Protein AF-A0A4R5CU31-F1 (afdb_monomer_lite)

Structure (mmCIF, N/CA/C/O backbone):
data_AF-A0A4R5CU31-F1
#
_entry.id   AF-A0A4R5CU31-F1
#
loop_
_atom_site.group_PDB
_atom_site.id
_atom_site.type_symbol
_atom_site.label_atom_id
_atom_site.label_alt_id
_atom_site.label_comp_id
_atom_site.label_asym_id
_atom_site.label_entity_id
_atom_site.label_seq_id
_atom_site.pdbx_PDB_ins_code
_atom_site.Cartn_x
_atom_site.Cartn_y
_atom_site.Cartn_z
_atom_site.occupancy
_atom_site.B_iso_or_equiv
_atom_site.auth_seq_id
_atom_site.auth_comp_id
_atom_site.auth_asym_id
_atom_site.auth_atom_id
_atom_site.pdbx_PDB_model_num
ATOM 1 N N . MET A 1 1 ? -46.833 -15.290 -37.171 1.00 35.56 1 MET A N 1
ATOM 2 C CA . MET A 1 1 ? -46.074 -15.074 -38.423 1.00 35.56 1 MET A CA 1
ATOM 3 C C . MET A 1 1 ? -45.286 -13.790 -38.246 1.00 35.56 1 MET A C 1
ATOM 5 O O . MET A 1 1 ? -45.916 -12.766 -38.027 1.00 35.56 1 MET A O 1
ATOM 9 N N . GLY A 1 2 ? -43.955 -13.864 -38.278 1.00 29.42 2 GLY A N 1
ATOM 10 C CA . GLY A 1 2 ? -43.073 -12.695 -38.190 1.00 29.42 2 GLY A CA 1
ATOM 11 C C . GLY A 1 2 ? -42.062 -12.776 -37.049 1.00 29.42 2 GLY A C 1
ATOM 12 O O . GLY A 1 2 ? -42.197 -12.069 -36.061 1.00 29.42 2 GLY A O 1
ATOM 13 N N . VAL A 1 3 ? -41.068 -13.652 -37.202 1.00 27.28 3 VAL A N 1
ATOM 14 C CA . VAL A 1 3 ? -39.819 -13.653 -36.426 1.00 27.28 3 VAL A CA 1
ATOM 15 C C . VAL A 1 3 ? -39.048 -12.372 -36.771 1.00 27.28 3 VAL A C 1
ATOM 17 O O . VAL A 1 3 ? -38.871 -12.082 -37.955 1.00 27.28 3 VAL A O 1
ATOM 20 N N . ARG A 1 4 ? -38.587 -11.611 -35.773 1.00 25.38 4 ARG A N 1
ATOM 21 C CA . ARG A 1 4 ? -37.533 -10.601 -35.946 1.00 25.38 4 ARG A CA 1
ATOM 22 C C . ARG A 1 4 ? -36.319 -11.050 -35.146 1.00 25.38 4 ARG A C 1
ATOM 24 O O . ARG A 1 4 ? -36.396 -11.185 -33.932 1.00 25.38 4 ARG A O 1
ATOM 31 N N . ALA A 1 5 ? -35.256 -11.347 -35.882 1.00 26.00 5 ALA A N 1
ATOM 32 C CA . ALA A 1 5 ? -33.957 -11.727 -35.368 1.00 26.00 5 ALA A CA 1
ATOM 33 C C . ALA A 1 5 ? -33.309 -10.549 -34.630 1.00 26.00 5 ALA A C 1
ATOM 35 O O . ALA A 1 5 ? -33.300 -9.422 -35.129 1.00 26.00 5 ALA A O 1
ATOM 36 N N . THR A 1 6 ? -32.782 -10.846 -33.451 1.00 28.97 6 THR A N 1
ATOM 37 C CA . THR A 1 6 ? -31.807 -10.063 -32.701 1.00 28.97 6 THR A CA 1
ATOM 38 C C . THR A 1 6 ? -30.468 -10.109 -33.437 1.00 28.97 6 THR A C 1
ATOM 40 O O . THR A 1 6 ? -29.938 -11.185 -33.704 1.00 28.97 6 THR A O 1
ATOM 43 N N . GLY A 1 7 ? -29.944 -8.942 -33.805 1.00 24.28 7 GLY A N 1
ATOM 44 C CA . GLY A 1 7 ? -28.556 -8.779 -34.222 1.00 24.28 7 GLY A CA 1
ATOM 45 C C . GLY A 1 7 ? -27.805 -8.086 -33.096 1.00 24.28 7 GLY A C 1
ATOM 46 O O . GLY A 1 7 ? -28.089 -6.925 -32.816 1.00 24.28 7 GLY A O 1
ATOM 47 N N . SER A 1 8 ? -26.892 -8.807 -32.448 1.00 26.81 8 SER A N 1
ATOM 48 C CA . SER A 1 8 ? -25.880 -8.230 -31.565 1.00 26.81 8 SER A CA 1
ATOM 49 C C . SER A 1 8 ? -24.964 -7.334 -32.400 1.00 26.81 8 SER A C 1
ATOM 51 O O . SER A 1 8 ? -24.352 -7.808 -33.358 1.00 26.81 8 SER A O 1
ATOM 53 N N . LEU A 1 9 ? -24.885 -6.044 -32.067 1.00 24.28 9 LEU A N 1
ATOM 54 C CA . LEU A 1 9 ? -23.777 -5.206 -32.510 1.00 24.28 9 LEU A CA 1
ATOM 55 C C . LEU A 1 9 ? -22.613 -5.452 -31.552 1.00 24.28 9 LEU A C 1
ATOM 57 O O . LEU A 1 9 ? -22.669 -5.064 -30.392 1.00 24.28 9 LEU A O 1
ATOM 61 N N . ILE A 1 10 ? -21.578 -6.111 -32.060 1.00 26.19 10 ILE A N 1
ATOM 62 C CA . ILE A 1 10 ? -20.233 -6.059 -31.497 1.00 26.19 10 ILE A CA 1
ATOM 63 C C . ILE A 1 10 ? -19.728 -4.644 -31.792 1.00 26.19 10 ILE A C 1
ATOM 65 O O . ILE A 1 10 ? -19.549 -4.285 -32.959 1.00 26.19 10 ILE A O 1
ATOM 69 N N . ALA A 1 11 ? -19.575 -3.823 -30.756 1.00 24.03 11 ALA A N 1
ATOM 70 C CA . ALA A 1 11 ? -18.875 -2.553 -30.856 1.00 24.03 11 ALA A CA 1
ATOM 71 C C . ALA A 1 11 ? -17.377 -2.865 -30.954 1.00 24.03 11 ALA A C 1
ATOM 73 O O . ALA A 1 11 ? -16.715 -3.135 -29.962 1.00 24.03 11 ALA A O 1
ATOM 74 N N . VAL A 1 12 ? -16.861 -2.910 -32.180 1.00 27.44 12 VAL A N 1
ATOM 75 C CA . VAL A 1 12 ? -15.418 -2.890 -32.423 1.00 27.44 12 VAL A CA 1
ATOM 76 C C . VAL A 1 12 ? -14.965 -1.462 -32.137 1.00 27.44 12 VAL A C 1
ATOM 78 O O . VAL A 1 12 ? -15.341 -0.550 -32.879 1.00 27.44 12 VAL A O 1
ATOM 81 N N . GLY A 1 13 ? -14.221 -1.274 -31.045 1.00 26.78 13 GLY A N 1
ATOM 82 C CA . GLY A 1 13 ? -13.568 -0.013 -30.711 1.00 26.78 13 GLY A CA 1
ATOM 83 C C . GLY A 1 13 ? -12.758 0.480 -31.906 1.00 26.78 13 GLY A C 1
ATOM 84 O O . GLY A 1 13 ? -11.890 -0.220 -32.429 1.00 26.78 13 GLY A O 1
ATOM 85 N N . ALA A 1 14 ? -13.107 1.660 -32.407 1.00 26.16 14 ALA A N 1
ATOM 86 C CA . ALA A 1 14 ? -12.355 2.304 -33.463 1.00 26.16 14 ALA A CA 1
ATOM 87 C C . ALA A 1 14 ? -11.090 2.900 -32.839 1.00 26.16 14 ALA A C 1
ATOM 89 O O . ALA A 1 14 ? -11.177 3.899 -32.134 1.00 26.16 14 ALA A O 1
ATOM 90 N N . LEU A 1 15 ? -9.933 2.292 -33.120 1.00 29.00 15 LEU A N 1
ATOM 91 C CA . LEU A 1 15 ? -8.620 2.899 -32.902 1.00 29.00 15 LEU A CA 1
ATOM 92 C C . LEU A 1 15 ? -8.608 4.275 -33.591 1.00 29.00 15 LEU A C 1
ATOM 94 O O . LEU A 1 15 ? -8.557 4.369 -34.824 1.00 29.00 15 LEU A O 1
ATOM 98 N N . ALA A 1 16 ? -8.697 5.348 -32.811 1.00 26.73 16 ALA A N 1
ATOM 99 C CA . ALA A 1 16 ? -8.462 6.691 -33.306 1.00 26.73 16 ALA A CA 1
ATOM 100 C C . ALA A 1 16 ? -6.947 6.875 -33.441 1.00 26.73 16 ALA A C 1
ATOM 102 O O . ALA A 1 16 ? -6.240 7.117 -32.473 1.00 26.73 16 ALA A O 1
ATOM 103 N N . VAL A 1 17 ? -6.433 6.732 -34.664 1.00 27.38 17 VAL A N 1
ATOM 104 C CA . VAL A 1 17 ? -5.049 7.092 -34.991 1.00 27.38 17 VAL A CA 1
ATOM 105 C C . VAL A 1 17 ? -4.939 8.616 -34.944 1.00 27.38 17 VAL A C 1
ATOM 107 O O . VAL A 1 17 ? -5.218 9.300 -35.932 1.00 27.38 17 VAL A O 1
ATOM 110 N N . VAL A 1 18 ? -4.549 9.159 -33.794 1.00 31.34 18 VAL A N 1
ATOM 111 C CA . VAL A 1 18 ? -4.067 10.537 -33.701 1.00 31.34 18 VAL A CA 1
ATOM 112 C C . VAL A 1 18 ? -2.651 10.551 -34.275 1.00 31.34 18 VAL A C 1
ATOM 114 O O . VAL A 1 18 ? -1.743 9.896 -33.776 1.00 31.34 18 VAL A O 1
ATOM 117 N N . SER A 1 19 ? -2.464 11.257 -35.391 1.00 29.11 19 SER A N 1
ATOM 118 C CA . SER A 1 19 ? -1.134 11.512 -35.947 1.00 29.11 19 SER A CA 1
ATOM 119 C C . SER A 1 19 ? -0.399 12.519 -35.064 1.00 29.11 19 SER A C 1
ATOM 121 O O . SER A 1 19 ? -0.470 13.721 -35.314 1.00 29.11 19 SER A O 1
ATOM 123 N N . ALA A 1 20 ? 0.324 12.027 -34.059 1.00 31.28 20 ALA A N 1
ATOM 124 C CA . ALA A 1 20 ? 1.450 12.751 -33.489 1.00 31.28 20 ALA A CA 1
ATOM 125 C C . ALA A 1 20 ? 2.554 12.806 -34.558 1.00 31.28 20 ALA A C 1
ATOM 127 O O . ALA A 1 20 ? 3.075 11.789 -35.021 1.00 31.28 20 ALA A O 1
ATOM 128 N N . THR A 1 21 ? 2.854 14.002 -35.052 1.00 35.69 21 THR A N 1
ATOM 129 C CA . THR A 1 21 ? 3.978 14.213 -35.963 1.00 35.69 21 THR A CA 1
ATOM 130 C C . THR A 1 21 ? 5.296 14.110 -35.200 1.00 35.69 21 THR A C 1
ATOM 132 O O . THR A 1 21 ? 5.546 14.947 -34.342 1.00 35.69 21 THR A O 1
ATOM 135 N N . LEU A 1 22 ? 6.117 13.145 -35.648 1.00 35.81 22 LEU A N 1
ATOM 136 C CA . LEU A 1 22 ? 7.473 12.723 -35.242 1.00 35.81 22 LEU A CA 1
ATOM 137 C C . LEU A 1 22 ? 7.498 11.563 -34.237 1.00 35.81 22 LEU A C 1
ATOM 139 O O . LEU A 1 22 ? 7.728 11.743 -33.051 1.00 35.81 22 LEU A O 1
ATOM 143 N N . ALA A 1 23 ? 7.340 10.343 -34.762 1.00 39.12 23 ALA A N 1
ATOM 144 C CA . ALA A 1 23 ? 7.880 9.161 -34.099 1.00 39.12 23 ALA A CA 1
ATOM 145 C C . ALA A 1 23 ? 9.413 9.322 -33.977 1.00 39.12 23 ALA A C 1
ATOM 147 O O . ALA A 1 23 ? 10.048 9.635 -34.996 1.00 39.12 23 ALA A O 1
ATOM 148 N N . PRO A 1 24 ? 10.017 9.128 -32.790 1.00 43.25 24 PRO A N 1
ATOM 149 C CA . PRO A 1 24 ? 11.468 9.096 -32.647 1.00 43.25 24 PRO A CA 1
ATOM 150 C C . PRO A 1 24 ? 12.017 7.959 -33.517 1.00 43.25 24 PRO A C 1
ATOM 152 O O . PRO A 1 24 ? 11.600 6.807 -33.419 1.00 43.25 24 PRO A O 1
ATOM 155 N N . GLY A 1 25 ? 12.897 8.300 -34.456 1.00 41.25 25 GLY A N 1
ATOM 156 C CA . GLY A 1 25 ? 13.470 7.331 -35.384 1.00 41.25 25 GLY A CA 1
ATOM 157 C C . GLY A 1 25 ? 14.719 6.701 -34.787 1.00 41.25 25 GLY A C 1
ATOM 158 O O . GLY A 1 25 ? 15.706 7.406 -34.603 1.00 41.25 25 GLY A O 1
ATOM 159 N N . ALA A 1 26 ? 14.714 5.387 -34.545 1.00 45.69 26 ALA A N 1
ATOM 160 C CA . ALA A 1 26 ? 15.964 4.668 -34.309 1.00 45.69 26 ALA A CA 1
ATOM 161 C C . ALA A 1 26 ? 16.806 4.685 -35.593 1.00 45.69 26 ALA A C 1
ATOM 163 O O . ALA A 1 26 ? 16.297 4.439 -36.695 1.00 45.69 26 ALA A O 1
ATOM 164 N N . ALA A 1 27 ? 18.093 4.982 -35.459 1.00 48.34 27 ALA A N 1
ATOM 165 C CA . ALA A 1 27 ? 19.043 4.971 -36.559 1.00 48.34 27 ALA A CA 1
ATOM 166 C C . ALA A 1 27 ? 20.175 3.983 -36.260 1.00 48.34 27 ALA A C 1
ATOM 168 O O . ALA A 1 27 ? 20.495 3.676 -35.115 1.00 48.34 27 ALA A O 1
ATOM 169 N N . ARG A 1 28 ? 20.791 3.461 -37.322 1.00 42.62 28 ARG A N 1
ATOM 170 C CA . ARG A 1 28 ? 21.992 2.632 -37.200 1.00 42.62 28 ARG A CA 1
ATOM 171 C C . ARG A 1 28 ? 23.160 3.525 -36.759 1.00 42.62 28 ARG A C 1
ATOM 173 O O . ARG A 1 28 ? 23.324 4.590 -37.356 1.00 42.62 28 ARG A O 1
ATOM 180 N N . ALA A 1 29 ? 23.964 3.083 -35.790 1.00 42.75 29 ALA A N 1
ATOM 181 C CA . ALA A 1 29 ? 25.162 3.804 -35.354 1.00 42.75 29 ALA A CA 1
ATOM 182 C C . ALA A 1 29 ? 26.079 4.138 -36.552 1.00 42.75 29 ALA A C 1
ATOM 184 O O . ALA A 1 29 ? 26.317 3.301 -37.434 1.00 42.75 29 ALA A O 1
ATOM 185 N N . GLY A 1 30 ? 26.533 5.387 -36.613 1.00 40.56 30 GLY A N 1
ATOM 186 C CA . GLY A 1 30 ? 27.463 5.933 -37.602 1.00 40.56 30 GLY A CA 1
ATOM 187 C C . GLY A 1 30 ? 28.411 6.915 -36.908 1.00 40.56 30 GLY A C 1
ATOM 188 O O . GLY A 1 30 ? 28.148 7.270 -35.772 1.00 40.56 30 GLY A O 1
ATOM 189 N N . ASP A 1 31 ? 29.475 7.357 -37.592 1.00 37.19 31 ASP A N 1
ATOM 190 C CA . ASP A 1 31 ? 30.668 8.057 -37.048 1.00 37.19 31 ASP A CA 1
ATOM 191 C C . ASP A 1 31 ? 30.455 9.292 -36.115 1.00 37.19 31 ASP A C 1
ATOM 193 O O . ASP A 1 31 ? 31.444 9.823 -35.611 1.00 37.19 31 ASP A O 1
ATOM 197 N N . ASP A 1 32 ? 29.219 9.740 -35.860 1.00 54.12 32 ASP A N 1
ATOM 198 C CA . ASP A 1 32 ? 28.842 10.707 -34.812 1.00 54.12 32 ASP A CA 1
ATOM 199 C C . ASP A 1 32 ? 28.003 9.991 -33.725 1.00 54.12 32 ASP A C 1
ATOM 201 O O . ASP A 1 32 ? 26.789 10.203 -33.621 1.00 54.12 32 ASP A O 1
ATOM 205 N N . ASP A 1 33 ? 28.628 9.106 -32.940 1.00 61.25 33 ASP A N 1
ATOM 206 C CA . ASP A 1 33 ? 27.957 8.452 -31.808 1.00 61.25 33 ASP A CA 1
ATOM 207 C C . ASP A 1 33 ? 27.510 9.497 -30.764 1.00 61.25 33 ASP A C 1
ATOM 209 O O . ASP A 1 33 ? 28.254 10.445 -30.472 1.00 61.25 33 ASP A O 1
ATOM 213 N N . PRO A 1 34 ? 26.296 9.368 -30.192 1.00 74.25 34 PRO A N 1
ATOM 214 C CA . PRO A 1 34 ? 25.876 10.221 -29.090 1.00 74.25 34 PRO A CA 1
ATOM 215 C C . PRO A 1 34 ? 26.809 10.029 -27.888 1.00 74.25 34 PRO A C 1
ATOM 217 O O . PRO A 1 34 ? 27.268 8.924 -27.617 1.00 74.25 34 PRO A O 1
ATOM 220 N N . ALA A 1 35 ? 27.062 11.109 -27.145 1.00 80.12 35 ALA A N 1
ATOM 221 C CA . ALA A 1 35 ? 27.868 11.039 -25.923 1.00 80.12 35 ALA A CA 1
ATOM 222 C C . ALA A 1 35 ? 27.220 10.111 -24.877 1.00 80.12 35 ALA A C 1
ATOM 224 O O . ALA A 1 35 ? 27.880 9.282 -24.262 1.00 80.12 35 ALA A O 1
ATOM 225 N N . THR A 1 36 ? 25.896 10.201 -24.723 1.00 87.38 36 THR A N 1
ATOM 226 C CA . THR A 1 36 ? 25.147 9.393 -23.759 1.00 87.38 36 THR A CA 1
ATOM 227 C C . THR A 1 36 ? 24.974 7.951 -24.236 1.00 87.38 36 THR A C 1
ATOM 229 O O . THR A 1 36 ? 24.603 7.708 -25.385 1.00 87.38 36 THR A O 1
ATOM 232 N N . SER A 1 37 ? 25.180 6.985 -23.338 1.00 84.50 37 SER A N 1
ATOM 233 C CA . SER A 1 37 ? 24.971 5.556 -23.609 1.00 84.50 37 SER A CA 1
ATOM 234 C C . SER A 1 37 ? 24.188 4.872 -22.489 1.00 84.50 37 SER A C 1
ATOM 236 O O . SER A 1 37 ? 24.502 5.060 -21.319 1.00 84.50 37 SER A O 1
ATOM 238 N N . VAL A 1 38 ? 23.206 4.047 -22.847 1.00 91.75 38 VAL A N 1
ATOM 239 C CA . VAL A 1 38 ? 22.496 3.106 -21.973 1.00 91.75 38 VAL A CA 1
ATOM 240 C C . VAL A 1 38 ? 23.124 1.729 -22.172 1.00 91.75 38 VAL A C 1
ATOM 242 O O . VAL A 1 38 ? 23.025 1.144 -23.251 1.00 91.75 38 VAL A O 1
ATOM 245 N N . ILE A 1 39 ? 23.799 1.221 -21.147 1.00 86.25 39 ILE A N 1
ATOM 246 C CA . ILE A 1 39 ? 24.576 -0.019 -21.205 1.00 86.25 39 ILE A CA 1
ATOM 247 C C . ILE A 1 39 ? 23.854 -1.096 -20.400 1.00 86.25 39 ILE A C 1
ATOM 249 O O . ILE A 1 39 ? 23.517 -0.882 -19.235 1.00 86.25 39 ILE A O 1
ATOM 253 N N . LEU A 1 40 ? 23.632 -2.252 -21.026 1.00 92.00 40 LEU A N 1
ATOM 254 C CA . LEU A 1 40 ? 22.917 -3.390 -20.448 1.00 92.00 40 LEU A CA 1
ATOM 255 C C . LEU A 1 40 ? 23.875 -4.574 -20.314 1.00 92.00 40 LEU A C 1
ATOM 257 O O . LEU A 1 40 ? 24.558 -4.922 -21.280 1.00 92.00 40 LEU A O 1
ATOM 261 N N . HIS A 1 41 ? 23.912 -5.218 -19.146 1.00 85.38 41 HIS A N 1
ATOM 262 C CA . HIS A 1 41 ? 24.817 -6.335 -18.868 1.00 85.38 41 HIS A CA 1
ATOM 263 C C . HIS A 1 41 ? 24.047 -7.641 -18.600 1.00 85.38 41 HIS A C 1
ATOM 265 O O . HIS A 1 41 ? 24.003 -8.098 -17.460 1.00 85.38 41 HIS A O 1
ATOM 271 N N . PRO A 1 42 ? 23.487 -8.309 -19.629 1.00 86.38 42 PRO A N 1
ATOM 272 C CA . PRO A 1 42 ? 22.649 -9.506 -19.458 1.00 86.38 42 PRO A CA 1
ATOM 273 C C . PRO A 1 42 ? 23.349 -10.695 -18.789 1.00 86.38 42 PRO A C 1
ATOM 275 O O . PRO A 1 42 ? 22.693 -11.588 -18.270 1.00 86.38 42 PRO A O 1
ATOM 278 N N . ALA A 1 43 ? 24.684 -10.728 -18.781 1.00 77.94 43 ALA A N 1
ATOM 279 C CA . ALA A 1 43 ? 25.453 -11.749 -18.067 1.00 77.94 43 ALA A CA 1
ATOM 280 C C . ALA A 1 43 ? 25.691 -11.420 -16.575 1.00 77.94 43 ALA A C 1
ATOM 282 O O . ALA A 1 43 ? 26.276 -12.234 -15.862 1.00 77.94 43 ALA A O 1
ATOM 283 N N . ALA A 1 44 ? 25.312 -10.229 -16.110 1.00 77.31 44 ALA A N 1
ATOM 284 C CA . ALA A 1 44 ? 25.451 -9.772 -14.730 1.00 77.31 44 ALA A CA 1
ATOM 285 C C . ALA A 1 44 ? 24.077 -9.765 -14.042 1.00 77.31 44 ALA A C 1
ATOM 287 O O . ALA A 1 44 ? 23.562 -8.705 -13.691 1.00 77.31 44 ALA A O 1
ATOM 288 N N . ALA A 1 45 ? 23.490 -10.956 -13.906 1.00 84.69 45 ALA A N 1
ATOM 289 C CA . ALA A 1 45 ? 22.224 -11.154 -13.210 1.00 84.69 45 ALA A CA 1
ATOM 290 C C . ALA A 1 45 ? 22.350 -10.827 -11.715 1.00 84.69 45 ALA A C 1
ATOM 292 O O . ALA A 1 45 ? 23.344 -11.188 -11.077 1.00 84.69 45 ALA A O 1
ATOM 293 N N . GLY A 1 46 ? 21.347 -10.120 -11.206 1.00 84.56 46 GLY A N 1
ATOM 294 C CA . GLY A 1 46 ? 21.097 -9.869 -9.795 1.00 84.56 46 GLY A CA 1
ATOM 295 C C . GLY A 1 46 ? 19.944 -10.736 -9.298 1.00 84.56 46 GLY A C 1
ATOM 296 O O . GLY A 1 46 ? 19.830 -11.900 -9.682 1.00 84.56 46 GLY A O 1
ATOM 297 N N . ASP A 1 47 ? 19.111 -10.152 -8.443 1.00 90.25 47 ASP A N 1
ATOM 298 C CA . ASP A 1 47 ? 18.004 -10.846 -7.792 1.00 90.25 47 ASP A CA 1
ATOM 299 C C . ASP A 1 47 ? 16.800 -11.063 -8.725 1.00 90.25 47 ASP A C 1
ATOM 301 O O . ASP A 1 47 ? 16.643 -10.408 -9.763 1.00 90.25 47 ASP A O 1
ATOM 305 N N . GLU A 1 48 ? 15.936 -11.999 -8.334 1.00 94.88 48 GLU A N 1
ATOM 306 C CA . GLU A 1 48 ? 14.613 -12.160 -8.933 1.00 94.88 48 GLU A CA 1
ATOM 307 C C . GLU A 1 48 ? 13.757 -10.920 -8.641 1.00 94.88 48 GLU A C 1
ATOM 309 O O . GLU A 1 48 ? 13.784 -10.351 -7.548 1.00 94.88 48 GLU A O 1
ATOM 314 N N . ILE A 1 49 ? 13.000 -10.490 -9.643 1.00 96.81 49 ILE A N 1
ATOM 315 C CA . ILE A 1 49 ? 12.057 -9.386 -9.540 1.00 96.81 49 ILE A CA 1
ATOM 316 C C . ILE A 1 49 ? 10.721 -9.978 -9.119 1.00 96.81 49 ILE A C 1
ATOM 318 O O . ILE A 1 49 ? 10.076 -10.675 -9.902 1.00 96.81 49 ILE A O 1
ATOM 322 N N . SER A 1 50 ? 10.290 -9.678 -7.893 1.00 96.12 50 SER A N 1
ATOM 323 C CA . SER A 1 50 ? 8.990 -10.150 -7.424 1.00 96.12 50 SER A CA 1
ATOM 324 C C . SER A 1 50 ? 7.865 -9.642 -8.341 1.00 96.12 50 SER A C 1
ATOM 326 O O . SER A 1 50 ? 7.778 -8.436 -8.609 1.00 96.12 50 SER A O 1
ATOM 328 N N . PRO A 1 51 ? 6.938 -10.515 -8.777 1.00 95.75 51 PRO A N 1
ATOM 329 C CA . PRO A 1 51 ? 5.765 -10.084 -9.528 1.00 95.75 51 PRO A CA 1
ATOM 330 C C . PRO A 1 51 ? 4.812 -9.233 -8.676 1.00 95.75 51 PRO A C 1
ATOM 332 O O . PRO A 1 51 ? 3.936 -8.575 -9.230 1.00 95.75 51 PRO A O 1
ATOM 335 N N . LEU A 1 52 ? 4.968 -9.214 -7.347 1.00 97.38 52 LEU A N 1
ATOM 336 C CA . LEU A 1 52 ? 4.112 -8.473 -6.414 1.00 97.38 52 LEU A CA 1
ATOM 337 C C . LEU A 1 52 ? 4.620 -7.050 -6.117 1.00 97.38 52 LEU A C 1
ATOM 339 O O . LEU A 1 52 ? 4.081 -6.368 -5.245 1.00 97.38 52 LEU A O 1
ATOM 343 N N . LEU A 1 53 ? 5.633 -6.563 -6.843 1.00 96.94 53 LEU A N 1
ATOM 344 C CA . LEU A 1 53 ? 6.061 -5.158 -6.759 1.00 96.94 53 LEU A CA 1
ATOM 345 C C . LEU A 1 53 ? 5.031 -4.176 -7.340 1.00 96.94 53 LEU A C 1
ATOM 347 O O . LEU A 1 53 ? 5.110 -2.975 -7.082 1.00 96.94 53 LEU A O 1
ATOM 351 N N . TYR A 1 54 ? 4.077 -4.682 -8.121 1.00 97.00 54 TYR A N 1
ATOM 352 C CA . TYR A 1 54 ? 3.077 -3.898 -8.840 1.00 97.00 54 TYR A CA 1
ATOM 353 C C . TYR A 1 54 ? 1.729 -3.900 -8.110 1.00 97.00 54 TYR A C 1
ATOM 355 O O . TYR A 1 54 ? 0.678 -4.098 -8.712 1.00 97.00 54 TYR A O 1
ATOM 363 N N . GLY A 1 55 ? 1.732 -3.693 -6.794 1.00 97.75 55 GLY A N 1
ATOM 364 C CA . GLY A 1 55 ? 0.516 -3.647 -5.989 1.00 97.75 55 GLY A CA 1
ATOM 365 C C . GLY A 1 55 ? -0.054 -2.243 -5.773 1.00 97.75 55 GLY A C 1
ATOM 366 O O . GLY A 1 55 ? 0.597 -1.224 -6.013 1.00 97.75 55 GLY A O 1
ATOM 367 N N . ALA A 1 56 ? -1.265 -2.169 -5.219 1.00 96.56 56 ALA A N 1
ATOM 368 C CA . ALA A 1 56 ? -1.898 -0.907 -4.846 1.00 96.56 56 ALA A CA 1
ATOM 369 C C . ALA A 1 56 ? -2.691 -0.984 -3.536 1.00 96.56 56 ALA A C 1
ATOM 371 O O . ALA A 1 56 ? -3.493 -1.891 -3.304 1.00 96.56 56 ALA A O 1
ATOM 372 N N . ASN A 1 57 ? -2.521 0.032 -2.688 1.00 95.56 57 ASN A N 1
ATOM 373 C CA . ASN A 1 57 ? -3.279 0.148 -1.448 1.00 95.56 57 ASN A CA 1
ATOM 374 C C . ASN A 1 57 ? -4.719 0.599 -1.719 1.00 95.56 57 ASN A C 1
ATOM 376 O O . ASN A 1 57 ? -4.946 1.566 -2.458 1.00 95.56 57 ASN A O 1
ATOM 380 N N . HIS A 1 58 ? -5.685 -0.059 -1.081 1.00 94.12 58 HIS A N 1
ATOM 381 C CA . HIS A 1 58 ? -7.103 0.228 -1.235 1.00 94.12 58 HIS A CA 1
ATOM 382 C C . HIS A 1 58 ? -7.819 0.388 0.118 1.00 94.12 58 HIS A C 1
ATOM 384 O O . HIS A 1 58 ? -7.270 0.075 1.168 1.00 94.12 58 HIS A O 1
ATOM 390 N N . ARG A 1 59 ? -9.013 0.993 0.112 1.00 91.31 59 ARG A N 1
ATOM 391 C CA . ARG A 1 59 ? -9.745 1.464 1.295 1.00 91.31 59 ARG A CA 1
ATOM 392 C C . ARG A 1 59 ? -11.230 1.111 1.179 1.00 91.31 59 ARG A C 1
ATOM 394 O O . ARG A 1 59 ? -11.785 1.221 0.093 1.00 91.31 59 ARG A O 1
ATOM 401 N N . TYR A 1 60 ? -11.868 0.749 2.295 1.00 92.06 60 TYR A N 1
ATOM 402 C CA . TYR A 1 60 ? -13.222 0.160 2.288 1.00 92.06 60 TYR A CA 1
ATOM 403 C C . TYR A 1 60 ? -14.392 1.152 2.155 1.00 92.06 60 TYR A C 1
ATOM 405 O O . TYR A 1 60 ? -15.458 0.809 1.646 1.00 92.06 60 TYR A O 1
ATOM 413 N N . ALA A 1 61 ? -14.233 2.373 2.669 1.00 89.31 61 ALA A N 1
ATOM 414 C CA . ALA A 1 61 ? -15.349 3.305 2.818 1.00 89.31 61 ALA A CA 1
ATOM 415 C C . ALA A 1 61 ? -15.840 3.869 1.472 1.00 89.31 61 ALA A C 1
ATOM 417 O O . ALA A 1 61 ? -15.099 3.874 0.492 1.00 89.31 61 ALA A O 1
ATOM 418 N N . TYR A 1 62 ? -17.059 4.421 1.460 1.00 89.69 62 TYR A N 1
ATOM 419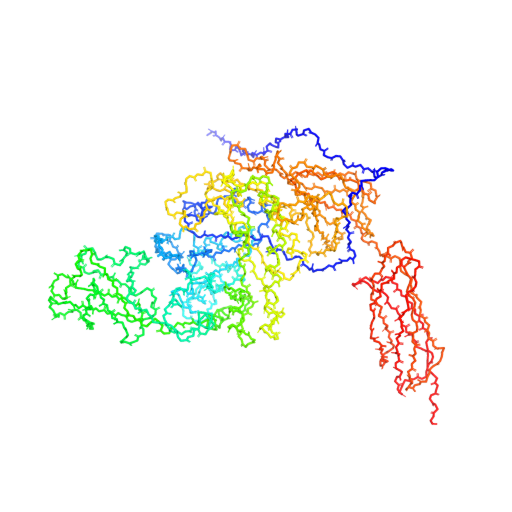 C CA . TYR A 1 62 ? -17.635 5.146 0.316 1.00 89.69 62 TYR A CA 1
ATOM 420 C C . TYR A 1 62 ? -17.659 4.307 -0.973 1.00 89.69 62 TYR A C 1
ATOM 422 O O . TYR A 1 62 ? -17.004 4.663 -1.949 1.00 89.69 62 TYR A O 1
ATOM 430 N N . ASP A 1 63 ? -18.361 3.169 -0.959 1.00 91.75 63 ASP A N 1
ATOM 431 C CA . ASP A 1 63 ? -18.428 2.245 -2.103 1.00 91.75 63 ASP A CA 1
ATOM 432 C C . ASP A 1 63 ? -17.027 1.854 -2.632 1.00 91.75 63 ASP A C 1
ATOM 434 O O . ASP A 1 63 ? -16.746 1.946 -3.831 1.00 91.75 63 ASP A O 1
ATOM 438 N N . GLY A 1 64 ? -16.095 1.504 -1.734 1.00 91.88 64 GLY A N 1
ATOM 439 C CA . GLY A 1 64 ? -14.702 1.244 -2.114 1.00 91.88 64 GLY A CA 1
ATOM 440 C C . GLY A 1 64 ? -14.070 2.456 -2.807 1.00 91.88 64 GLY A C 1
ATOM 441 O O . GLY A 1 64 ? -13.505 2.347 -3.892 1.00 91.88 64 GLY A O 1
ATOM 442 N N . PHE A 1 65 ? -14.236 3.648 -2.233 1.00 90.38 65 PHE A N 1
ATOM 443 C CA . PHE A 1 65 ? -13.806 4.920 -2.823 1.00 90.38 65 PHE A CA 1
ATOM 444 C C . PHE A 1 65 ? -14.301 5.138 -4.266 1.00 90.38 65 PHE A C 1
ATOM 446 O O . PHE A 1 65 ? -13.594 5.681 -5.116 1.00 90.38 65 PHE A O 1
ATOM 453 N N . GLY A 1 66 ? -15.539 4.719 -4.532 1.00 90.56 66 GLY A N 1
ATOM 454 C CA . GLY A 1 66 ? -16.212 4.889 -5.814 1.00 90.56 66 GLY A CA 1
ATOM 455 C C . GLY A 1 66 ? -15.895 3.824 -6.864 1.00 90.56 66 GLY A C 1
ATOM 456 O O . GLY A 1 66 ? -16.273 4.010 -8.021 1.00 90.56 66 GLY A O 1
ATOM 457 N N . MET A 1 67 ? -15.217 2.730 -6.503 1.00 93.38 67 MET A N 1
ATOM 458 C CA . MET A 1 67 ? -14.974 1.607 -7.421 1.00 93.38 67 MET A CA 1
ATOM 459 C C . MET A 1 67 ? -16.090 0.555 -7.422 1.00 93.38 67 MET A C 1
ATOM 461 O O . MET A 1 67 ? -16.215 -0.211 -8.383 1.00 93.38 67 MET A O 1
ATOM 465 N N . TRP A 1 68 ? -16.917 0.534 -6.376 1.00 94.94 68 TRP A N 1
ATOM 466 C CA . TRP A 1 68 ? -17.976 -0.447 -6.182 1.00 94.94 68 TRP A CA 1
ATOM 467 C C . TRP A 1 68 ? -19.333 0.065 -6.683 1.00 94.94 68 TRP A C 1
ATOM 469 O O . TRP A 1 68 ? -19.758 1.176 -6.372 1.00 94.94 68 TRP A O 1
ATOM 479 N N . ASP A 1 69 ? -20.041 -0.759 -7.456 1.00 94.44 69 ASP A N 1
ATOM 480 C CA . ASP A 1 69 ? -21.441 -0.543 -7.823 1.00 94.44 69 ASP A CA 1
ATOM 481 C C . ASP A 1 69 ? -22.324 -1.235 -6.779 1.00 94.44 69 ASP A C 1
ATOM 483 O O . ASP A 1 69 ? -22.634 -2.424 -6.896 1.00 94.44 69 ASP A O 1
ATOM 487 N N . SER A 1 70 ? -22.736 -0.500 -5.743 1.00 90.81 70 SER A N 1
ATOM 488 C CA . SER A 1 70 ? -23.552 -1.050 -4.654 1.00 90.81 70 SER A CA 1
ATOM 489 C C . SER A 1 70 ? -24.960 -1.475 -5.089 1.00 90.81 70 SER A C 1
ATOM 491 O O . SER A 1 70 ? -25.569 -2.319 -4.428 1.00 90.81 70 SER A O 1
ATOM 493 N N . GLU A 1 71 ? -25.479 -1.003 -6.229 1.00 90.88 71 GLU A N 1
ATOM 494 C CA . GLU A 1 71 ? -26.748 -1.509 -6.771 1.00 90.88 71 GLU A CA 1
ATOM 495 C C . GLU A 1 71 ? -26.590 -2.906 -7.381 1.00 90.88 71 GLU A C 1
ATOM 497 O O . GLU A 1 71 ? -27.503 -3.734 -7.290 1.00 90.88 71 GLU A O 1
ATOM 502 N N . LYS A 1 72 ? -25.449 -3.166 -8.030 1.00 93.69 72 LYS A N 1
ATOM 503 C CA . LYS A 1 72 ? -25.161 -4.453 -8.680 1.00 93.69 72 LYS A CA 1
ATOM 504 C C . LYS A 1 72 ? -24.327 -5.409 -7.832 1.00 93.69 72 LYS A C 1
ATOM 506 O O . LYS A 1 72 ? -24.250 -6.575 -8.208 1.00 93.69 72 LYS A O 1
ATOM 511 N N . GLN A 1 73 ? -23.762 -4.937 -6.722 1.00 92.50 73 GLN A N 1
ATOM 512 C CA . GLN A 1 73 ? -22.865 -5.691 -5.842 1.00 92.50 73 GLN A CA 1
ATOM 513 C C . GLN A 1 73 ? -21.677 -6.280 -6.623 1.00 92.50 73 GLN A C 1
ATOM 515 O O . GLN A 1 73 ? -21.432 -7.483 -6.604 1.00 92.50 73 GLN A O 1
ATOM 520 N N . GLN A 1 74 ? -20.983 -5.417 -7.368 1.00 94.44 74 GLN A N 1
ATOM 521 C CA . GLN A 1 74 ? -19.768 -5.752 -8.117 1.00 94.44 74 GLN A CA 1
ATOM 522 C C . GLN A 1 74 ? -18.902 -4.506 -8.328 1.00 94.44 74 GLN A C 1
ATOM 524 O O . GLN A 1 74 ? -19.416 -3.386 -8.346 1.00 94.44 74 GLN A O 1
ATOM 529 N N . ALA A 1 75 ? -17.607 -4.689 -8.588 1.00 95.81 75 ALA A N 1
ATOM 530 C CA . ALA A 1 75 ? -16.775 -3.608 -9.101 1.00 95.81 75 ALA A CA 1
ATOM 531 C C . ALA A 1 75 ? -17.262 -3.183 -10.501 1.00 95.81 75 ALA A C 1
ATOM 533 O O . ALA A 1 75 ? -17.848 -3.974 -11.259 1.00 95.81 75 ALA A O 1
ATOM 534 N N . TYR A 1 76 ? -17.038 -1.920 -10.870 1.00 95.94 76 TYR A N 1
ATOM 535 C CA . TYR A 1 76 ? -17.345 -1.473 -12.229 1.00 95.94 76 TYR A CA 1
ATOM 536 C C . TYR A 1 76 ? -16.488 -2.249 -13.250 1.00 95.94 76 TYR A C 1
ATOM 538 O O . TYR A 1 76 ? -15.270 -2.298 -13.094 1.00 95.94 76 TYR A O 1
ATOM 546 N N . PRO A 1 77 ? -17.072 -2.832 -14.319 1.00 94.94 77 PRO A N 1
ATOM 547 C CA . PRO A 1 77 ? -16.302 -3.617 -15.289 1.00 94.94 77 PRO A CA 1
ATOM 548 C C . PRO A 1 77 ? -15.139 -2.845 -15.927 1.00 94.94 77 PRO A C 1
ATOM 550 O O . PRO A 1 77 ? -14.042 -3.382 -16.036 1.00 94.94 77 PRO A O 1
ATOM 553 N N . ASP A 1 78 ? -15.357 -1.575 -16.277 1.00 93.62 78 ASP A N 1
ATOM 554 C CA . ASP A 1 78 ? -14.323 -0.707 -16.855 1.00 93.62 78 ASP A CA 1
ATOM 555 C C . ASP A 1 78 ? -13.189 -0.435 -15.850 1.00 93.62 78 ASP A C 1
ATOM 557 O O . ASP A 1 78 ? -12.029 -0.323 -16.241 1.00 93.62 78 ASP A O 1
ATOM 561 N N . PHE A 1 79 ? -13.499 -0.387 -14.550 1.00 96.19 79 PHE A N 1
ATOM 562 C CA . PHE A 1 79 ? -12.492 -0.287 -13.495 1.00 96.19 79 PHE A CA 1
ATOM 563 C C . PHE A 1 79 ? -11.655 -1.570 -13.413 1.00 96.19 79 PHE A C 1
ATOM 565 O O . PHE A 1 79 ? -10.430 -1.494 -13.429 1.00 96.19 79 PHE A O 1
ATOM 572 N N . VAL A 1 80 ? -12.293 -2.746 -13.405 1.00 97.06 80 VAL A N 1
ATOM 573 C CA . VAL A 1 80 ? -11.600 -4.050 -13.402 1.00 97.06 80 VAL A CA 1
ATOM 574 C C . VAL A 1 80 ? -10.694 -4.198 -14.628 1.00 97.06 80 VAL A C 1
ATOM 576 O O . VAL A 1 80 ? -9.549 -4.628 -14.491 1.00 97.06 80 VAL A O 1
ATOM 579 N N . GLU A 1 81 ? -11.157 -3.791 -15.815 1.00 96.56 81 GLU A N 1
ATOM 580 C CA . GLU A 1 81 ? -10.341 -3.791 -17.037 1.00 96.56 81 GLU A CA 1
ATOM 581 C C . GLU A 1 81 ? -9.114 -2.883 -16.895 1.00 96.56 81 GLU A C 1
ATOM 583 O O . GLU A 1 81 ? -8.010 -3.300 -17.235 1.00 96.56 81 GLU A O 1
ATOM 588 N N . GLN A 1 82 ? -9.276 -1.676 -16.346 1.00 97.19 82 GLN A N 1
ATOM 589 C CA . GLN A 1 82 ? -8.171 -0.735 -16.139 1.00 97.19 82 GLN A CA 1
ATOM 590 C C . GLN A 1 82 ? -7.152 -1.236 -15.104 1.00 97.19 82 GLN A C 1
ATOM 592 O O . GLN A 1 82 ? -5.951 -1.092 -15.320 1.00 97.19 82 GLN A O 1
ATOM 597 N N . VAL A 1 83 ? -7.609 -1.849 -14.008 1.00 97.75 83 VAL A N 1
ATOM 598 C CA . VAL A 1 83 ? -6.735 -2.452 -12.986 1.00 97.75 83 VAL A CA 1
ATOM 599 C C . VAL A 1 83 ? -5.967 -3.647 -13.556 1.00 97.75 83 VAL A C 1
ATOM 601 O O . VAL A 1 83 ? -4.757 -3.752 -13.357 1.00 97.75 83 VAL A O 1
ATOM 604 N N . THR A 1 84 ? -6.647 -4.504 -14.322 1.00 97.94 84 THR A N 1
ATOM 605 C CA . THR A 1 84 ? -6.029 -5.657 -14.993 1.00 97.94 84 THR A CA 1
ATOM 606 C C . THR A 1 84 ? -5.016 -5.204 -16.045 1.00 97.94 84 THR A C 1
ATOM 608 O O . THR A 1 84 ? -3.921 -5.751 -16.119 1.00 97.94 84 THR A O 1
ATOM 611 N N . ALA A 1 85 ? -5.347 -4.180 -16.840 1.00 97.25 85 ALA A N 1
ATOM 612 C CA . ALA A 1 85 ? -4.452 -3.620 -17.851 1.00 97.25 85 ALA A CA 1
ATOM 613 C C . ALA A 1 85 ? -3.217 -2.950 -17.235 1.00 97.25 85 ALA A C 1
ATOM 615 O O . ALA A 1 85 ? -2.134 -3.049 -17.796 1.00 97.25 85 ALA A O 1
ATOM 616 N N . ALA A 1 86 ? -3.356 -2.314 -16.068 1.00 98.00 86 ALA A N 1
ATOM 617 C CA . ALA A 1 86 ? -2.217 -1.799 -15.312 1.00 98.00 86 ALA A CA 1
ATOM 618 C C . ALA A 1 86 ? -1.300 -2.914 -14.774 1.00 98.00 86 ALA A C 1
ATOM 620 O O . ALA A 1 86 ? -0.169 -2.630 -14.396 1.00 98.00 86 ALA A O 1
ATOM 621 N N . GLY A 1 87 ? -1.769 -4.165 -14.733 1.00 97.56 87 GLY A N 1
ATOM 622 C CA . GLY A 1 87 ? -1.015 -5.293 -14.195 1.00 97.56 87 GLY A CA 1
ATOM 623 C C . GLY A 1 87 ? -0.905 -5.256 -12.671 1.00 97.56 87 GLY A C 1
ATOM 624 O O . GLY A 1 87 ? 0.142 -5.592 -12.128 1.00 97.56 87 GLY A O 1
ATOM 625 N N . ILE A 1 88 ? -1.960 -4.817 -11.973 1.00 98.06 88 ILE A N 1
ATOM 626 C CA . ILE A 1 88 ? -1.965 -4.804 -10.505 1.00 98.06 88 ILE A CA 1
ATOM 627 C C . ILE A 1 88 ? -1.992 -6.236 -9.968 1.00 98.06 88 ILE A C 1
ATOM 629 O O . ILE A 1 88 ? -2.955 -6.963 -10.194 1.00 98.06 88 ILE A O 1
ATOM 633 N N . THR A 1 89 ? -0.955 -6.624 -9.227 1.00 97.38 89 THR A N 1
ATOM 634 C CA . THR A 1 89 ? -0.759 -8.007 -8.750 1.00 97.38 89 THR A CA 1
ATOM 635 C C . THR A 1 89 ? -0.981 -8.191 -7.254 1.00 97.38 89 THR A C 1
ATOM 637 O O . THR A 1 89 ? -1.100 -9.321 -6.785 1.00 97.38 89 THR A O 1
ATOM 640 N N . ALA A 1 90 ? -1.075 -7.103 -6.491 1.00 98.06 90 ALA A N 1
ATOM 641 C CA . ALA A 1 90 ? -1.384 -7.159 -5.069 1.00 98.06 90 ALA A CA 1
ATOM 642 C C . ALA A 1 90 ? -2.267 -5.984 -4.641 1.00 98.06 90 ALA A C 1
ATOM 644 O O . ALA A 1 90 ? -2.154 -4.877 -5.173 1.00 98.06 90 ALA A O 1
ATOM 645 N N . THR A 1 91 ? -3.144 -6.188 -3.660 1.00 97.88 91 THR A N 1
ATOM 646 C CA . THR A 1 91 ? -3.958 -5.098 -3.117 1.00 97.88 91 THR A CA 1
ATOM 647 C C . THR A 1 91 ? -4.179 -5.208 -1.617 1.00 97.88 91 THR A C 1
ATOM 649 O O . THR A 1 91 ? -4.275 -6.299 -1.063 1.00 97.88 91 THR A O 1
ATOM 652 N N . ARG A 1 92 ? -4.243 -4.059 -0.944 1.00 97.62 92 ARG A N 1
ATOM 653 C CA . ARG A 1 92 ? -4.405 -3.967 0.511 1.00 97.62 92 ARG A CA 1
ATOM 654 C C . ARG A 1 92 ? -5.782 -3.480 0.911 1.00 97.62 92 ARG A C 1
ATOM 656 O O . ARG A 1 92 ? -6.314 -2.562 0.297 1.00 97.62 92 ARG A O 1
ATOM 663 N N . PHE A 1 93 ? -6.296 -4.046 1.994 1.00 97.44 93 PHE A N 1
ATOM 664 C CA . PHE A 1 93 ? -7.592 -3.758 2.597 1.00 97.44 93 PHE A CA 1
ATOM 665 C C . PHE A 1 93 ? -7.489 -3.876 4.125 1.00 97.44 93 PHE A C 1
ATOM 667 O O . PHE A 1 93 ? -6.568 -4.510 4.626 1.00 97.44 93 PHE A O 1
ATOM 674 N N . PRO A 1 94 ? -8.385 -3.287 4.929 1.00 94.69 94 PRO A N 1
ATOM 675 C CA . PRO A 1 94 ? -9.329 -2.202 4.637 1.00 94.69 94 PRO A CA 1
ATOM 676 C C . PRO A 1 94 ? -8.651 -0.827 4.502 1.00 94.69 94 PRO A C 1
ATOM 678 O O . PRO A 1 94 ? -9.338 0.169 4.270 1.00 94.69 94 PRO A O 1
ATOM 681 N N . GLY A 1 95 ? -7.319 -0.793 4.624 1.00 82.69 95 GLY A N 1
ATOM 682 C CA . GLY A 1 95 ? -6.436 0.288 4.198 1.00 82.69 95 GLY A CA 1
ATOM 683 C C . GLY A 1 95 ? -6.284 1.461 5.157 1.00 82.69 95 GLY A C 1
ATOM 684 O O . GLY A 1 95 ? -7.259 2.080 5.586 1.00 82.69 95 GLY A O 1
ATOM 685 N N . GLY A 1 96 ? -5.028 1.839 5.395 1.00 86.06 96 GLY A N 1
ATOM 686 C CA . GLY A 1 96 ? -4.627 3.070 6.069 1.00 86.06 96 GLY A CA 1
ATOM 687 C C . GLY A 1 96 ? -5.219 3.244 7.467 1.00 86.06 96 GLY A C 1
ATOM 688 O O . GLY A 1 96 ? -5.626 2.298 8.143 1.00 86.06 96 GLY A O 1
ATOM 689 N N . THR A 1 97 ? -5.317 4.501 7.900 1.00 89.69 97 THR A N 1
ATOM 690 C CA . THR A 1 97 ? -5.802 4.852 9.241 1.00 89.69 97 THR A CA 1
ATOM 691 C C . THR A 1 97 ? -7.213 4.333 9.535 1.00 89.69 97 THR A C 1
ATOM 693 O O . THR A 1 97 ? -7.501 4.028 10.689 1.00 89.69 97 THR A O 1
ATOM 696 N N . ILE A 1 98 ? -8.106 4.222 8.541 1.00 89.25 98 ILE A N 1
ATOM 697 C CA . ILE A 1 98 ? -9.480 3.735 8.768 1.00 89.25 98 ILE A CA 1
ATOM 698 C C . ILE A 1 98 ? -9.550 2.237 9.054 1.00 89.25 98 ILE A C 1
ATOM 700 O O . ILE A 1 98 ? -10.533 1.800 9.648 1.00 89.25 98 ILE A O 1
ATOM 704 N N . GLY A 1 99 ? -8.519 1.474 8.685 1.00 91.75 99 GLY A N 1
ATOM 705 C CA . GLY A 1 99 ? -8.470 0.040 8.940 1.00 91.75 99 GLY A CA 1
ATOM 706 C C . GLY A 1 99 ? -8.223 -0.330 10.400 1.00 91.75 99 GLY A C 1
ATOM 707 O O . GLY A 1 99 ? -8.645 -1.391 10.841 1.00 91.75 99 GLY A O 1
ATOM 708 N N . ASN A 1 100 ? -7.628 0.566 11.194 1.00 93.19 100 ASN A N 1
ATOM 709 C CA . ASN A 1 100 ? -7.221 0.257 12.569 1.00 93.19 100 ASN A CA 1
ATOM 710 C C . ASN A 1 100 ? -8.359 -0.126 13.526 1.00 93.19 100 ASN A C 1
ATOM 712 O O . ASN A 1 100 ? -8.077 -0.722 14.558 1.00 93.19 100 ASN A O 1
ATOM 716 N N . ARG A 1 101 ? -9.609 0.245 13.223 1.00 93.56 101 ARG A N 1
ATOM 717 C CA . ARG A 1 101 ? -10.812 -0.090 14.012 1.00 93.56 101 ARG A CA 1
ATOM 718 C C . ARG A 1 101 ? -11.910 -0.730 13.163 1.00 93.56 101 ARG A C 1
ATOM 720 O O . ARG A 1 101 ? -13.082 -0.658 13.520 1.00 93.56 101 ARG A O 1
ATOM 727 N N . PHE A 1 102 ? -11.543 -1.269 12.007 1.00 95.50 102 PHE A N 1
ATOM 728 C CA . PHE A 1 102 ? -12.502 -1.911 11.126 1.00 95.50 102 PHE A CA 1
ATOM 729 C C . PHE A 1 102 ? -13.076 -3.159 11.804 1.00 95.50 102 PHE A C 1
ATOM 731 O O . PHE A 1 102 ? -12.323 -4.035 12.223 1.00 95.50 102 PHE A O 1
ATOM 738 N N . ASP A 1 103 ? -14.399 -3.213 11.924 1.00 95.81 103 ASP A N 1
ATOM 739 C CA . ASP A 1 103 ? -15.133 -4.372 12.425 1.00 95.81 103 ASP A CA 1
ATOM 740 C C . ASP A 1 103 ? -15.546 -5.225 11.224 1.00 95.81 103 ASP A C 1
ATOM 742 O O . ASP A 1 103 ? -16.516 -4.937 10.512 1.00 95.81 103 ASP A O 1
ATOM 746 N N . TRP A 1 104 ? -14.755 -6.262 10.957 1.00 97.56 104 TRP A N 1
ATOM 747 C CA . TRP A 1 104 ? -14.964 -7.120 9.796 1.00 97.56 104 TRP A CA 1
ATOM 748 C C . TRP A 1 104 ? -16.211 -8.000 9.949 1.00 97.56 104 TRP A C 1
ATOM 750 O O . TRP A 1 104 ? -16.881 -8.271 8.954 1.00 97.56 104 TRP A O 1
ATOM 760 N N . GLN A 1 105 ? -16.569 -8.399 11.176 1.00 96.75 105 GLN A N 1
ATOM 761 C CA . GLN A 1 105 ? -17.739 -9.243 11.445 1.00 96.75 105 GLN A CA 1
ATOM 762 C C . GLN A 1 105 ? -19.038 -8.473 11.213 1.00 96.75 105 GLN A C 1
ATOM 764 O O . GLN A 1 105 ? -19.995 -9.019 10.665 1.00 96.75 105 GLN A O 1
ATOM 769 N N . ALA A 1 106 ? -19.054 -7.188 11.572 1.00 96.06 106 ALA A N 1
ATOM 770 C CA . ALA A 1 106 ? -20.139 -6.268 11.250 1.00 96.06 106 ALA A CA 1
ATOM 771 C C . ALA A 1 106 ? -20.229 -5.917 9.753 1.00 96.06 106 ALA A C 1
ATOM 773 O O . ALA A 1 106 ? -21.210 -5.297 9.338 1.00 96.06 106 ALA A O 1
ATOM 774 N N . SER A 1 107 ? -19.225 -6.302 8.957 1.00 96.94 107 SER A N 1
ATOM 775 C CA . SER A 1 107 ? -19.057 -5.909 7.554 1.00 96.94 107 SER A CA 1
ATOM 776 C C . SER A 1 107 ? -19.223 -7.062 6.551 1.00 96.94 107 SER A C 1
ATOM 778 O O . SER A 1 107 ? -18.944 -6.871 5.370 1.00 96.94 107 SER A O 1
ATOM 780 N N . ILE A 1 108 ? -19.672 -8.244 6.988 1.00 97.38 108 ILE A N 1
ATOM 781 C CA . ILE A 1 108 ? -19.970 -9.407 6.127 1.00 97.38 108 ILE A CA 1
ATOM 782 C C . ILE A 1 108 ? -21.474 -9.702 6.072 1.00 97.38 108 ILE A C 1
ATOM 784 O O . ILE A 1 108 ? -22.247 -9.250 6.915 1.00 97.38 108 ILE A O 1
ATOM 788 N N . GLY A 1 109 ? -21.900 -10.503 5.092 1.00 94.88 109 GLY A N 1
ATOM 789 C CA . GLY A 1 109 ? -23.313 -10.846 4.902 1.00 94.88 109 GLY A CA 1
ATOM 790 C C . GLY A 1 109 ? -24.125 -9.723 4.235 1.00 94.88 109 GLY A C 1
ATOM 791 O O . GLY A 1 109 ? -23.536 -8.824 3.625 1.00 94.88 109 GLY A O 1
ATOM 792 N N . PRO A 1 110 ? -25.473 -9.776 4.300 1.00 93.06 110 PRO A N 1
ATOM 793 C CA . PRO A 1 110 ? -26.346 -8.808 3.632 1.00 93.06 110 PRO A CA 1
ATOM 794 C C . PRO A 1 110 ? -26.052 -7.368 4.062 1.00 93.06 110 PRO A C 1
ATOM 796 O O . PRO A 1 110 ? -26.001 -7.077 5.255 1.00 93.06 110 PRO A O 1
ATOM 799 N N . VAL A 1 111 ? -25.889 -6.462 3.094 1.00 91.62 111 VAL A N 1
ATOM 800 C CA . VAL A 1 111 ? -25.526 -5.053 3.337 1.00 91.62 111 VAL A CA 1
ATOM 801 C C . VAL A 1 111 ? -26.516 -4.362 4.280 1.00 91.62 111 VAL A C 1
ATOM 803 O O . VAL A 1 111 ? -26.113 -3.577 5.133 1.00 91.62 111 VAL A O 1
ATOM 806 N N . GLU A 1 112 ? -27.807 -4.689 4.191 1.00 91.75 112 GLU A N 1
ATOM 807 C CA . GLU A 1 112 ? -28.850 -4.127 5.054 1.00 91.75 112 GLU A CA 1
ATOM 808 C C . GLU A 1 112 ? -28.725 -4.493 6.542 1.00 91.75 112 GLU A C 1
ATOM 810 O O . GLU A 1 112 ? -29.313 -3.806 7.381 1.00 91.75 112 GLU A O 1
ATOM 815 N N . ASP A 1 113 ? -27.978 -5.554 6.858 1.00 94.00 113 ASP A N 1
ATOM 816 C CA . ASP A 1 113 ? -27.759 -6.047 8.218 1.00 94.00 113 ASP A CA 1
ATOM 817 C C . ASP A 1 113 ? -26.403 -5.585 8.793 1.00 94.00 113 ASP A C 1
ATOM 819 O O . ASP A 1 113 ? -26.141 -5.794 9.981 1.00 94.00 113 ASP A O 1
ATOM 823 N N . ARG A 1 114 ? -25.548 -4.944 7.978 1.00 94.62 114 ARG A N 1
ATOM 824 C CA . ARG A 1 114 ? -24.210 -4.487 8.383 1.00 94.62 114 ARG A CA 1
ATOM 825 C C . ARG A 1 114 ? -24.280 -3.300 9.344 1.00 94.62 114 ARG A C 1
ATOM 827 O O . ARG A 1 114 ? -25.118 -2.403 9.207 1.00 94.62 114 ARG A O 1
ATOM 834 N N . ALA A 1 115 ? -23.359 -3.271 10.304 1.00 94.50 115 ALA A N 1
ATOM 835 C CA . ALA A 1 115 ? -23.229 -2.191 11.281 1.00 94.50 115 ALA A CA 1
ATOM 836 C C . ALA A 1 115 ? -21.995 -1.317 10.979 1.00 94.50 115 ALA A C 1
ATOM 838 O O . ALA A 1 115 ? -21.027 -1.792 10.383 1.00 94.50 115 ALA A O 1
ATOM 839 N N . PRO A 1 116 ? -22.012 -0.025 11.351 1.00 93.31 116 PRO A N 1
ATOM 840 C CA . PRO A 1 116 ? -20.884 0.857 11.092 1.00 93.31 116 PRO A CA 1
ATOM 841 C C . PRO A 1 116 ? -19.681 0.510 11.973 1.00 93.31 116 PRO A C 1
ATOM 843 O O . PRO A 1 116 ? -19.815 0.285 13.174 1.00 93.31 116 PRO A O 1
ATOM 846 N N . SER A 1 117 ? -18.491 0.575 11.385 1.00 92.69 117 SER A N 1
ATOM 847 C CA . SER A 1 117 ? -17.223 0.543 12.107 1.00 92.69 117 SER A CA 1
ATOM 848 C C . SER A 1 117 ? -16.895 1.917 12.702 1.00 92.69 117 SER A C 1
ATOM 850 O O . SER A 1 117 ? -17.187 2.952 12.081 1.00 92.69 117 SER A O 1
ATOM 852 N N . PRO A 1 118 ? -16.226 1.973 13.869 1.00 90.75 118 PRO A N 1
ATOM 853 C CA . PRO A 1 118 ? -15.612 3.203 14.326 1.00 90.75 118 PRO A CA 1
ATOM 854 C C . PRO A 1 118 ? -14.596 3.735 13.326 1.00 90.75 118 PRO A C 1
ATOM 856 O O . PRO A 1 118 ? -13.784 2.998 12.768 1.00 90.75 118 PRO A O 1
ATOM 859 N N . HIS A 1 119 ? -14.561 5.055 13.174 1.00 86.81 119 HIS A N 1
ATOM 860 C CA . HIS A 1 119 ? -13.486 5.677 12.421 1.00 86.81 119 HIS A CA 1
ATOM 861 C C . HIS A 1 119 ? -12.135 5.378 13.096 1.00 86.81 119 HIS A C 1
ATOM 863 O O . HIS A 1 119 ? -11.962 5.574 14.307 1.00 86.81 119 HIS A O 1
ATOM 869 N N . GLY A 1 120 ? -11.156 4.914 12.316 1.00 80.88 120 GLY A N 1
ATOM 870 C CA . GLY A 1 120 ? -9.833 4.566 12.843 1.00 80.88 120 GLY A CA 1
ATOM 871 C C . GLY A 1 120 ? -8.995 5.782 13.270 1.00 80.88 120 GLY A C 1
ATOM 872 O O . GLY A 1 120 ? -8.126 5.673 14.130 1.00 80.88 120 GLY A O 1
ATOM 873 N N . GLY A 1 121 ? -9.299 6.976 12.752 1.00 76.12 121 GLY A N 1
ATOM 874 C CA . GLY A 1 121 ? -8.794 8.266 13.250 1.00 76.12 121 GLY A CA 1
ATOM 875 C C . GLY A 1 121 ? -9.679 8.888 14.343 1.00 76.12 121 GLY A C 1
ATOM 876 O O . GLY A 1 121 ? -10.876 8.633 14.406 1.00 76.12 121 GLY A O 1
ATOM 877 N N . SER A 1 122 ? -9.117 9.763 15.180 1.00 57.97 122 SER A N 1
ATOM 878 C CA . SER A 1 122 ? -9.726 10.232 16.440 1.00 57.97 122 SER A CA 1
ATOM 879 C C . SER A 1 122 ? -10.932 11.187 16.331 1.00 57.97 122 SER A C 1
ATOM 881 O O . SER A 1 122 ? -11.457 11.575 17.374 1.00 57.97 122 SER A O 1
ATOM 883 N N . LEU A 1 123 ? -11.371 11.592 15.129 1.00 62.28 123 LEU A N 1
ATOM 884 C CA . LEU A 1 123 ? -12.413 12.622 14.934 1.00 62.28 123 LEU A CA 1
ATOM 885 C C . LEU A 1 123 ? -13.336 12.400 13.716 1.00 62.28 123 LEU A C 1
ATOM 887 O O . LEU A 1 123 ? -13.966 13.354 13.269 1.00 62.28 123 LEU A O 1
ATOM 891 N N . GLY A 1 124 ? -13.392 11.192 13.152 1.00 75.00 124 GLY A N 1
ATOM 892 C CA . GLY A 1 124 ? -14.276 10.903 12.015 1.00 75.00 124 GLY A CA 1
ATOM 893 C C . GLY A 1 124 ? -15.624 10.316 12.436 1.00 75.00 124 GLY A C 1
ATOM 894 O O . GLY A 1 124 ? -15.730 9.700 13.496 1.00 75.00 124 GLY A O 1
ATOM 895 N N . GLU A 1 125 ? -16.637 10.512 11.592 1.00 85.31 125 GLU A N 1
ATOM 896 C CA . GLU A 1 125 ? -17.943 9.849 11.702 1.00 85.31 125 GLU A CA 1
ATOM 897 C C . GLU A 1 125 ? -17.796 8.323 11.517 1.00 85.31 125 GLU A C 1
ATOM 899 O O . GLU A 1 125 ? -16.891 7.895 10.792 1.00 85.31 125 GLU A O 1
ATOM 904 N N . PRO A 1 126 ? -18.668 7.498 12.131 1.00 90.25 126 PRO A N 1
ATOM 905 C CA . PRO A 1 126 ? -18.725 6.059 11.865 1.00 90.25 126 PRO A CA 1
ATOM 906 C C . PRO A 1 126 ? -18.933 5.747 10.379 1.00 90.25 126 PRO A C 1
ATOM 908 O O . PRO A 1 126 ? -19.617 6.490 9.673 1.00 90.25 126 PRO A O 1
ATOM 911 N N . LEU A 1 127 ? -18.378 4.626 9.917 1.00 89.81 127 LEU A N 1
ATOM 912 C CA . LEU A 1 127 ? -18.379 4.239 8.505 1.00 89.81 127 LEU A CA 1
ATOM 913 C C . LEU A 1 127 ? -18.979 2.841 8.332 1.00 89.81 127 LEU A C 1
ATOM 915 O O . LEU A 1 127 ? -18.485 1.879 8.913 1.00 89.81 127 LEU A O 1
ATOM 919 N N . THR A 1 128 ? -20.022 2.719 7.513 1.00 90.25 128 THR A N 1
ATOM 920 C CA . THR A 1 128 ? -20.563 1.417 7.093 1.00 90.25 128 THR A CA 1
ATOM 921 C C . THR A 1 128 ? -19.821 0.922 5.855 1.00 90.25 128 THR A C 1
ATOM 923 O O . THR A 1 128 ? -19.486 1.712 4.972 1.00 90.25 128 THR A O 1
ATOM 926 N N . ALA A 1 129 ? -19.551 -0.381 5.800 1.00 91.62 129 ALA A N 1
ATOM 927 C CA . ALA A 1 129 ? -18.858 -1.014 4.687 1.00 91.62 129 ALA A CA 1
ATOM 928 C C . ALA A 1 129 ? -19.848 -1.610 3.676 1.00 91.62 129 ALA A C 1
ATOM 930 O O . ALA A 1 129 ? -20.318 -2.736 3.845 1.00 91.62 129 ALA A O 1
ATOM 931 N N . ASP A 1 130 ? -20.123 -0.873 2.599 1.00 90.94 130 ASP A N 1
ATOM 932 C CA . ASP A 1 130 ? -20.770 -1.429 1.397 1.00 90.94 130 ASP A CA 1
ATOM 933 C C . ASP A 1 130 ? -19.798 -2.311 0.591 1.00 90.94 130 ASP A C 1
ATOM 935 O O . ASP A 1 130 ? -20.217 -3.204 -0.140 1.00 90.94 130 ASP A O 1
ATOM 939 N N . PHE A 1 131 ? -18.497 -2.068 0.770 1.00 95.31 131 PHE A N 1
ATOM 940 C CA . PHE A 1 131 ? -17.386 -2.871 0.276 1.00 95.31 131 PHE A CA 1
ATOM 941 C C . PHE A 1 131 ? -16.628 -3.456 1.480 1.00 95.31 131 PHE A C 1
ATOM 943 O O . PHE A 1 131 ? -15.820 -2.777 2.115 1.00 95.31 131 PHE A O 1
ATOM 950 N N . GLY A 1 132 ? -16.970 -4.685 1.854 1.00 96.81 132 GLY A N 1
ATOM 951 C CA . GLY A 1 132 ? -16.446 -5.428 2.998 1.00 96.81 132 GLY A CA 1
ATOM 952 C C . GLY A 1 132 ? -15.533 -6.592 2.585 1.00 96.81 132 GLY A C 1
ATOM 953 O O . GLY A 1 132 ? -15.052 -6.636 1.451 1.00 96.81 132 GLY A O 1
ATOM 954 N N . PRO A 1 133 ? -15.268 -7.551 3.495 1.00 98.06 133 PRO A N 1
ATOM 955 C CA . PRO A 1 133 ? -14.355 -8.665 3.231 1.00 98.06 133 PRO A CA 1
ATOM 956 C C . PRO A 1 133 ? -14.741 -9.536 2.027 1.00 98.06 133 PRO A C 1
ATOM 958 O O . PRO A 1 133 ? -13.862 -9.953 1.277 1.00 98.06 133 PRO A O 1
ATOM 961 N N . ASP A 1 134 ? -16.037 -9.791 1.820 1.00 97.69 134 ASP A N 1
ATOM 962 C CA . ASP A 1 134 ? -16.524 -10.610 0.701 1.00 97.69 134 ASP A CA 1
ATOM 963 C C . ASP A 1 134 ? -16.353 -9.897 -0.646 1.00 97.69 134 ASP A C 1
ATOM 965 O O . ASP A 1 134 ? -15.891 -10.489 -1.623 1.00 97.69 134 ASP A O 1
ATOM 969 N N . GLU A 1 135 ? -16.662 -8.600 -0.682 1.00 97.88 135 GLU A N 1
ATOM 970 C CA . GLU A 1 135 ? -16.498 -7.774 -1.876 1.00 97.88 135 GLU A CA 1
ATOM 971 C C . GLU A 1 135 ? -15.017 -7.592 -2.237 1.00 97.88 135 GLU A C 1
ATOM 973 O O . GLU A 1 135 ? -14.649 -7.666 -3.410 1.00 97.88 135 GLU A O 1
ATOM 978 N N . PHE A 1 136 ? -14.154 -7.428 -1.231 1.00 98.25 136 PHE A N 1
ATOM 979 C CA . PHE A 1 136 ? -12.708 -7.385 -1.421 1.00 98.25 136 PHE A CA 1
ATOM 980 C C . PHE A 1 136 ? -12.149 -8.708 -1.943 1.00 98.25 136 PHE A C 1
ATOM 982 O O . PHE A 1 136 ? -11.399 -8.703 -2.917 1.00 98.25 136 PHE A O 1
ATOM 989 N N . GLY A 1 137 ? -12.539 -9.835 -1.343 1.00 97.88 137 GLY A N 1
ATOM 990 C CA . GLY A 1 137 ? -12.107 -11.154 -1.795 1.00 97.88 137 GLY A CA 1
ATOM 991 C C . GLY A 1 137 ? -12.513 -11.438 -3.245 1.00 97.88 137 GLY A C 1
ATOM 992 O O . GLY A 1 137 ? -11.684 -11.884 -4.034 1.00 97.88 137 GLY A O 1
ATOM 993 N N . GLY A 1 138 ? -13.749 -11.097 -3.627 1.00 97.00 138 GLY A N 1
ATOM 994 C CA . GLY A 1 138 ? -14.199 -11.198 -5.019 1.00 97.00 138 GLY A CA 1
ATOM 995 C C . GLY A 1 138 ? -13.415 -10.289 -5.973 1.00 97.00 138 GLY A C 1
ATOM 996 O O . GLY A 1 138 ? -13.026 -10.724 -7.052 1.00 97.00 138 GLY A O 1
ATOM 997 N N . PHE A 1 139 ? -13.112 -9.054 -5.562 1.00 97.50 139 PHE A N 1
ATOM 998 C CA . PHE A 1 139 ? -12.287 -8.145 -6.363 1.00 97.50 139 PHE A CA 1
ATOM 999 C C . PHE A 1 139 ? -10.865 -8.684 -6.586 1.00 97.50 139 PHE A C 1
ATOM 1001 O O . PHE A 1 139 ? -10.364 -8.612 -7.706 1.00 97.50 139 PHE A O 1
ATOM 1008 N N . VAL A 1 140 ? -10.234 -9.248 -5.549 1.00 97.69 140 VAL A N 1
ATOM 1009 C CA . VAL A 1 140 ? -8.911 -9.895 -5.635 1.00 97.69 140 VAL A CA 1
ATOM 1010 C C . VAL A 1 140 ? -8.922 -11.021 -6.678 1.00 97.69 140 VAL A C 1
ATOM 1012 O O . VAL A 1 140 ? -8.031 -11.075 -7.528 1.00 97.69 140 VAL A O 1
ATOM 1015 N N . GLU A 1 141 ? -9.958 -11.868 -6.674 1.00 96.31 141 GLU A N 1
ATOM 1016 C CA . GLU A 1 141 ? -10.144 -12.930 -7.673 1.00 96.31 141 GLU A CA 1
ATOM 1017 C C . GLU A 1 141 ? -10.363 -12.375 -9.092 1.00 96.31 141 GLU A C 1
ATOM 1019 O O . GLU A 1 141 ? -9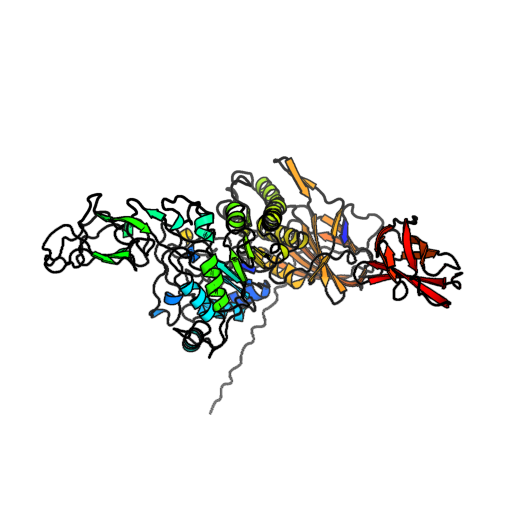.768 -12.882 -10.046 1.00 96.31 141 GLU A O 1
ATOM 1024 N N . ASP A 1 142 ? -11.188 -11.333 -9.238 1.00 95.75 142 ASP A N 1
ATOM 1025 C CA . ASP A 1 142 ? -11.544 -10.740 -10.534 1.00 95.75 142 ASP A CA 1
ATOM 1026 C C . ASP A 1 142 ? -10.329 -10.161 -11.276 1.00 95.75 142 ASP A C 1
ATOM 1028 O O . ASP A 1 142 ? -10.260 -10.259 -12.505 1.00 95.75 142 ASP A O 1
ATOM 1032 N N . VAL A 1 143 ? -9.369 -9.574 -10.551 1.00 96.44 143 VAL A N 1
ATOM 1033 C CA . VAL A 1 143 ? -8.153 -8.981 -11.141 1.00 96.44 143 VAL A CA 1
ATOM 1034 C C . VAL A 1 143 ? -6.950 -9.929 -11.143 1.00 96.44 143 VAL A C 1
ATOM 1036 O O . VAL A 1 143 ? -5.932 -9.615 -11.755 1.00 96.44 143 VAL A O 1
ATOM 1039 N N . GLY A 1 144 ? -7.054 -11.095 -10.493 1.00 96.19 144 GLY A N 1
ATOM 1040 C CA . GLY A 1 144 ? -5.954 -12.056 -10.379 1.00 96.19 144 GLY A CA 1
ATOM 1041 C C . GLY A 1 144 ? -4.792 -11.558 -9.515 1.00 96.19 144 GLY A C 1
ATOM 1042 O O . GLY A 1 144 ? -3.637 -11.852 -9.822 1.00 96.19 144 GLY A O 1
ATOM 1043 N N . ALA A 1 145 ? -5.098 -10.788 -8.470 1.00 97.38 145 ALA A N 1
ATOM 1044 C CA . ALA A 1 145 ? -4.124 -10.292 -7.502 1.00 97.38 145 ALA A CA 1
ATOM 1045 C C . ALA A 1 145 ? -4.078 -11.181 -6.250 1.00 97.38 145 ALA A C 1
ATOM 1047 O O . ALA A 1 145 ? -4.910 -12.068 -6.070 1.00 97.38 145 ALA A O 1
ATOM 1048 N N . VAL A 1 146 ? -3.135 -10.890 -5.354 1.00 98.12 146 VAL A N 1
ATOM 1049 C CA . VAL A 1 146 ? -3.151 -11.363 -3.961 1.00 98.12 146 VAL A CA 1
ATOM 1050 C C . VAL A 1 146 ? -3.576 -10.239 -3.011 1.00 98.12 146 VAL A C 1
ATOM 1052 O O . VAL A 1 146 ? -3.381 -9.054 -3.299 1.00 98.12 146 VAL A O 1
ATOM 1055 N N . GLY A 1 147 ? -4.152 -10.586 -1.862 1.00 98.00 147 GLY A N 1
ATOM 1056 C CA . GLY A 1 147 ? -4.574 -9.613 -0.852 1.00 98.00 147 GLY A CA 1
ATOM 1057 C C . GLY A 1 147 ? -3.601 -9.434 0.319 1.00 98.00 147 GLY A C 1
ATOM 1058 O O . GLY A 1 147 ? -2.959 -10.383 0.765 1.00 98.00 147 GLY A O 1
ATOM 1059 N N . SER A 1 148 ? -3.564 -8.217 0.869 1.00 98.00 148 SER A N 1
ATOM 1060 C CA . SER A 1 148 ? -3.036 -7.904 2.205 1.00 98.00 148 SER A CA 1
ATOM 1061 C C . SER A 1 148 ? -4.150 -7.365 3.101 1.00 98.00 148 SER A C 1
ATOM 1063 O O . SER A 1 148 ? -4.914 -6.494 2.670 1.00 98.00 148 SER A O 1
ATOM 1065 N N . ILE A 1 149 ? -4.245 -7.856 4.340 1.00 98.56 149 ILE A N 1
ATOM 1066 C CA . ILE A 1 149 ? -5.243 -7.409 5.322 1.00 98.56 149 ILE A CA 1
ATOM 1067 C C . ILE A 1 149 ? -4.589 -6.724 6.518 1.00 98.56 149 ILE A C 1
ATOM 1069 O O . ILE A 1 149 ? -3.724 -7.293 7.169 1.00 98.56 149 ILE A O 1
ATOM 1073 N N . VAL A 1 150 ? -5.082 -5.539 6.878 1.00 98.00 150 VAL A N 1
ATOM 1074 C CA . VAL A 1 150 ? -4.790 -4.897 8.168 1.00 98.00 150 VAL A CA 1
ATOM 1075 C C . VAL A 1 150 ? -5.814 -5.341 9.209 1.00 98.00 150 VAL A C 1
ATOM 1077 O O . VAL A 1 150 ? -7.004 -5.058 9.058 1.00 98.00 150 VAL A O 1
ATOM 1080 N N . VAL A 1 151 ? -5.360 -5.977 10.291 1.00 98.00 151 VAL A N 1
ATOM 1081 C CA . VAL A 1 151 ? -6.239 -6.389 11.396 1.00 98.00 151 VAL A CA 1
ATOM 1082 C C . VAL A 1 151 ? -6.377 -5.308 12.469 1.00 98.00 151 VAL A C 1
ATOM 1084 O O . VAL A 1 151 ? -5.475 -4.497 12.710 1.00 98.00 151 VAL A O 1
ATOM 1087 N N . ASN A 1 152 ? -7.530 -5.310 13.140 1.00 96.12 152 ASN A N 1
ATOM 1088 C CA . ASN A 1 152 ? -7.864 -4.368 14.200 1.00 96.12 152 ASN A CA 1
ATOM 1089 C C . ASN A 1 152 ? -7.067 -4.660 15.482 1.00 96.12 152 ASN A C 1
ATOM 1091 O O . ASN A 1 152 ? -7.409 -5.544 16.259 1.00 96.12 152 ASN A O 1
ATOM 1095 N N . PHE A 1 153 ? -6.029 -3.862 15.728 1.00 96.62 153 PHE A N 1
ATOM 1096 C CA . PHE A 1 153 ? -5.245 -3.891 16.970 1.00 96.62 153 PHE A CA 1
ATOM 1097 C C . PHE A 1 153 ? -5.659 -2.790 17.968 1.00 96.62 153 PHE A C 1
ATOM 1099 O O . PHE A 1 153 ? -5.094 -2.652 19.056 1.00 96.62 153 PHE A O 1
ATOM 1106 N N . ALA A 1 154 ? -6.599 -1.922 17.581 1.00 94.88 154 ALA A N 1
ATOM 1107 C CA . ALA A 1 154 ? -6.993 -0.769 18.384 1.00 94.88 154 ALA A CA 1
ATOM 1108 C C . ALA A 1 154 ? -8.078 -1.109 19.410 1.00 94.88 154 ALA A C 1
ATOM 1110 O O . ALA A 1 154 ? -8.057 -0.565 20.517 1.00 94.88 154 ALA A O 1
ATOM 1111 N N . THR A 1 155 ? -9.044 -1.938 19.012 1.00 93.00 155 THR A N 1
ATOM 1112 C CA . THR A 1 155 ? -10.181 -2.379 19.835 1.00 93.00 155 THR A CA 1
ATOM 1113 C C . THR A 1 155 ? -10.498 -3.867 19.683 1.00 93.00 155 THR A C 1
ATOM 1115 O O . THR A 1 155 ? -11.345 -4.346 20.430 1.00 93.00 155 THR A O 1
ATOM 1118 N N . GLY A 1 156 ? -9.878 -4.555 18.719 1.00 94.88 156 GLY A N 1
ATOM 1119 C CA . GLY A 1 156 ? -10.001 -5.999 18.523 1.00 94.88 156 GLY A CA 1
ATOM 1120 C C . GLY A 1 156 ? -8.953 -6.794 19.303 1.00 94.88 156 GLY A C 1
ATOM 1121 O O . GLY A 1 156 ? -8.072 -6.221 19.952 1.00 94.88 156 GLY A O 1
ATOM 1122 N N . ASP A 1 157 ? -9.056 -8.119 19.229 1.00 97.19 157 ASP A N 1
ATOM 1123 C CA . ASP A 1 157 ? -8.170 -9.065 19.914 1.00 97.19 157 ASP A CA 1
ATOM 1124 C C . ASP A 1 157 ? -7.605 -10.148 18.972 1.00 97.19 157 ASP A C 1
ATOM 1126 O O . ASP A 1 157 ? -7.965 -10.240 17.791 1.00 97.19 157 ASP A O 1
ATOM 1130 N N . ALA A 1 158 ? -6.681 -10.971 19.480 1.00 98.50 158 ALA A N 1
ATOM 1131 C CA . ALA A 1 158 ? -6.018 -11.993 18.672 1.00 98.50 158 ALA A CA 1
ATOM 1132 C C . ALA A 1 158 ? -6.993 -13.074 18.172 1.00 98.50 158 ALA A C 1
ATOM 1134 O O . ALA A 1 158 ? -6.792 -13.658 17.102 1.00 98.50 158 ALA A O 1
ATOM 1135 N N . ALA A 1 159 ? -8.060 -13.351 18.930 1.00 98.00 159 ALA A N 1
ATOM 1136 C CA . ALA A 1 159 ? -9.058 -14.336 18.544 1.00 98.00 159 ALA A CA 1
ATOM 1137 C C . ALA A 1 159 ? -9.941 -13.821 17.401 1.00 98.00 159 ALA A C 1
ATOM 1139 O O . ALA A 1 159 ? -10.225 -14.594 16.488 1.00 98.00 159 ALA A O 1
ATOM 1140 N N . GLU A 1 160 ? -10.323 -12.545 17.413 1.00 98.06 160 GLU A N 1
ATOM 1141 C CA . GLU A 1 160 ? -11.042 -11.884 16.323 1.00 98.06 160 GLU A CA 1
ATOM 1142 C C . GLU A 1 160 ? -10.213 -11.873 15.029 1.00 98.06 160 GLU A C 1
ATOM 1144 O O . GLU A 1 160 ? -10.726 -12.217 13.961 1.00 98.06 160 GLU A O 1
ATOM 1149 N N . ALA A 1 161 ? -8.923 -11.532 15.111 1.00 98.62 161 ALA A N 1
ATOM 1150 C CA . ALA A 1 161 ? -8.033 -11.529 13.949 1.00 98.62 161 ALA A CA 1
ATOM 1151 C C . ALA A 1 161 ? -7.889 -12.931 13.331 1.00 98.62 161 ALA A C 1
ATOM 1153 O O . ALA A 1 161 ? -7.963 -13.099 12.114 1.00 98.62 161 ALA A O 1
ATOM 1154 N N . ALA A 1 162 ? -7.743 -13.960 14.165 1.00 98.75 162 ALA A N 1
ATOM 1155 C CA . ALA A 1 162 ? -7.652 -15.341 13.705 1.00 98.75 162 ALA A CA 1
ATOM 1156 C C . ALA A 1 162 ? -8.981 -15.890 13.151 1.00 98.75 162 ALA A C 1
ATOM 1158 O O . ALA A 1 162 ? -8.970 -16.719 12.240 1.00 98.75 162 ALA A O 1
ATOM 1159 N N . ASP A 1 163 ? -10.127 -15.418 13.654 1.00 98.75 163 ASP A N 1
ATOM 1160 C CA . ASP A 1 163 ? -11.434 -15.692 13.046 1.00 98.75 163 ASP A CA 1
ATOM 1161 C C . ASP A 1 163 ? -11.524 -15.099 11.634 1.00 98.75 163 ASP A C 1
ATOM 1163 O O . ASP A 1 163 ? -12.046 -15.750 10.727 1.00 98.75 163 ASP A O 1
ATOM 1167 N N . TRP A 1 164 ? -10.959 -13.907 11.418 1.00 98.69 164 TRP A N 1
ATOM 1168 C CA . TRP A 1 164 ? -10.914 -13.290 10.094 1.00 98.69 164 TRP A CA 1
ATOM 1169 C C . TRP A 1 164 ? -10.017 -14.076 9.129 1.00 98.69 164 TRP A C 1
ATOM 1171 O O . TRP A 1 164 ? -10.411 -14.336 7.989 1.00 98.69 164 TRP A O 1
ATOM 1181 N N . VAL A 1 165 ? -8.849 -14.533 9.594 1.00 98.81 165 VAL A N 1
ATOM 1182 C CA . VAL A 1 165 ? -7.969 -15.436 8.830 1.00 98.81 165 VAL A CA 1
ATOM 1183 C C . VAL A 1 165 ? -8.721 -16.693 8.403 1.00 98.81 165 VAL A C 1
ATOM 1185 O O . VAL A 1 165 ? -8.688 -17.058 7.223 1.00 98.81 165 VAL A O 1
ATOM 1188 N N . GLU A 1 166 ? -9.423 -17.350 9.333 1.00 98.56 166 GLU A N 1
ATOM 1189 C CA . GLU A 1 166 ? -10.217 -18.541 9.024 1.00 98.56 166 GLU A CA 1
ATOM 1190 C C . GLU A 1 166 ? -11.320 -18.216 8.007 1.00 98.56 166 GLU A C 1
ATOM 1192 O O . GLU A 1 166 ? -11.480 -18.933 7.016 1.00 98.56 166 GLU A O 1
ATOM 1197 N N . TYR A 1 167 ? -12.042 -17.109 8.205 1.00 98.75 167 TYR A N 1
ATOM 1198 C CA . TYR A 1 167 ? -13.086 -16.659 7.291 1.00 98.75 167 TYR A CA 1
ATOM 1199 C C . TYR A 1 167 ? -12.567 -16.471 5.871 1.00 98.75 167 TYR A C 1
ATOM 1201 O O . TYR A 1 167 ? -13.193 -16.973 4.944 1.00 98.75 167 TYR A O 1
ATOM 1209 N N . MET A 1 168 ? -11.429 -15.802 5.682 1.00 98.56 168 MET A N 1
ATOM 1210 C CA . MET A 1 168 ? -10.921 -15.481 4.346 1.00 98.56 168 MET A CA 1
ATOM 1211 C C . MET A 1 168 ? -10.236 -16.672 3.673 1.00 98.56 168 MET A C 1
ATOM 1213 O O . MET A 1 168 ? -10.420 -16.880 2.477 1.00 98.56 168 MET A O 1
ATOM 1217 N N . THR A 1 169 ? -9.482 -17.480 4.424 1.00 98.31 169 THR A N 1
ATOM 1218 C CA . THR A 1 169 ? -8.495 -18.406 3.834 1.00 98.31 169 THR A CA 1
ATOM 1219 C C . THR A 1 169 ? -8.811 -19.886 4.034 1.00 98.31 169 THR A C 1
ATOM 1221 O O . THR A 1 169 ? -8.277 -20.737 3.322 1.00 98.31 169 THR A O 1
ATOM 1224 N N . ALA A 1 170 ? -9.701 -20.247 4.964 1.00 97.69 170 ALA A N 1
ATOM 1225 C CA . ALA A 1 170 ? -9.935 -21.655 5.261 1.00 97.69 170 ALA A CA 1
ATOM 1226 C C . ALA A 1 170 ? -10.862 -22.318 4.219 1.00 97.69 170 ALA A C 1
ATOM 1228 O O . ALA A 1 170 ? -11.865 -21.727 3.795 1.00 97.69 170 ALA A O 1
ATOM 1229 N N . PRO A 1 171 ? -10.595 -23.568 3.798 1.00 97.50 171 PRO A N 1
ATOM 1230 C CA . PRO A 1 171 ? -11.493 -24.301 2.913 1.00 97.50 171 PRO A CA 1
ATOM 1231 C C . PRO A 1 171 ? -12.787 -24.706 3.638 1.00 97.50 171 PRO A C 1
ATOM 1233 O O . PRO A 1 171 ? -12.776 -25.061 4.819 1.00 97.50 171 PRO A O 1
ATOM 1236 N N . VAL A 1 172 ? -13.911 -24.724 2.918 1.00 97.50 172 VAL A N 1
ATOM 1237 C CA . VAL A 1 172 ? -15.205 -25.194 3.452 1.00 97.50 172 VAL A CA 1
ATOM 1238 C C . VAL A 1 172 ? -15.090 -26.621 3.993 1.00 97.50 172 VAL A C 1
ATOM 1240 O O . VAL A 1 172 ? -14.465 -27.492 3.383 1.00 97.50 172 VAL A O 1
ATOM 1243 N N . GLY A 1 173 ? -15.702 -26.862 5.153 1.00 95.69 173 GLY A N 1
ATOM 1244 C CA . GLY A 1 173 ? -15.573 -28.102 5.917 1.00 95.69 173 GLY A CA 1
ATOM 1245 C C . GLY A 1 173 ? -14.366 -28.160 6.863 1.00 95.69 173 GLY A C 1
ATOM 1246 O O . GLY A 1 173 ? -14.254 -29.128 7.620 1.00 95.69 173 GLY A O 1
ATOM 1247 N N . SER A 1 174 ? -13.487 -27.153 6.856 1.00 95.56 174 SER A N 1
ATOM 1248 C CA . SER A 1 174 ? -12.475 -26.959 7.900 1.00 95.56 174 SER A CA 1
ATOM 1249 C C . SER A 1 174 ? -12.975 -26.006 8.996 1.00 95.56 174 SER A C 1
ATOM 1251 O O . SER A 1 174 ? -13.885 -25.211 8.778 1.00 95.56 174 SER A O 1
ATOM 1253 N N . ASN A 1 175 ? -12.427 -26.169 10.201 1.00 95.81 175 ASN A N 1
ATOM 1254 C CA . ASN A 1 175 ? -12.636 -25.303 11.365 1.00 95.81 175 ASN A CA 1
ATOM 1255 C C . ASN A 1 175 ? -11.424 -25.508 12.302 1.00 95.81 175 ASN A C 1
ATOM 1257 O O . ASN A 1 175 ? -11.521 -26.270 13.274 1.00 95.81 175 ASN A O 1
ATOM 1261 N N . PRO A 1 176 ? -10.237 -25.001 11.916 1.00 93.31 176 PRO A N 1
ATOM 1262 C CA . PRO A 1 176 ? -8.967 -25.283 12.587 1.00 93.31 176 PRO A CA 1
ATOM 1263 C C . PRO A 1 176 ? -8.948 -24.857 14.058 1.00 93.31 176 PRO A C 1
ATOM 1265 O O . PRO A 1 176 ? -8.343 -25.561 14.872 1.00 93.31 176 PRO A O 1
ATOM 1268 N N . ARG A 1 177 ? -9.645 -23.772 14.426 1.00 94.75 177 ARG A N 1
ATOM 1269 C CA . ARG A 1 177 ? -9.676 -23.276 15.813 1.00 94.75 177 ARG A CA 1
ATOM 1270 C C . ARG A 1 177 ? -10.874 -23.761 16.633 1.00 94.75 177 ARG A C 1
ATOM 1272 O O . ARG A 1 177 ? -10.862 -23.675 17.862 1.00 94.75 177 ARG A O 1
ATOM 1279 N N . GLY A 1 178 ? -11.878 -24.354 15.993 1.00 92.12 178 GLY A N 1
ATOM 1280 C CA . GLY A 1 178 ? -13.155 -24.667 16.628 1.00 92.12 178 GLY A CA 1
ATOM 1281 C C . GLY A 1 178 ? -14.020 -23.414 16.823 1.00 92.12 178 GLY A C 1
ATOM 1282 O O . GLY A 1 178 ? -13.641 -22.306 16.480 1.00 92.12 178 GLY A O 1
ATOM 1283 N N . GLY A 1 179 ? -15.213 -23.579 17.403 1.00 94.31 179 GLY A N 1
ATOM 1284 C CA . GLY A 1 179 ? -16.156 -22.465 17.566 1.00 94.31 179 GLY A CA 1
ATOM 1285 C C . GLY A 1 179 ? -17.002 -22.240 16.312 1.00 94.31 179 GLY A C 1
ATOM 1286 O O . GLY A 1 179 ? -17.534 -23.207 15.754 1.00 94.31 179 GLY A O 1
ATOM 1287 N N . THR A 1 180 ? -17.176 -20.981 15.907 1.00 96.81 180 THR A N 1
ATOM 1288 C CA . THR A 1 180 ? -17.871 -20.626 14.660 1.00 96.81 180 THR A CA 1
ATOM 1289 C C . THR A 1 180 ? -17.080 -21.176 13.477 1.00 96.81 180 THR A C 1
ATOM 1291 O O . THR A 1 180 ? -15.890 -20.936 13.376 1.00 96.81 180 THR A O 1
ATOM 1294 N N . ALA A 1 181 ? -17.722 -21.945 12.595 1.00 97.38 181 ALA A N 1
ATOM 1295 C CA . ALA A 1 181 ? -17.066 -22.459 11.392 1.00 97.38 181 ALA A CA 1
ATOM 1296 C C . ALA A 1 181 ? -17.061 -21.369 10.314 1.00 97.38 181 ALA A C 1
ATOM 1298 O O . ALA A 1 181 ? -18.005 -21.279 9.525 1.00 97.38 181 ALA A O 1
ATOM 1299 N N . TRP A 1 182 ? -16.039 -20.517 10.299 1.00 98.25 182 TRP A N 1
ATOM 1300 C CA . TRP A 1 182 ? -16.061 -19.296 9.490 1.00 98.25 182 TRP A CA 1
ATOM 1301 C C . TRP A 1 182 ? -16.038 -19.556 7.987 1.00 98.25 182 TRP A C 1
ATOM 1303 O O . TRP A 1 182 ? -16.709 -18.843 7.246 1.00 98.25 182 TRP A O 1
ATOM 1313 N N . ALA A 1 183 ? -15.406 -20.641 7.534 1.00 98.06 183 ALA A N 1
ATOM 1314 C CA . ALA A 1 183 ? -15.492 -21.062 6.135 1.00 98.06 183 ALA A CA 1
ATOM 1315 C C . ALA A 1 183 ? -16.934 -21.405 5.702 1.00 98.06 183 ALA A C 1
ATOM 1317 O O . ALA A 1 183 ? -17.325 -21.137 4.566 1.00 98.06 183 ALA A O 1
ATOM 1318 N N . GLU A 1 184 ? -17.753 -21.975 6.597 1.00 98.31 184 GLU A N 1
ATOM 1319 C CA . GLU A 1 184 ? -19.176 -22.238 6.321 1.00 98.31 184 GLU A CA 1
ATOM 1320 C C . GLU A 1 184 ? -19.993 -20.942 6.320 1.00 98.31 184 GLU A C 1
ATOM 1322 O O . GLU A 1 184 ? -20.923 -20.808 5.525 1.00 98.31 184 GLU A O 1
ATOM 1327 N N . VAL A 1 185 ? -19.634 -19.972 7.173 1.00 98.25 185 VAL A N 1
ATOM 1328 C CA . VAL A 1 185 ? -20.236 -18.630 7.151 1.00 98.25 185 VAL A CA 1
ATOM 1329 C C . VAL A 1 185 ? -19.941 -17.954 5.809 1.00 98.25 185 VAL A C 1
ATOM 1331 O O . VAL A 1 185 ? -20.888 -17.564 5.126 1.00 98.25 185 VAL A O 1
ATOM 1334 N N . ARG A 1 186 ? -18.675 -17.929 5.370 1.00 98.31 186 ARG A N 1
ATOM 1335 C CA . ARG A 1 186 ? -18.258 -17.392 4.062 1.00 98.31 186 ARG A CA 1
ATOM 1336 C C . ARG A 1 186 ? -19.018 -18.056 2.909 1.00 98.31 186 ARG A C 1
ATOM 1338 O O . ARG A 1 186 ? -19.601 -17.390 2.055 1.00 98.31 186 ARG A O 1
ATOM 1345 N N . ALA A 1 187 ? -19.116 -19.386 2.926 1.00 98.25 187 ALA A N 1
ATOM 1346 C CA . ALA A 1 187 ? -19.883 -20.126 1.926 1.00 98.25 187 ALA A CA 1
ATOM 1347 C C . ALA A 1 187 ? -21.381 -19.788 1.946 1.00 98.25 187 ALA A C 1
ATOM 1349 O O . ALA A 1 187 ? -22.005 -19.709 0.886 1.00 98.25 187 ALA A O 1
ATOM 1350 N N . SER A 1 188 ? -21.965 -19.576 3.129 1.00 97.69 188 SER A N 1
ATOM 1351 C CA . SER A 1 188 ? -23.366 -19.170 3.273 1.00 97.69 188 SER A CA 1
ATOM 1352 C C . SER A 1 188 ? -23.631 -17.747 2.778 1.00 97.69 188 SER A C 1
ATOM 1354 O O . SER A 1 188 ? -24.725 -17.487 2.275 1.00 97.69 188 SER A O 1
ATOM 1356 N N . ASN A 1 189 ? -22.612 -16.884 2.824 1.00 96.81 189 ASN A N 1
ATOM 1357 C CA . ASN A 1 189 ? -22.620 -15.551 2.223 1.00 96.81 189 ASN A CA 1
ATOM 1358 C C . ASN A 1 189 ? -22.446 -15.587 0.693 1.00 96.81 189 ASN A C 1
ATOM 1360 O O . ASN A 1 189 ? -22.604 -14.566 0.039 1.00 96.81 189 ASN A O 1
ATOM 1364 N N . GLY A 1 190 ? -22.199 -16.762 0.100 1.00 96.19 190 GLY A N 1
ATOM 1365 C CA . GLY A 1 190 ? -22.113 -16.950 -1.352 1.00 96.19 190 GLY A CA 1
ATOM 1366 C C . GLY A 1 190 ? -20.706 -17.224 -1.880 1.00 96.19 190 GLY A C 1
ATOM 1367 O O . GLY A 1 190 ? -20.561 -17.462 -3.079 1.00 96.19 190 GLY A O 1
ATOM 1368 N N . HIS A 1 191 ? -19.699 -17.281 -1.005 1.00 96.56 191 HIS A N 1
ATOM 1369 C CA . HIS A 1 191 ? -18.286 -17.342 -1.378 1.00 96.56 191 HIS A CA 1
ATOM 1370 C C . HIS A 1 191 ? -17.627 -18.638 -0.863 1.00 96.56 191 HIS A C 1
ATOM 1372 O O . HIS A 1 191 ? -16.992 -18.675 0.190 1.00 96.56 191 HIS A O 1
ATOM 1378 N N . PRO A 1 192 ? -17.822 -19.784 -1.542 1.00 97.25 192 PRO A N 1
ATOM 1379 C CA . PRO A 1 192 ? -17.387 -21.078 -1.016 1.00 97.25 192 PRO A CA 1
ATOM 1380 C C . PRO A 1 192 ? -15.874 -21.320 -1.113 1.00 97.25 192 PRO A C 1
ATOM 1382 O O . PRO A 1 192 ? -15.342 -22.108 -0.332 1.00 97.25 192 PRO A O 1
ATOM 1385 N N . GLN A 1 193 ? -15.173 -20.696 -2.060 1.00 97.75 193 GLN A N 1
ATOM 1386 C CA . GLN A 1 193 ? -13.721 -20.862 -2.182 1.00 97.75 193 GLN A CA 1
ATOM 1387 C C . GLN A 1 193 ? -12.991 -19.932 -1.204 1.00 97.75 193 GLN A C 1
ATOM 1389 O O . GLN A 1 193 ? -13.536 -18.881 -0.874 1.00 97.75 193 GLN A O 1
ATOM 1394 N N . PRO A 1 194 ? -11.831 -20.344 -0.666 1.00 98.00 194 PRO A N 1
ATOM 1395 C CA . PRO A 1 194 ? -10.962 -19.435 0.071 1.00 98.00 194 PRO A CA 1
ATOM 1396 C C . PRO A 1 194 ? -10.357 -18.395 -0.876 1.00 98.00 194 PRO A C 1
ATOM 1398 O O . PRO A 1 194 ? -10.076 -18.711 -2.031 1.00 98.00 194 PRO A O 1
ATOM 1401 N N . TYR A 1 195 ? -10.133 -17.192 -0.361 1.00 98.44 195 TYR A N 1
ATOM 1402 C CA . TYR A 1 195 ? -9.467 -16.108 -1.074 1.00 98.44 195 TYR A CA 1
ATOM 1403 C C . TYR A 1 195 ? -7.943 -16.198 -0.924 1.00 98.44 195 TYR A C 1
ATOM 1405 O O . TYR A 1 195 ? -7.442 -16.708 0.083 1.00 98.44 195 TYR A O 1
ATOM 1413 N N . ASP A 1 196 ? -7.209 -15.654 -1.897 1.00 97.94 196 ASP A N 1
ATOM 1414 C CA . ASP A 1 196 ? -5.743 -15.603 -1.885 1.00 97.94 196 ASP A CA 1
ATOM 1415 C C . ASP A 1 196 ? -5.235 -14.372 -1.115 1.00 97.94 196 ASP A C 1
ATOM 1417 O O . ASP A 1 196 ? -4.993 -13.305 -1.682 1.00 97.94 196 ASP A O 1
ATOM 1421 N N . ILE A 1 197 ? -5.155 -14.503 0.213 1.00 98.38 197 ILE A N 1
ATOM 1422 C CA . ILE A 1 197 ? -4.759 -13.433 1.141 1.00 98.38 197 ILE A CA 1
ATOM 1423 C C . ILE A 1 197 ? -3.542 -13.887 1.967 1.00 98.38 197 ILE A C 1
ATOM 1425 O O . ILE A 1 197 ? -3.708 -14.327 3.114 1.00 98.38 197 ILE A O 1
ATOM 1429 N N . PRO A 1 198 ? -2.326 -13.836 1.398 1.00 97.94 198 PRO A N 1
ATOM 1430 C CA . PRO A 1 198 ? -1.124 -14.294 2.084 1.00 97.94 198 PRO A CA 1
ATOM 1431 C C . PRO A 1 198 ? -0.644 -13.328 3.173 1.00 97.94 198 PRO A C 1
ATOM 1433 O O . PRO A 1 198 ? -0.142 -13.798 4.184 1.00 97.94 198 PRO A O 1
ATOM 1436 N N . TYR A 1 199 ? -0.830 -12.010 3.033 1.00 98.44 199 TYR A N 1
ATOM 1437 C CA . TYR A 1 199 ? -0.237 -11.028 3.953 1.00 98.44 199 TYR A CA 1
ATOM 1438 C C . TYR A 1 199 ? -1.239 -10.485 4.975 1.00 98.44 199 TYR A C 1
ATOM 1440 O O . TYR A 1 199 ? -2.339 -10.053 4.623 1.00 98.44 199 TYR A O 1
ATOM 1448 N N . TRP A 1 200 ? -0.843 -10.464 6.249 1.00 98.62 200 TRP A N 1
ATOM 1449 C CA . TRP A 1 200 ? -1.667 -9.967 7.348 1.00 98.62 200 TRP A CA 1
ATOM 1450 C C . TRP A 1 200 ? -0.882 -9.032 8.268 1.00 98.62 200 TRP A C 1
ATOM 1452 O O . TRP A 1 200 ? 0.028 -9.438 8.982 1.00 98.62 200 TRP A O 1
ATOM 1462 N N . GLU A 1 201 ? -1.266 -7.763 8.287 1.00 98.06 201 GLU A N 1
ATOM 1463 C CA . GLU A 1 201 ? -0.615 -6.686 9.025 1.00 98.06 201 GLU A CA 1
ATOM 1464 C C . GLU A 1 201 ? -1.295 -6.487 10.384 1.00 98.06 201 GLU A C 1
ATOM 1466 O O . GLU A 1 201 ? -2.470 -6.110 10.462 1.00 98.06 201 GLU A O 1
ATOM 1471 N N . VAL A 1 202 ? -0.559 -6.690 11.479 1.00 98.25 202 VAL A N 1
ATOM 1472 C CA . VAL A 1 202 ? -1.071 -6.400 12.825 1.00 98.25 202 VAL A CA 1
ATOM 1473 C C . VAL A 1 202 ? -0.926 -4.906 13.100 1.00 98.25 202 VAL A C 1
ATOM 1475 O O . VAL A 1 202 ? 0.141 -4.440 13.503 1.00 98.25 202 VAL A O 1
ATOM 1478 N N . ALA A 1 203 ? -2.030 -4.173 12.928 1.00 96.44 203 ALA A N 1
ATOM 1479 C CA . ALA A 1 203 ? -2.140 -2.712 12.981 1.00 96.44 203 ALA A CA 1
ATOM 1480 C C . ALA A 1 203 ? -1.582 -1.957 11.761 1.00 96.44 203 ALA A C 1
ATOM 1482 O O . ALA A 1 203 ? -0.600 -2.351 11.140 1.00 96.44 203 ALA A O 1
ATOM 1483 N N . ASN A 1 204 ? -2.172 -0.790 11.492 1.00 96.31 204 ASN A N 1
ATOM 1484 C CA . ASN A 1 204 ? -1.648 0.215 10.571 1.00 96.31 204 ASN A CA 1
ATOM 1485 C C . ASN A 1 204 ? -0.898 1.308 11.343 1.00 96.31 204 ASN A C 1
ATOM 1487 O O . ASN A 1 204 ? -1.476 1.932 12.236 1.00 96.31 204 ASN A O 1
ATOM 1491 N N . GLU A 1 205 ? 0.345 1.591 10.947 1.00 94.69 205 GLU A N 1
ATOM 1492 C CA . GLU A 1 205 ? 1.170 2.688 11.484 1.00 94.69 205 GLU A CA 1
ATOM 1493 C C . GLU A 1 205 ? 1.152 2.783 13.024 1.00 94.69 205 GLU A C 1
ATOM 1495 O O . GLU A 1 205 ? 0.921 3.864 13.589 1.00 94.69 205 GLU A O 1
ATOM 1500 N N . PRO A 1 206 ? 1.386 1.665 13.743 1.00 96.12 206 PRO A N 1
ATOM 1501 C CA . PRO A 1 206 ? 1.293 1.624 15.196 1.00 96.12 206 PRO A CA 1
ATOM 1502 C C . PRO A 1 206 ? 2.281 2.574 15.879 1.00 96.12 206 PRO A C 1
ATOM 1504 O O . PRO A 1 206 ? 2.085 2.880 17.052 1.00 96.12 206 PRO A O 1
ATOM 1507 N N . ASN A 1 207 ? 3.306 3.036 15.163 1.00 94.88 207 ASN A N 1
ATOM 1508 C CA . ASN A 1 207 ? 4.357 3.952 15.590 1.00 94.88 207 ASN A CA 1
ATOM 1509 C C . ASN A 1 207 ? 3.959 5.438 15.581 1.00 94.88 207 ASN A C 1
ATOM 1511 O O . ASN A 1 207 ? 4.661 6.270 16.162 1.00 94.88 207 ASN A O 1
ATOM 1515 N N . LEU A 1 208 ? 2.834 5.807 14.965 1.00 93.06 208 LEU A N 1
ATOM 1516 C CA . LEU A 1 208 ? 2.362 7.188 14.976 1.00 93.06 208 LEU A CA 1
ATOM 1517 C C . LEU A 1 208 ? 1.601 7.499 16.268 1.00 93.06 208 LEU A C 1
ATOM 1519 O O . LEU A 1 208 ? 0.658 6.807 16.638 1.00 93.06 208 LEU A O 1
ATOM 1523 N N . ASN A 1 209 ? 1.930 8.625 16.915 1.00 91.88 209 ASN A N 1
ATOM 1524 C CA . ASN A 1 209 ? 1.265 9.080 18.150 1.00 91.88 209 ASN A CA 1
ATOM 1525 C C . ASN A 1 209 ? -0.269 9.158 18.031 1.00 91.88 209 ASN A C 1
ATOM 1527 O O . ASN A 1 209 ? -0.987 8.946 19.007 1.00 91.88 209 ASN A O 1
ATOM 1531 N N . SER A 1 210 ? -0.784 9.474 16.840 1.00 89.50 210 SER A N 1
ATOM 1532 C CA . SER A 1 210 ? -2.221 9.534 16.555 1.00 89.50 210 SER A CA 1
ATOM 1533 C C . SER A 1 210 ? -2.894 8.161 16.427 1.00 89.50 210 SER A C 1
ATOM 1535 O O . SER A 1 210 ? -4.121 8.115 16.374 1.00 89.50 210 SER A O 1
ATOM 1537 N N . GLN A 1 211 ? -2.118 7.075 16.384 1.00 93.25 211 GLN A N 1
ATOM 1538 C CA . GLN A 1 211 ? -2.544 5.688 16.147 1.00 93.25 211 GLN A CA 1
ATOM 1539 C C . GLN A 1 211 ? -2.035 4.732 17.253 1.00 93.25 211 GLN A C 1
ATOM 1541 O O . GLN A 1 211 ? -1.916 3.525 17.064 1.00 93.25 211 GLN A O 1
ATOM 1546 N N . LEU A 1 212 ? -1.764 5.266 18.454 1.00 95.00 212 LEU A N 1
ATOM 1547 C CA . LEU A 1 212 ? -1.393 4.461 19.630 1.00 95.00 212 LEU A CA 1
ATOM 1548 C C . LEU A 1 212 ? -2.596 3.783 20.306 1.00 95.00 212 LEU A C 1
ATOM 1550 O O . LEU A 1 212 ? -2.442 2.750 20.948 1.00 95.00 212 LEU A O 1
ATOM 1554 N N . TYR A 1 213 ? -3.798 4.348 20.166 1.00 95.69 213 TYR A N 1
ATOM 1555 C CA . TYR A 1 213 ? -5.048 3.794 20.707 1.00 95.69 213 TYR A CA 1
ATOM 1556 C C . TYR A 1 213 ? -4.985 3.467 22.205 1.00 95.69 213 TYR A C 1
ATOM 1558 O O . TYR A 1 213 ? -4.696 4.360 23.005 1.00 95.69 213 TYR A O 1
ATOM 1566 N N . TRP A 1 214 ? -5.258 2.221 22.602 1.00 96.94 214 TRP A N 1
ATOM 1567 C CA . TRP A 1 214 ? -5.160 1.776 23.990 1.00 96.94 214 TRP A CA 1
ATOM 1568 C C . TRP A 1 214 ? -3.736 1.947 24.543 1.00 96.94 214 TRP A C 1
ATOM 1570 O O . TRP A 1 214 ? -3.574 2.264 25.717 1.00 96.94 214 TRP A O 1
ATOM 1580 N N . ARG A 1 215 ? -2.695 1.888 23.703 1.00 97.50 215 ARG A N 1
ATOM 1581 C CA . ARG A 1 215 ? -1.288 2.096 24.097 1.00 97.50 215 ARG A CA 1
ATOM 1582 C C . ARG A 1 215 ? -0.939 3.559 24.383 1.00 97.50 215 ARG A C 1
ATOM 1584 O O . ARG A 1 215 ? 0.147 3.841 24.871 1.00 97.50 215 ARG A O 1
ATOM 1591 N N . ALA A 1 216 ? -1.851 4.497 24.110 1.00 96.44 216 ALA A N 1
ATOM 1592 C CA . ALA A 1 216 ? -1.665 5.917 24.418 1.00 96.44 216 ALA A CA 1
ATOM 1593 C C . ALA A 1 216 ? -1.857 6.258 25.909 1.00 96.44 216 ALA A C 1
ATOM 1595 O O . ALA A 1 216 ? -1.583 7.390 26.315 1.00 96.44 216 ALA A O 1
ATOM 1596 N N . GLY A 1 217 ? -2.405 5.333 26.706 1.00 97.06 217 GLY A N 1
ATOM 1597 C CA . GLY A 1 217 ? -2.576 5.533 28.144 1.00 97.06 217 GLY A CA 1
ATOM 1598 C C . GLY A 1 217 ? -1.240 5.521 28.895 1.00 97.06 217 GLY A C 1
ATOM 1599 O O . GLY A 1 217 ? -0.211 5.100 28.378 1.00 97.06 217 GLY A O 1
ATOM 1600 N N . GLU A 1 218 ? -1.258 5.970 30.147 1.00 98.06 218 GLU A N 1
ATOM 1601 C CA . GLU A 1 218 ? -0.086 5.950 31.024 1.00 98.06 218 GLU A CA 1
ATOM 1602 C C . GLU A 1 218 ? 0.368 4.495 31.261 1.00 98.06 218 GLU A C 1
ATOM 1604 O O . GLU A 1 218 ? -0.445 3.639 31.617 1.00 98.06 218 GLU A O 1
ATOM 1609 N N . SER A 1 219 ? 1.660 4.222 31.065 1.00 97.12 219 SER A N 1
ATOM 1610 C CA . SER A 1 219 ? 2.285 2.902 31.217 1.00 97.12 219 SER A CA 1
ATOM 1611 C C . SER A 1 219 ? 3.725 3.045 31.720 1.00 97.12 219 SER A C 1
ATOM 1613 O O . SER A 1 219 ? 4.357 4.083 31.514 1.00 97.12 219 SER A O 1
ATOM 1615 N N . ASP A 1 220 ? 4.239 1.997 32.368 1.00 95.50 220 ASP A N 1
ATOM 1616 C CA . ASP A 1 220 ? 5.641 1.899 32.800 1.00 95.50 220 ASP A CA 1
ATOM 1617 C C . ASP A 1 220 ? 6.579 1.408 31.677 1.00 95.50 220 ASP A C 1
ATOM 1619 O O . ASP A 1 220 ? 7.800 1.494 31.813 1.00 95.50 220 ASP A O 1
ATOM 1623 N N . VAL A 1 221 ? 6.014 0.899 30.579 1.00 96.69 221 VAL A N 1
ATOM 1624 C CA . VAL A 1 221 ? 6.728 0.381 29.399 1.00 96.69 221 VAL A CA 1
ATOM 1625 C C . VAL A 1 221 ? 6.362 1.180 28.145 1.00 96.69 221 VAL A C 1
ATOM 1627 O O . VAL A 1 221 ? 5.364 1.908 28.139 1.00 96.69 221 VAL A O 1
ATOM 1630 N N . SER A 1 222 ? 7.172 1.075 27.087 1.00 97.31 222 SER A N 1
ATOM 1631 C CA . SER A 1 222 ? 6.945 1.837 25.853 1.00 97.31 222 SER A CA 1
ATOM 1632 C C . SER A 1 222 ? 5.763 1.301 25.036 1.00 97.31 222 SER A C 1
ATOM 1634 O O . SER A 1 222 ? 5.280 0.188 25.248 1.00 97.31 222 SER A O 1
ATOM 1636 N N . ALA A 1 223 ? 5.287 2.095 24.073 1.00 97.75 223 ALA A N 1
ATOM 1637 C CA . ALA A 1 223 ? 4.209 1.674 23.181 1.00 97.75 223 ALA A CA 1
ATOM 1638 C C . ALA A 1 223 ? 4.625 0.542 22.225 1.00 97.75 223 ALA A C 1
ATOM 1640 O O . ALA A 1 223 ? 3.764 -0.245 21.826 1.00 97.75 223 ALA A O 1
ATOM 1641 N N . ALA A 1 224 ? 5.911 0.451 21.871 1.00 97.88 224 ALA A N 1
ATOM 1642 C CA . ALA A 1 224 ? 6.453 -0.663 21.097 1.00 97.88 224 ALA A CA 1
ATOM 1643 C C . ALA A 1 224 ? 6.531 -1.947 21.939 1.00 97.88 224 ALA A C 1
ATOM 1645 O O . ALA A 1 224 ? 6.171 -3.018 21.461 1.00 97.88 224 ALA A O 1
ATOM 1646 N N . GLU A 1 225 ? 6.892 -1.848 23.224 1.00 97.81 225 GLU A N 1
ATOM 1647 C CA . GLU A 1 225 ? 6.852 -3.003 24.130 1.00 97.81 225 GLU A CA 1
ATOM 1648 C C . GLU A 1 225 ? 5.409 -3.493 24.338 1.00 97.81 225 GLU A C 1
ATOM 1650 O O . GLU A 1 225 ? 5.135 -4.677 24.167 1.00 97.81 225 GLU A O 1
ATOM 1655 N N . LEU A 1 226 ? 4.453 -2.585 24.583 1.00 98.44 226 LEU A N 1
ATOM 1656 C CA . LEU A 1 226 ? 3.024 -2.932 24.635 1.00 98.44 226 LEU A CA 1
ATOM 1657 C C . LEU A 1 226 ? 2.510 -3.539 23.324 1.00 98.44 226 LEU A C 1
ATOM 1659 O O . LEU A 1 226 ? 1.620 -4.381 23.355 1.00 98.44 226 LEU A O 1
ATOM 1663 N N . TYR A 1 227 ? 3.035 -3.108 22.175 1.00 98.56 227 TYR A N 1
ATOM 1664 C CA . TYR A 1 227 ? 2.695 -3.711 20.888 1.00 98.56 227 TYR A CA 1
ATOM 1665 C C . TYR A 1 227 ? 3.182 -5.157 20.808 1.00 98.56 227 TYR A C 1
ATOM 1667 O O . TYR A 1 227 ? 2.403 -6.029 20.448 1.00 98.56 227 TYR A O 1
ATOM 1675 N N . ALA A 1 228 ? 4.432 -5.423 21.190 1.00 98.19 228 ALA A N 1
ATOM 1676 C CA . ALA A 1 228 ? 5.016 -6.758 21.112 1.00 98.19 228 ALA A CA 1
ATOM 1677 C C . ALA A 1 228 ? 4.329 -7.760 22.059 1.00 98.19 228 ALA A C 1
ATOM 1679 O O . ALA A 1 228 ? 3.953 -8.850 21.634 1.00 98.19 228 ALA A O 1
ATOM 1680 N N . ILE A 1 229 ? 4.139 -7.387 23.333 1.00 97.38 229 ILE A N 1
ATOM 1681 C CA . ILE A 1 229 ? 3.722 -8.326 24.396 1.00 97.38 229 ILE A CA 1
ATOM 1682 C C . ILE A 1 229 ? 2.344 -8.057 25.010 1.00 97.38 229 ILE A C 1
ATOM 1684 O O . ILE A 1 229 ? 1.932 -8.780 25.918 1.00 97.38 229 ILE A O 1
ATOM 1688 N N . GLY A 1 230 ? 1.640 -7.018 24.567 1.00 98.00 230 GLY A N 1
ATOM 1689 C CA . GLY A 1 230 ? 0.349 -6.646 25.133 1.00 98.00 230 GLY A CA 1
ATOM 1690 C C . GLY A 1 230 ? 0.488 -5.982 26.504 1.00 98.00 230 GLY A C 1
ATOM 1691 O O . GLY A 1 230 ? 1.557 -5.514 26.905 1.00 98.00 230 GLY A O 1
ATOM 1692 N N . GLY A 1 231 ? -0.614 -5.920 27.249 1.00 97.81 231 GLY A N 1
ATOM 1693 C CA . GLY A 1 231 ? -0.628 -5.398 28.616 1.00 97.81 231 GLY A CA 1
ATOM 1694 C C . GLY A 1 231 ? -1.732 -4.385 28.879 1.00 97.81 231 GLY A C 1
ATOM 1695 O O . GLY A 1 231 ? -2.824 -4.465 28.327 1.00 97.81 231 GLY A O 1
ATOM 1696 N N . SER A 1 232 ? -1.492 -3.453 29.799 1.00 98.31 232 SER A N 1
ATOM 1697 C CA . SER A 1 232 ? -2.511 -2.495 30.232 1.00 98.31 232 SER A CA 1
ATOM 1698 C C . SER A 1 232 ? -1.966 -1.087 30.340 1.00 98.31 232 SER A C 1
ATOM 1700 O O . SER A 1 232 ? -0.820 -0.884 30.732 1.00 98.31 232 SER A O 1
ATOM 1702 N N . THR A 1 233 ? -2.827 -0.111 30.081 1.00 98.56 233 THR A N 1
ATOM 1703 C CA . THR A 1 233 ? -2.511 1.312 30.230 1.00 98.56 233 THR A CA 1
ATOM 1704 C C . THR A 1 233 ? -3.575 2.021 31.056 1.00 98.56 233 THR A C 1
ATOM 1706 O O . THR A 1 233 ? -4.711 1.559 31.176 1.00 98.56 233 THR A O 1
ATOM 1709 N N . ARG A 1 234 ? -3.231 3.156 31.666 1.00 98.44 234 ARG A N 1
ATOM 1710 C CA . ARG A 1 234 ? -4.165 3.962 32.458 1.00 98.44 234 ARG A CA 1
ATOM 1711 C C . ARG A 1 234 ? -4.606 5.200 31.685 1.00 98.44 234 ARG A C 1
ATOM 1713 O O . ARG A 1 234 ? -3.795 6.027 31.287 1.00 98.44 234 ARG A O 1
ATOM 1720 N N . PHE A 1 235 ? -5.914 5.382 31.567 1.00 98.44 235 PHE A N 1
ATOM 1721 C CA . PHE A 1 235 ? -6.518 6.617 31.087 1.00 98.44 235 PHE A CA 1
ATOM 1722 C C . PHE A 1 235 ? -7.109 7.411 32.253 1.00 98.44 235 PHE A C 1
ATOM 1724 O O . PHE A 1 235 ? -7.791 6.860 33.122 1.00 98.44 235 PHE A O 1
ATOM 1731 N N . THR A 1 236 ? -6.884 8.725 32.250 1.00 98.12 236 THR A N 1
ATOM 1732 C CA . THR A 1 236 ? -7.433 9.655 33.245 1.00 98.12 236 THR A CA 1
ATOM 1733 C C . THR A 1 236 ? -8.346 10.664 32.554 1.00 98.12 236 THR A C 1
ATOM 1735 O O . THR A 1 236 ? -7.893 11.458 31.732 1.00 98.12 236 THR A O 1
ATOM 1738 N N . GLY A 1 237 ? -9.638 10.647 32.888 1.00 97.31 237 GLY A N 1
ATOM 1739 C CA . GLY A 1 237 ? -10.630 11.583 32.358 1.00 97.31 237 GLY A CA 1
ATOM 1740 C C . GLY A 1 237 ? -10.814 11.512 30.839 1.00 97.31 237 GLY A C 1
ATOM 1741 O O . GLY A 1 237 ? -11.124 12.534 30.223 1.00 97.31 237 GLY A O 1
ATOM 1742 N N . GLN A 1 238 ? -10.624 10.337 30.230 1.00 96.94 238 GLN A N 1
ATOM 1743 C CA . GLN A 1 238 ? -10.862 10.139 28.801 1.00 96.94 238 GLN A CA 1
ATOM 1744 C C . GLN A 1 238 ? -12.346 10.357 28.501 1.00 96.94 238 GLN A C 1
ATOM 1746 O O . GLN A 1 238 ? -13.210 9.920 29.256 1.00 96.94 238 GLN A O 1
ATOM 1751 N N . ARG A 1 239 ? -12.662 11.042 27.402 1.00 97.31 239 ARG A N 1
ATOM 1752 C CA . ARG A 1 239 ? -14.047 11.156 26.930 1.00 97.31 239 ARG A CA 1
ATOM 1753 C C . ARG A 1 239 ? -14.626 9.765 26.676 1.00 97.31 239 ARG A C 1
ATOM 1755 O O . ARG A 1 239 ? -13.980 8.956 26.019 1.00 97.31 239 ARG A O 1
ATOM 1762 N N . ALA A 1 240 ? -15.818 9.510 27.208 1.00 97.69 240 ALA A N 1
ATOM 1763 C CA . ALA A 1 240 ? -16.551 8.299 26.871 1.00 97.69 240 ALA A CA 1
ATOM 1764 C C . ALA A 1 240 ? -17.023 8.363 25.409 1.00 97.69 240 ALA A C 1
ATOM 1766 O O . ALA A 1 240 ? -17.166 9.452 24.851 1.00 97.69 240 ALA A O 1
ATOM 1767 N N . VAL A 1 241 ? -17.264 7.209 24.802 1.00 96.44 241 VAL A N 1
ATOM 1768 C CA . VAL A 1 241 ? -17.702 7.087 23.403 1.00 96.44 241 VAL A CA 1
ATOM 1769 C C . VAL A 1 241 ? -19.113 6.506 23.326 1.00 96.44 241 VAL A C 1
ATOM 1771 O O . VAL A 1 241 ? -19.707 6.150 24.350 1.00 96.44 241 VAL A O 1
ATOM 1774 N N . ARG A 1 242 ? -19.667 6.435 22.119 1.00 95.62 242 ARG A N 1
ATOM 1775 C CA . ARG A 1 242 ? -20.888 5.688 21.803 1.00 95.62 242 ARG A CA 1
ATOM 1776 C C . ARG A 1 242 ? -20.516 4.446 20.994 1.00 95.62 242 ARG A C 1
ATOM 1778 O O . ARG A 1 242 ? -19.378 4.294 20.560 1.00 95.62 242 ARG A O 1
ATOM 1785 N N . GLU A 1 243 ? -21.489 3.567 20.798 1.00 92.12 243 GLU A N 1
ATOM 1786 C CA . GLU A 1 243 ? -21.363 2.449 19.861 1.00 92.12 243 GLU A CA 1
ATOM 1787 C C . GLU A 1 243 ? -20.995 2.990 18.469 1.00 92.12 243 GLU A C 1
ATOM 1789 O O . GLU A 1 243 ? -21.679 3.879 17.959 1.00 92.12 243 GLU A O 1
ATOM 1794 N N . ALA A 1 244 ? -19.868 2.525 17.920 1.00 90.56 244 ALA A N 1
ATOM 1795 C CA . ALA A 1 244 ? -19.203 3.000 16.699 1.00 90.56 244 ALA A CA 1
ATOM 1796 C C . ALA A 1 244 ? -18.783 4.493 16.648 1.00 90.56 244 ALA A C 1
ATOM 1798 O O . ALA A 1 244 ? -17.828 4.830 15.955 1.00 90.56 244 ALA A O 1
ATOM 1799 N N . ASP A 1 245 ? -19.410 5.409 17.389 1.00 93.44 245 ASP A N 1
ATOM 1800 C CA . ASP A 1 245 ? -19.086 6.844 17.356 1.00 93.44 245 ASP A CA 1
ATOM 1801 C C . ASP A 1 245 ? -18.089 7.258 18.450 1.00 93.44 245 ASP A C 1
ATOM 1803 O O . ASP A 1 245 ? -18.400 7.353 19.641 1.00 93.44 245 ASP A O 1
ATOM 1807 N N . TYR A 1 246 ? -16.863 7.533 18.001 1.00 92.06 246 TYR A N 1
ATOM 1808 C CA . TYR A 1 246 ? -15.713 7.906 18.825 1.00 92.06 246 TYR A CA 1
ATOM 1809 C C . TYR A 1 246 ? -15.398 9.407 18.751 1.00 92.06 246 TYR A C 1
ATOM 1811 O O . TYR A 1 246 ? -14.367 9.854 19.267 1.00 92.06 246 TYR A O 1
ATOM 1819 N N . GLN A 1 247 ? -16.260 10.210 18.123 1.00 91.38 247 GLN A N 1
ATOM 1820 C CA . GLN A 1 247 ? -16.068 11.652 18.056 1.00 91.38 247 GLN A CA 1
ATOM 1821 C C . GLN A 1 247 ? -16.163 12.302 19.437 1.00 91.38 247 GLN A C 1
ATOM 1823 O O . GLN A 1 247 ? -16.812 11.819 20.363 1.00 91.38 247 GLN A O 1
ATOM 1828 N N . GLN A 1 248 ? -15.574 13.492 19.583 1.00 91.25 248 GLN A N 1
ATOM 1829 C CA . GLN A 1 248 ? -15.631 14.221 20.856 1.00 91.25 248 GLN A CA 1
ATOM 1830 C C . GLN A 1 248 ? -17.062 14.575 21.292 1.00 91.25 248 GLN A C 1
ATOM 1832 O O . GLN A 1 248 ? -17.310 14.714 22.496 1.00 91.25 248 GLN A O 1
ATOM 1837 N N . SER A 1 249 ? -17.971 14.753 20.328 1.00 93.38 249 SER A N 1
ATOM 1838 C CA . SER A 1 249 ? -19.402 14.995 20.537 1.00 93.38 249 SER A CA 1
ATOM 1839 C C . SER A 1 249 ? -20.136 13.780 21.097 1.00 93.38 249 SER A C 1
ATOM 1841 O O . SER A 1 249 ? -21.092 13.979 21.843 1.00 93.38 249 SER A O 1
ATOM 1843 N N . ALA A 1 250 ? -19.672 12.555 20.827 1.00 94.69 250 ALA A N 1
ATOM 1844 C CA . ALA A 1 250 ? -20.280 11.316 21.319 1.00 94.69 250 ALA A CA 1
ATOM 1845 C C . ALA A 1 250 ? -20.315 11.251 22.857 1.00 94.69 250 ALA A C 1
ATOM 1847 O O . ALA A 1 250 ? -21.235 10.699 23.459 1.00 94.69 250 ALA A O 1
ATOM 1848 N N . ALA A 1 251 ? -19.342 11.899 23.503 1.00 97.00 251 ALA A N 1
ATOM 1849 C CA . ALA A 1 251 ? -19.234 12.014 24.954 1.00 97.00 251 ALA A CA 1
ATOM 1850 C C . ALA A 1 251 ? -20.265 12.963 25.592 1.00 97.00 251 ALA A C 1
ATOM 1852 O O . ALA A 1 251 ? -20.318 13.077 26.817 1.00 97.00 251 ALA A O 1
ATOM 1853 N N . VAL A 1 252 ? -21.025 13.722 24.798 1.00 98.06 252 VAL A N 1
ATOM 1854 C CA . VAL A 1 252 ? -21.972 14.723 25.299 1.00 98.06 252 VAL A CA 1
ATOM 1855 C C . VAL A 1 252 ? -23.338 14.075 25.510 1.00 98.06 252 VAL A C 1
ATOM 1857 O O . VAL A 1 252 ? -23.911 13.486 24.597 1.00 98.06 252 VAL A O 1
ATOM 1860 N N . SER A 1 253 ? -23.882 14.210 26.718 1.00 97.88 253 SER A N 1
ATOM 1861 C CA . SER A 1 253 ? -25.245 13.768 27.017 1.00 97.88 253 SER A CA 1
ATOM 1862 C C . SER A 1 253 ? -26.274 14.623 26.284 1.00 97.88 253 SER A C 1
ATOM 1864 O O . SER A 1 253 ? -26.208 15.854 26.318 1.00 97.88 253 SER A O 1
ATOM 1866 N N . ASP A 1 254 ? -27.277 13.985 25.688 1.00 96.81 254 ASP A N 1
ATOM 1867 C CA . ASP A 1 254 ? -28.441 14.673 25.116 1.00 96.81 254 ASP A CA 1
ATOM 1868 C C . ASP A 1 254 ? -29.567 14.903 26.149 1.00 96.81 254 ASP A C 1
ATOM 1870 O O . ASP A 1 254 ? -30.564 15.570 25.869 1.00 96.81 254 ASP A O 1
ATOM 1874 N N . GLY A 1 255 ? -29.383 14.404 27.376 1.00 96.62 255 GLY A N 1
ATOM 1875 C CA . GLY A 1 255 ? -30.341 14.479 28.479 1.00 96.62 255 GLY A CA 1
ATOM 1876 C C . GLY A 1 255 ? -31.522 13.511 28.377 1.00 96.62 255 GLY A C 1
ATOM 1877 O O . GLY A 1 255 ? -32.459 13.632 29.171 1.00 96.62 255 GLY A O 1
ATOM 1878 N N . SER A 1 256 ? -31.510 12.575 27.426 1.00 96.31 256 SER A N 1
ATOM 1879 C CA . SER A 1 256 ? -32.507 11.510 27.325 1.00 96.31 256 SER A CA 1
ATOM 1880 C C . SER A 1 256 ? -32.249 10.391 28.341 1.00 96.31 256 SER A C 1
ATOM 1882 O O . SER A 1 256 ? -31.127 10.190 28.808 1.00 96.31 256 SER A O 1
ATOM 1884 N N . ALA A 1 257 ? -33.314 9.697 28.742 1.00 95.62 257 ALA A N 1
ATOM 1885 C CA . ALA A 1 257 ? -33.210 8.501 29.576 1.00 95.62 257 ALA A CA 1
ATOM 1886 C C . ALA A 1 257 ? -32.532 7.353 28.812 1.00 95.62 257 ALA A C 1
ATOM 1888 O O . ALA A 1 257 ? -32.546 7.347 27.584 1.00 95.62 257 ALA A O 1
ATOM 1889 N N . ASP A 1 258 ? -31.975 6.386 29.546 1.00 93.31 258 ASP A N 1
ATOM 1890 C CA . ASP A 1 258 ? -31.405 5.147 28.991 1.00 93.31 258 ASP A CA 1
ATOM 1891 C C . ASP A 1 258 ? -30.224 5.358 28.019 1.00 93.31 258 ASP A C 1
ATOM 1893 O O . ASP A 1 258 ? -29.896 4.487 27.214 1.00 93.31 258 ASP A O 1
ATOM 1897 N N . GLN A 1 259 ? -29.550 6.511 28.093 1.00 94.12 259 GLN A N 1
ATOM 1898 C CA . GLN A 1 259 ? -28.332 6.756 27.323 1.00 94.12 259 GLN A CA 1
ATOM 1899 C C . GLN A 1 259 ? -27.207 5.804 27.737 1.00 94.12 259 GLN A C 1
ATOM 1901 O O . GLN A 1 259 ? -26.898 5.659 28.924 1.00 94.12 259 GLN A O 1
ATOM 1906 N N . VAL A 1 260 ? -26.529 5.253 26.732 1.00 96.69 260 VAL A N 1
ATOM 1907 C CA . VAL A 1 260 ? -25.421 4.309 26.902 1.00 96.69 260 VAL A CA 1
ATOM 1908 C C . VAL A 1 260 ? -24.136 4.920 26.379 1.00 96.69 260 VAL A C 1
ATOM 1910 O O . VAL A 1 260 ? -24.072 5.348 25.229 1.00 96.69 260 VAL A O 1
ATOM 1913 N N . PHE A 1 261 ? -23.109 4.944 27.213 1.00 98.38 261 PHE A N 1
ATOM 1914 C CA . PHE A 1 261 ? -21.759 5.346 26.833 1.00 98.38 261 PHE A CA 1
ATOM 1915 C C . PHE A 1 261 ? -20.811 4.159 26.974 1.00 98.38 261 PHE A C 1
ATOM 1917 O O . PHE A 1 261 ? -21.173 3.150 27.569 1.00 98.38 261 PHE A O 1
ATOM 1924 N N . PHE A 1 262 ? -19.590 4.285 26.471 1.00 98.06 262 PHE A N 1
ATOM 1925 C CA . PHE A 1 262 ? -18.570 3.251 26.596 1.00 98.06 262 PHE A CA 1
ATOM 1926 C C . PHE A 1 262 ? -17.219 3.854 26.982 1.00 98.06 262 PHE A C 1
ATOM 1928 O O . PHE A 1 262 ? -16.890 4.984 26.606 1.00 98.06 262 PHE A O 1
ATOM 1935 N N . ALA A 1 263 ? -16.417 3.095 27.727 1.00 97.44 263 ALA A N 1
ATOM 1936 C CA . ALA A 1 263 ? -14.973 3.294 27.721 1.00 97.44 263 ALA A CA 1
ATOM 1937 C C . ALA A 1 263 ? -14.436 2.987 26.312 1.00 97.44 263 ALA A C 1
ATOM 1939 O O . ALA A 1 263 ? -14.865 2.017 25.700 1.00 97.44 263 ALA A O 1
ATOM 1940 N N . ALA A 1 264 ? -13.529 3.816 25.785 1.00 94.69 264 ALA A N 1
ATOM 1941 C CA . ALA A 1 264 ? -13.130 3.732 24.375 1.00 94.69 264 ALA A CA 1
ATOM 1942 C C . ALA A 1 264 ? -12.355 2.451 24.021 1.00 94.69 264 ALA A C 1
ATOM 1944 O O . ALA A 1 264 ? -12.451 1.976 22.891 1.00 94.69 264 ALA A O 1
ATOM 1945 N N . TYR A 1 265 ? -11.584 1.924 24.975 1.00 96.19 265 TYR A N 1
ATOM 1946 C CA . TYR A 1 265 ? -10.716 0.761 24.794 1.00 96.19 265 TYR A CA 1
ATOM 1947 C C . TYR A 1 265 ? -11.001 -0.279 25.888 1.00 96.19 265 TYR A C 1
ATOM 1949 O O . TYR A 1 265 ? -10.261 -0.363 26.873 1.00 96.19 265 TYR A O 1
ATOM 1957 N N . PRO A 1 266 ? -12.119 -1.011 25.803 1.00 95.75 266 PRO A N 1
ATOM 1958 C CA . PRO A 1 266 ? -12.357 -2.145 26.686 1.00 95.75 266 PRO A CA 1
ATOM 1959 C C . PRO A 1 266 ? -11.343 -3.277 26.409 1.00 95.75 266 PRO A C 1
ATOM 1961 O O . PRO A 1 266 ? -10.750 -3.291 25.334 1.00 95.75 266 PRO A O 1
ATOM 1964 N N . PRO A 1 267 ? -11.121 -4.206 27.356 1.00 97.62 267 PRO A N 1
ATOM 1965 C CA . PRO A 1 267 ? -11.799 -4.308 28.646 1.00 97.62 267 PRO A CA 1
ATOM 1966 C C . PRO A 1 267 ? -11.322 -3.257 29.661 1.00 97.62 267 PRO A C 1
ATOM 1968 O O . PRO A 1 267 ? -10.216 -2.719 29.585 1.00 97.62 267 PRO A O 1
ATOM 1971 N N . VAL A 1 268 ? -12.174 -2.959 30.641 1.00 98.31 268 VAL A N 1
ATOM 1972 C CA . VAL A 1 268 ? -11.832 -2.156 31.819 1.00 98.31 268 VAL A CA 1
ATOM 1973 C C . VAL A 1 268 ? -11.365 -3.091 32.928 1.00 98.31 268 VAL A C 1
ATOM 1975 O O . VAL A 1 268 ? -12.131 -3.933 33.392 1.00 98.31 268 VAL A O 1
ATOM 1978 N N . ALA A 1 269 ? -10.133 -2.915 33.408 1.00 97.81 269 ALA A N 1
ATOM 1979 C CA . ALA A 1 269 ? -9.610 -3.730 34.496 1.00 97.81 269 ALA A CA 1
ATOM 1980 C C . ALA A 1 269 ? -10.495 -3.609 35.759 1.00 97.81 269 ALA A C 1
ATOM 1982 O O . ALA A 1 269 ? -10.953 -2.496 36.076 1.00 97.81 269 ALA A O 1
ATOM 1983 N N . PRO A 1 270 ? -10.696 -4.706 36.516 1.00 95.88 270 PRO A N 1
ATOM 1984 C CA . PRO A 1 270 ? -11.625 -4.736 37.639 1.00 95.88 270 PRO A CA 1
ATOM 1985 C C . PRO A 1 270 ? -11.416 -3.622 38.659 1.00 95.88 270 PRO A C 1
ATOM 1987 O O . PRO A 1 270 ? -10.291 -3.339 39.069 1.00 95.88 270 PRO A O 1
ATOM 1990 N N . ASP A 1 271 ? -12.520 -2.999 39.076 1.00 92.19 271 ASP A N 1
ATOM 1991 C CA . ASP A 1 271 ? -12.555 -1.926 40.083 1.00 92.19 271 ASP A CA 1
ATOM 1992 C C . ASP A 1 271 ? -11.746 -0.657 39.732 1.00 92.19 271 ASP A C 1
ATOM 1994 O O . ASP A 1 271 ? -11.545 0.206 40.588 1.00 92.19 271 ASP A O 1
ATOM 1998 N N . THR A 1 272 ? -11.300 -0.492 38.481 1.00 97.25 272 THR A N 1
ATOM 1999 C CA . THR A 1 272 ? -10.483 0.670 38.080 1.00 97.25 272 THR A CA 1
ATOM 2000 C C . THR A 1 272 ? -11.267 1.807 37.425 1.00 97.25 272 THR A C 1
ATOM 2002 O O . THR A 1 272 ? -10.734 2.920 37.342 1.00 97.25 272 THR A O 1
ATOM 2005 N N . GLY A 1 273 ? -12.483 1.517 36.949 1.00 97.50 273 GLY A N 1
ATOM 2006 C CA . GLY A 1 273 ? -13.339 2.428 36.195 1.00 97.50 273 GLY A CA 1
ATOM 2007 C C . GLY A 1 273 ? -14.094 3.421 37.077 1.00 97.50 273 GLY A C 1
ATOM 2008 O O . GLY A 1 273 ? -14.901 3.034 37.921 1.00 97.50 273 GLY A O 1
ATOM 2009 N N . GLU A 1 274 ? -13.861 4.707 36.837 1.00 98.50 274 GLU A N 1
ATOM 2010 C CA . GLU A 1 274 ? -14.517 5.833 37.496 1.00 98.50 274 GLU A CA 1
ATOM 2011 C C . GLU A 1 274 ? -15.138 6.758 36.447 1.00 98.50 274 GLU A C 1
ATOM 2013 O O . GLU A 1 274 ? -14.431 7.287 35.589 1.00 98.50 274 GLU A O 1
ATOM 2018 N N . VAL A 1 275 ? -16.452 6.973 36.523 1.00 98.69 275 VAL A N 1
ATOM 2019 C CA . VAL A 1 275 ? -17.197 7.813 35.575 1.00 98.69 275 VAL A CA 1
ATOM 2020 C C . VAL A 1 275 ? -17.498 9.184 36.173 1.00 98.69 275 VAL A C 1
ATOM 2022 O O . VAL A 1 275 ? -17.922 9.310 37.328 1.00 98.69 275 VAL A O 1
ATOM 2025 N N . PHE A 1 276 ? -17.305 10.216 35.358 1.00 98.75 276 PHE A N 1
ATOM 2026 C CA . PHE A 1 276 ? -17.517 11.612 35.700 1.00 98.75 276 PHE A CA 1
ATOM 2027 C C . PHE A 1 276 ? -18.498 12.252 34.719 1.00 98.75 276 PHE A C 1
ATOM 2029 O O . PHE A 1 276 ? -18.440 12.006 33.516 1.00 98.75 276 PHE A O 1
ATOM 2036 N N . VAL A 1 277 ? -19.359 13.125 35.233 1.00 98.56 277 VAL A N 1
ATOM 2037 C CA . VAL A 1 277 ? -20.259 13.969 34.438 1.00 98.56 277 VAL A CA 1
ATOM 2038 C C . VAL A 1 277 ? -19.925 15.421 34.758 1.00 98.56 277 VAL A C 1
ATOM 2040 O O . VAL A 1 277 ? -20.005 15.829 35.918 1.00 98.56 277 VAL A O 1
ATOM 2043 N N . ASP A 1 278 ? -19.461 16.177 33.760 1.00 97.12 278 ASP A N 1
ATOM 2044 C CA . ASP A 1 278 ? -18.897 17.531 33.922 1.00 97.12 278 ASP A CA 1
ATOM 2045 C C . ASP A 1 278 ? -17.815 17.615 35.018 1.00 97.12 278 ASP A C 1
ATOM 2047 O O . ASP A 1 278 ? -17.723 18.570 35.792 1.00 97.12 278 ASP A O 1
ATOM 2051 N N . GLY A 1 279 ? -16.979 16.575 35.100 1.00 97.19 279 GLY A N 1
ATOM 2052 C CA . GLY A 1 279 ? -15.895 16.470 36.079 1.00 97.19 279 GLY A CA 1
ATOM 2053 C C . GLY A 1 279 ? -16.342 16.100 37.498 1.00 97.19 279 GLY A C 1
ATOM 2054 O O . GLY A 1 279 ? -15.493 15.943 38.375 1.00 97.19 279 GLY A O 1
ATOM 2055 N N . GLN A 1 280 ? -17.642 15.919 37.748 1.00 98.12 280 GLN A N 1
ATOM 2056 C CA . GLN A 1 280 ? -18.141 15.388 39.014 1.00 98.12 280 GLN A CA 1
ATOM 2057 C C . GLN A 1 280 ? -18.178 13.860 38.959 1.00 98.12 280 GLN A C 1
ATOM 2059 O O . GLN A 1 280 ? -18.859 13.293 38.110 1.00 98.12 280 GLN A O 1
ATOM 2064 N N . ALA A 1 281 ? -17.493 13.195 39.891 1.00 98.12 281 ALA A N 1
ATOM 2065 C CA . ALA A 1 281 ? -17.539 11.740 40.012 1.00 98.12 281 ALA A CA 1
ATOM 2066 C C . ALA A 1 281 ? -18.953 11.273 40.378 1.00 98.12 281 ALA A C 1
ATOM 2068 O O . ALA A 1 281 ? -19.542 11.750 41.355 1.00 98.12 281 ALA A O 1
ATOM 2069 N N . TRP A 1 282 ? -19.486 10.332 39.605 1.00 98.25 282 TRP A N 1
ATOM 2070 C CA . TRP A 1 282 ? -20.728 9.634 39.926 1.00 98.25 282 TRP A CA 1
ATOM 2071 C C . TRP A 1 282 ? -20.407 8.333 40.664 1.00 98.25 282 TRP A C 1
ATOM 2073 O O . TRP A 1 282 ? -19.267 7.868 40.673 1.00 98.25 282 TRP A O 1
ATOM 2083 N N . ARG A 1 283 ? -21.388 7.745 41.356 1.00 97.69 283 ARG A N 1
ATOM 2084 C CA . ARG A 1 283 ? -21.155 6.540 42.167 1.00 97.69 283 ARG A CA 1
ATOM 2085 C C . ARG A 1 283 ? -21.522 5.271 41.396 1.00 97.69 283 ARG A C 1
ATOM 2087 O O . ARG A 1 283 ? -22.682 5.092 41.041 1.00 97.69 283 ARG A O 1
ATOM 2094 N N . ARG A 1 284 ? -20.570 4.348 41.236 1.00 97.56 284 ARG A N 1
ATOM 2095 C CA . ARG A 1 284 ? -20.827 3.028 40.638 1.00 97.56 284 ARG A CA 1
ATOM 2096 C C . ARG A 1 284 ? -21.836 2.229 41.469 1.00 97.56 284 ARG A C 1
ATOM 2098 O O . ARG A 1 284 ? -21.757 2.199 42.703 1.00 97.56 284 ARG A O 1
ATOM 2105 N N . VAL A 1 285 ? -22.767 1.567 40.795 1.00 97.06 285 VAL A N 1
ATOM 2106 C CA . VAL A 1 285 ? -23.685 0.562 41.345 1.00 97.06 285 VAL A CA 1
ATOM 2107 C C . VAL A 1 285 ? -23.687 -0.669 40.438 1.00 97.06 285 VAL A C 1
ATOM 2109 O O . VAL A 1 285 ? -23.284 -0.594 39.283 1.00 97.06 285 VAL A O 1
ATOM 2112 N N . THR A 1 286 ? -24.112 -1.817 40.963 1.00 94.50 286 THR A N 1
ATOM 2113 C CA . THR A 1 286 ? -24.233 -3.059 40.177 1.00 94.50 286 THR A CA 1
ATOM 2114 C C . THR A 1 286 ? -25.533 -3.131 39.382 1.00 94.50 286 THR A C 1
ATOM 2116 O O . THR A 1 286 ? -25.621 -3.876 38.419 1.00 94.50 286 THR A O 1
ATOM 2119 N N . ASP A 1 287 ? -26.554 -2.406 39.835 1.00 94.50 287 ASP A N 1
ATOM 2120 C CA . ASP A 1 287 ? -27.885 -2.351 39.244 1.00 94.50 287 ASP A CA 1
ATOM 2121 C C . ASP A 1 287 ? -28.479 -0.973 39.561 1.00 94.50 287 ASP A C 1
ATOM 2123 O O . ASP A 1 287 ? -28.321 -0.460 40.677 1.00 94.50 287 ASP A O 1
ATOM 2127 N N . LEU A 1 288 ? -29.132 -0.368 38.573 1.00 95.19 288 LEU A N 1
ATOM 2128 C CA . LEU A 1 288 ? -29.832 0.904 38.712 1.00 95.19 288 LEU A CA 1
ATOM 2129 C C . LEU A 1 288 ? -31.182 0.733 39.424 1.00 95.19 288 LEU A C 1
ATOM 2131 O O . LEU A 1 288 ? -31.695 1.681 40.021 1.00 95.19 288 LEU A O 1
ATOM 2135 N N . ALA A 1 289 ? -31.765 -0.467 39.417 1.00 94.12 289 ALA A N 1
ATOM 2136 C CA . ALA A 1 289 ? -33.091 -0.710 39.964 1.00 94.12 289 ALA A CA 1
ATOM 2137 C C . ALA A 1 289 ? -33.189 -0.361 41.463 1.00 94.12 289 ALA A C 1
ATOM 2139 O O . ALA A 1 289 ? -32.478 -0.887 42.320 1.00 94.12 289 ALA A O 1
ATOM 2140 N N . GLY A 1 290 ? -34.135 0.520 41.803 1.00 89.69 290 GLY A N 1
ATOM 2141 C CA . GLY A 1 290 ? -34.467 0.873 43.184 1.00 89.69 290 GLY A CA 1
ATOM 2142 C C . GLY A 1 290 ? -33.466 1.798 43.883 1.00 89.69 290 GLY A C 1
ATOM 2143 O O . GLY A 1 290 ? -33.622 2.048 45.081 1.00 89.69 290 GLY A O 1
ATOM 2144 N N . VAL A 1 291 ? -32.469 2.336 43.171 1.00 93.12 291 VAL A N 1
ATOM 2145 C CA . VAL A 1 291 ? -31.457 3.241 43.752 1.00 93.12 291 VAL A CA 1
ATOM 2146 C C . VAL A 1 291 ? -31.977 4.661 44.014 1.00 93.12 291 VAL A C 1
ATOM 2148 O O . VAL A 1 291 ? -31.387 5.383 44.819 1.00 93.12 291 VAL A O 1
ATOM 2151 N N . GLY A 1 292 ? -33.099 5.053 43.399 1.00 93.81 292 GLY A N 1
ATOM 2152 C CA . GLY A 1 292 ? -33.663 6.401 43.502 1.00 93.81 292 GLY A CA 1
ATOM 2153 C C . GLY A 1 292 ? -33.018 7.404 42.535 1.00 93.81 292 GLY A C 1
ATOM 2154 O O . GLY A 1 292 ? -32.096 7.076 41.796 1.00 93.81 292 GLY A O 1
ATOM 2155 N N . ALA A 1 293 ? -33.488 8.654 42.556 1.00 92.94 293 ALA A N 1
ATOM 2156 C CA . ALA A 1 293 ? -32.935 9.754 41.757 1.00 92.94 293 ALA A CA 1
ATOM 2157 C C . ALA A 1 293 ? -31.605 10.259 42.356 1.00 92.94 293 ALA A C 1
ATOM 2159 O O . ALA A 1 293 ? -31.570 11.229 43.120 1.00 92.94 293 ALA A O 1
ATOM 2160 N N . VAL A 1 294 ? -30.522 9.534 42.075 1.00 96.75 294 VAL A N 1
ATOM 2161 C CA . VAL A 1 294 ? -29.160 9.797 42.561 1.00 96.75 294 VAL A CA 1
ATOM 2162 C C . VAL A 1 294 ? -28.140 9.666 41.429 1.00 96.75 294 VAL A C 1
ATOM 2164 O O . VAL A 1 294 ? -28.356 8.904 40.493 1.00 96.75 294 VAL A O 1
ATOM 2167 N N . ASP A 1 295 ? -27.020 10.382 41.532 1.00 97.94 295 ASP A N 1
ATOM 2168 C CA . ASP A 1 295 ? -25.926 10.378 40.547 1.00 97.94 295 ASP A CA 1
ATOM 2169 C C . ASP A 1 295 ? -25.145 9.050 40.606 1.00 97.94 295 ASP A C 1
ATOM 2171 O O . ASP A 1 295 ? -24.162 8.905 41.345 1.00 97.94 295 ASP A O 1
ATOM 2175 N N . VAL A 1 296 ? -25.636 8.045 39.879 1.00 98.00 296 VAL A N 1
ATOM 2176 C CA . VAL A 1 296 ? -25.082 6.686 39.824 1.00 98.00 296 VAL A CA 1
ATOM 2177 C C . VAL A 1 296 ? -24.990 6.170 38.393 1.00 98.00 296 VAL A C 1
ATOM 2179 O O . VAL A 1 296 ? -25.709 6.647 37.520 1.00 98.00 296 VAL A O 1
ATOM 2182 N N . TYR A 1 297 ? -24.122 5.183 38.178 1.00 98.19 297 TYR A N 1
ATOM 2183 C CA . TYR A 1 297 ? -23.949 4.493 36.898 1.00 98.19 297 TYR A CA 1
ATOM 2184 C C . TYR A 1 297 ? -23.667 2.999 37.111 1.00 98.19 297 TYR A C 1
ATOM 2186 O O . TYR A 1 297 ? -23.159 2.611 38.171 1.00 98.19 297 TYR A O 1
ATOM 2194 N N . THR A 1 298 ? -23.954 2.175 36.106 1.00 97.94 298 THR A N 1
ATOM 2195 C CA . THR A 1 298 ? -23.409 0.812 35.968 1.00 97.94 298 THR A CA 1
ATOM 2196 C C . THR A 1 298 ? -22.247 0.834 34.979 1.00 97.94 298 THR A C 1
ATOM 2198 O O . THR A 1 298 ? -22.187 1.695 34.105 1.00 97.94 298 THR A O 1
ATOM 2201 N N . LEU A 1 299 ? -21.293 -0.082 35.147 1.00 98.00 299 LEU A N 1
ATOM 2202 C CA . LEU A 1 299 ? -20.183 -0.282 34.215 1.00 98.00 299 LEU A CA 1
ATOM 2203 C C . LEU A 1 299 ? -19.957 -1.782 34.049 1.00 98.00 299 LEU A C 1
ATOM 2205 O O . LEU A 1 299 ? -19.595 -2.446 35.030 1.00 98.00 299 LEU A O 1
ATOM 2209 N N . ASP A 1 300 ? -20.161 -2.274 32.832 1.00 97.69 300 ASP A N 1
ATOM 2210 C CA . ASP A 1 300 ? -19.737 -3.600 32.403 1.00 97.69 300 ASP A CA 1
ATOM 2211 C C . ASP A 1 300 ? -18.255 -3.557 32.027 1.00 97.69 300 ASP A C 1
ATOM 2213 O O . ASP A 1 300 ? -17.839 -2.797 31.158 1.00 97.69 300 ASP A O 1
ATOM 2217 N N . GLU A 1 301 ? -17.442 -4.342 32.724 1.00 96.81 301 GLU A N 1
ATOM 2218 C CA . GLU A 1 301 ? -15.986 -4.290 32.576 1.00 96.81 301 GLU A CA 1
ATOM 2219 C C . GLU A 1 301 ? -15.502 -4.940 31.279 1.00 96.81 301 GLU A C 1
ATOM 2221 O O . GLU A 1 301 ? -14.504 -4.493 30.725 1.00 96.81 301 GLU A O 1
ATOM 2226 N N . ALA A 1 302 ? -16.217 -5.942 30.763 1.00 95.75 302 ALA A N 1
ATOM 2227 C CA . ALA A 1 302 ? -15.822 -6.641 29.544 1.00 95.75 302 ALA A CA 1
ATOM 2228 C C . ALA A 1 302 ? -16.034 -5.770 28.300 1.00 95.75 302 ALA A C 1
ATOM 2230 O O . ALA A 1 302 ? -15.119 -5.602 27.507 1.00 95.75 302 ALA A O 1
ATOM 2231 N N . SER A 1 303 ? -17.220 -5.177 28.160 1.00 95.62 303 SER A N 1
ATOM 2232 C CA . SER A 1 303 ? -17.576 -4.324 27.017 1.00 95.62 303 SER A CA 1
ATOM 2233 C C . SER A 1 303 ? -17.247 -2.844 27.224 1.00 95.62 303 SER A C 1
ATOM 2235 O O . SER A 1 303 ? -17.335 -2.050 26.293 1.00 95.62 303 SER A O 1
ATOM 2237 N N . GLY A 1 304 ? -16.937 -2.430 28.455 1.00 97.06 304 GLY A N 1
ATOM 2238 C CA . GLY A 1 304 ? -16.791 -1.018 28.809 1.00 97.06 304 GLY A CA 1
ATOM 2239 C C . GLY A 1 304 ? -18.111 -0.240 28.815 1.00 97.06 304 GLY A C 1
ATOM 2240 O O . GLY A 1 304 ? -18.073 0.985 28.927 1.00 97.06 304 GLY A O 1
ATOM 2241 N N . ARG A 1 305 ? -19.266 -0.912 28.694 1.00 98.06 305 ARG A N 1
ATOM 2242 C CA . ARG A 1 305 ? -20.600 -0.296 28.637 1.00 98.06 305 ARG A CA 1
ATOM 2243 C C . ARG A 1 305 ? -20.949 0.405 29.946 1.00 98.06 305 ARG A C 1
ATOM 2245 O O . ARG A 1 305 ? -20.932 -0.206 31.011 1.00 98.06 305 ARG A O 1
ATOM 2252 N N . ILE A 1 306 ? -21.331 1.672 29.849 1.00 98.50 306 ILE A N 1
ATOM 2253 C CA . ILE A 1 306 ? -21.726 2.558 30.945 1.00 98.50 306 ILE A CA 1
ATOM 2254 C C . ILE A 1 306 ? -23.192 2.941 30.765 1.00 98.50 306 ILE A C 1
ATOM 2256 O O . ILE A 1 306 ? -23.559 3.541 29.751 1.00 98.50 306 ILE A O 1
ATOM 2260 N N . GLU A 1 307 ? -24.017 2.663 31.771 1.00 97.81 307 GLU A N 1
ATOM 2261 C CA . GLU A 1 307 ? -25.431 3.045 31.763 1.00 97.81 307 GLU A CA 1
ATOM 2262 C C . GLU A 1 307 ? -25.752 3.993 32.915 1.00 97.81 307 GLU A C 1
ATOM 2264 O O . GLU A 1 307 ? -25.180 3.921 34.009 1.00 97.81 307 GLU A O 1
ATOM 2269 N N . PHE A 1 308 ? -26.700 4.884 32.651 1.00 97.19 308 PHE A N 1
ATOM 2270 C CA . PHE A 1 308 ? -27.203 5.873 33.594 1.00 97.19 308 PHE A CA 1
ATOM 2271 C C . PHE A 1 308 ? -28.714 5.721 33.787 1.00 97.19 308 PHE A C 1
ATOM 2273 O O . PHE A 1 308 ? -29.320 4.780 33.288 1.00 97.19 308 PHE A O 1
ATOM 2280 N N . GLY A 1 309 ? -29.329 6.645 34.530 1.00 93.44 309 GLY A N 1
ATOM 2281 C CA . GLY A 1 309 ? -30.729 6.534 34.914 1.00 93.44 309 GLY A CA 1
ATOM 2282 C C . GLY A 1 309 ? -31.734 6.412 33.764 1.00 93.44 309 GLY A C 1
ATOM 2283 O O . GLY A 1 309 ? -31.564 6.963 32.678 1.00 93.44 309 GLY A O 1
ATOM 2284 N N . ASP A 1 310 ? -32.850 5.761 34.079 1.00 89.81 310 ASP A N 1
ATOM 2285 C CA . ASP A 1 310 ? -33.961 5.448 33.165 1.00 89.81 310 ASP A CA 1
ATOM 2286 C C . ASP A 1 310 ? -35.053 6.536 33.105 1.00 89.81 310 ASP A C 1
ATOM 2288 O O . ASP A 1 310 ? -36.125 6.362 32.524 1.00 89.81 310 ASP A O 1
ATOM 2292 N N . GLY A 1 311 ? -34.846 7.665 33.790 1.00 87.19 311 GLY A N 1
ATOM 2293 C CA . GLY A 1 311 ? -35.850 8.728 33.914 1.00 87.19 311 GLY A CA 1
ATOM 2294 C C . GLY A 1 311 ? -37.097 8.355 34.738 1.00 87.19 311 GLY A C 1
ATOM 2295 O O . GLY A 1 311 ? -37.969 9.203 34.938 1.00 87.19 311 GLY A O 1
ATOM 2296 N N . ALA A 1 312 ? -37.178 7.135 35.277 1.00 89.62 312 ALA A N 1
ATOM 2297 C CA . ALA A 1 312 ? -38.253 6.643 36.141 1.00 89.62 312 ALA A CA 1
ATOM 2298 C C . ALA A 1 312 ? -37.851 6.596 37.629 1.00 89.62 312 ALA A C 1
ATOM 2300 O O . ALA A 1 312 ? -38.603 6.103 38.474 1.00 89.62 312 ALA A O 1
ATOM 2301 N N . GLY A 1 313 ? -36.694 7.171 37.967 1.00 87.06 313 GLY A N 1
ATOM 2302 C CA . GLY A 1 313 ? -36.176 7.248 39.330 1.00 87.06 313 GLY A CA 1
ATOM 2303 C C . GLY A 1 313 ? -35.231 6.106 39.699 1.00 87.06 313 GLY A C 1
ATOM 2304 O O . GLY A 1 313 ? -34.987 5.918 40.890 1.00 87.06 313 GLY A O 1
ATOM 2305 N N . ASN A 1 314 ? -34.693 5.371 38.723 1.00 93.50 314 ASN A N 1
ATOM 2306 C CA . ASN A 1 314 ? -33.616 4.401 38.914 1.00 93.50 314 ASN A CA 1
ATOM 2307 C C . ASN A 1 314 ? -32.284 5.017 38.454 1.00 93.50 314 ASN A C 1
ATOM 2309 O O . ASN A 1 314 ? -31.761 4.678 37.402 1.00 93.50 314 ASN A O 1
ATOM 2313 N N . GLY A 1 315 ? -31.761 5.969 39.229 1.00 96.19 315 GLY A N 1
ATOM 2314 C CA . GLY A 1 315 ? -30.602 6.791 38.871 1.00 96.19 315 GLY A CA 1
ATOM 2315 C C . GLY A 1 315 ? -30.987 8.112 38.198 1.00 96.19 315 GLY A C 1
ATOM 2316 O O . GLY A 1 315 ? -32.081 8.264 37.652 1.00 96.19 315 GLY A O 1
ATOM 2317 N N . ASN A 1 316 ? -30.096 9.099 38.274 1.00 97.31 316 ASN A N 1
ATOM 2318 C CA . ASN A 1 316 ? -30.223 10.353 37.536 1.00 97.31 316 ASN A CA 1
ATOM 2319 C C . ASN A 1 316 ? -29.751 10.180 36.088 1.00 97.31 316 ASN A C 1
ATOM 2321 O O . ASN A 1 316 ? -28.856 9.391 35.794 1.00 97.31 316 ASN A O 1
ATOM 2325 N N . VAL A 1 317 ? -30.348 10.958 35.189 1.00 97.62 317 VAL A N 1
ATOM 2326 C CA . VAL A 1 317 ? -29.908 11.086 33.797 1.00 97.62 317 VAL A CA 1
ATOM 2327 C C . VAL A 1 317 ? -28.832 12.179 33.728 1.00 97.62 317 VAL A C 1
ATOM 2329 O O . VAL A 1 317 ? -29.058 13.252 34.302 1.00 97.62 317 VAL A O 1
ATOM 2332 N N . PRO A 1 318 ? -27.686 11.965 33.052 1.00 97.75 318 PRO A N 1
ATOM 2333 C CA . PRO A 1 318 ? -26.691 13.010 32.845 1.00 97.75 318 PRO A CA 1
ATOM 2334 C C . PRO A 1 318 ? -27.336 14.221 32.153 1.00 97.75 318 PRO A C 1
ATOM 2336 O O . PRO A 1 318 ? -28.003 14.038 31.131 1.00 97.75 318 PRO A O 1
ATOM 2339 N N . PRO A 1 319 ? -27.196 15.452 32.674 1.00 97.50 319 PRO A N 1
ATOM 2340 C CA . PRO A 1 319 ? -27.867 16.619 32.106 1.00 97.50 319 PRO A CA 1
ATOM 2341 C C . PRO A 1 319 ? -27.540 16.847 30.624 1.00 97.50 319 PRO A C 1
ATOM 2343 O O . PRO A 1 319 ? -26.419 16.621 30.183 1.00 97.50 319 PRO A O 1
ATOM 2346 N N . ALA A 1 320 ? -28.498 17.360 29.850 1.00 97.81 320 ALA A N 1
ATOM 2347 C CA . ALA A 1 320 ? -28.238 17.717 28.456 1.00 97.81 320 ALA A CA 1
ATOM 2348 C C . ALA A 1 320 ? -27.068 18.715 28.350 1.00 97.81 320 ALA A C 1
ATOM 2350 O O . ALA A 1 320 ? -27.060 19.749 29.024 1.00 97.81 320 ALA A O 1
ATOM 2351 N N . GLY A 1 321 ? -26.098 18.407 27.491 1.00 98.00 321 GLY A N 1
ATOM 2352 C CA . GLY A 1 321 ? -24.878 19.186 27.290 1.00 98.00 321 GLY A CA 1
ATOM 2353 C C . GLY A 1 321 ? -23.722 18.841 28.234 1.00 98.00 321 GLY A C 1
ATOM 2354 O O . GLY A 1 321 ? -22.625 19.351 28.014 1.00 98.00 321 GLY A O 1
ATOM 2355 N N . SER A 1 322 ? -23.928 17.985 29.243 1.00 98.31 322 SER A N 1
ATOM 2356 C CA . SER A 1 322 ? -22.839 17.546 30.123 1.00 98.31 322 SER A CA 1
ATOM 2357 C C . SER A 1 322 ? -21.909 16.572 29.407 1.00 98.31 322 SER A C 1
ATOM 2359 O O . SER A 1 322 ? -22.384 15.700 28.674 1.00 98.31 322 SER A O 1
ATOM 2361 N N . VAL A 1 323 ? -20.604 16.670 29.653 1.00 98.50 323 VAL A N 1
ATOM 2362 C CA . VAL A 1 323 ? -19.604 15.752 29.093 1.00 98.50 323 VAL A CA 1
ATOM 2363 C C . VAL A 1 323 ? -19.381 14.578 30.039 1.00 98.50 323 VAL A C 1
ATOM 2365 O O . VAL A 1 323 ? -19.049 14.776 31.210 1.00 98.50 323 VAL A O 1
ATOM 2368 N N . VAL A 1 324 ? -19.512 13.364 29.511 1.00 98.75 324 VAL A N 1
ATOM 2369 C CA . VAL A 1 324 ? -19.178 12.121 30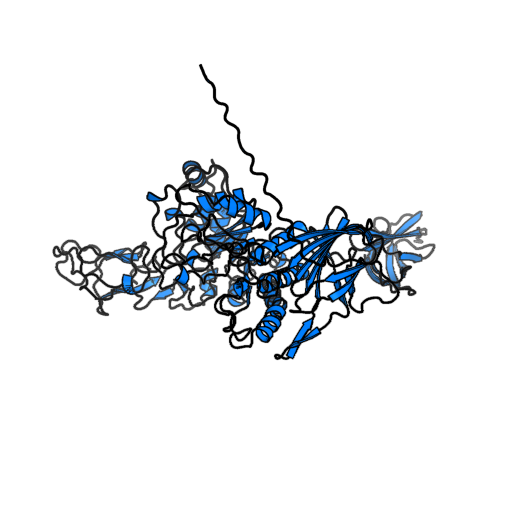.205 1.00 98.75 324 VAL A CA 1
ATOM 2370 C C . VAL A 1 324 ? -17.715 11.770 29.950 1.00 98.75 324 VAL A C 1
ATOM 2372 O O . VAL A 1 324 ? -17.265 11.667 28.805 1.00 98.75 324 VAL A O 1
ATOM 2375 N N . THR A 1 325 ? -16.957 11.577 31.024 1.00 98.75 325 THR A N 1
ATOM 2376 C CA . THR A 1 325 ? -15.584 11.068 30.964 1.00 98.75 325 THR A CA 1
ATOM 2377 C C . THR A 1 325 ? -15.407 9.868 31.884 1.00 98.75 325 THR A C 1
ATOM 2379 O O . THR A 1 325 ? -16.157 9.678 32.840 1.00 98.75 325 THR A O 1
ATOM 2382 N N . VAL A 1 326 ? -14.408 9.044 31.590 1.00 98.44 326 VAL A N 1
ATOM 2383 C CA . VAL A 1 326 ? -14.065 7.844 32.342 1.00 98.44 326 VAL A CA 1
ATOM 2384 C C . VAL A 1 326 ? -12.558 7.806 32.605 1.00 98.44 326 VAL A C 1
ATOM 2386 O O . VAL A 1 326 ? -11.740 8.076 31.725 1.00 98.44 326 VAL A O 1
ATOM 2389 N N . SER A 1 327 ? -12.184 7.496 33.843 1.00 98.69 327 SER A N 1
ATOM 2390 C CA . SER A 1 327 ? -10.814 7.152 34.230 1.00 98.69 327 SER A CA 1
ATOM 2391 C C . SER A 1 327 ? -10.763 5.659 34.508 1.00 98.69 327 SER A C 1
ATOM 2393 O O . SER A 1 327 ? -11.554 5.175 35.310 1.00 98.69 327 SER A O 1
ATOM 2395 N N . TYR A 1 328 ? -9.870 4.920 33.861 1.00 98.62 328 TYR A N 1
ATOM 2396 C CA . TYR A 1 328 ? -9.844 3.461 33.939 1.00 98.62 328 TYR A CA 1
ATOM 2397 C C . TYR A 1 328 ? -8.492 2.908 33.510 1.00 98.62 328 TYR A C 1
ATOM 2399 O O . TYR A 1 328 ? -7.728 3.576 32.815 1.00 98.62 328 TYR A O 1
ATOM 2407 N N . THR A 1 329 ? -8.195 1.688 33.943 1.00 98.62 329 THR A N 1
ATOM 2408 C CA . THR A 1 329 ? -7.090 0.915 33.381 1.00 98.62 329 THR A CA 1
ATOM 2409 C C . THR A 1 329 ? -7.656 0.052 32.259 1.00 98.62 329 THR A C 1
ATOM 2411 O O . THR A 1 329 ? -8.573 -0.728 32.495 1.00 98.62 329 THR A O 1
ATOM 2414 N N . SER A 1 330 ? -7.157 0.251 31.044 1.00 98.44 330 SER A N 1
ATOM 2415 C CA . SER A 1 330 ? -7.548 -0.470 29.836 1.00 98.44 330 SER A CA 1
ATOM 2416 C C . SER A 1 330 ? -6.703 -1.734 29.696 1.00 98.44 330 SER A C 1
ATOM 2418 O O . SER A 1 330 ? -5.476 -1.645 29.761 1.00 98.44 330 SER A O 1
ATOM 2420 N N . GLY A 1 331 ? -7.348 -2.886 29.526 1.00 96.75 331 GLY A N 1
ATOM 2421 C CA . GLY A 1 331 ? -6.703 -4.186 29.354 1.00 96.75 331 GLY A CA 1
ATOM 2422 C C . GLY A 1 331 ? -6.864 -5.156 30.544 1.00 96.75 331 GLY A C 1
ATOM 2423 O O . GLY A 1 331 ? -7.656 -4.900 31.459 1.00 96.75 331 GLY A O 1
ATOM 2424 N N . PRO A 1 332 ? -6.107 -6.271 30.557 1.00 96.75 332 PRO A N 1
ATOM 2425 C CA . PRO A 1 332 ? -5.012 -6.572 29.633 1.00 96.75 332 PRO A CA 1
ATOM 2426 C C . PRO A 1 332 ? -5.485 -6.775 28.190 1.00 96.75 332 PRO A C 1
ATOM 2428 O O . PRO A 1 332 ? -6.541 -7.356 27.969 1.00 96.75 332 PRO A O 1
ATOM 2431 N N . HIS A 1 333 ? -4.696 -6.254 27.255 1.00 98.19 333 HIS A N 1
ATOM 2432 C CA . HIS A 1 333 ? -4.814 -6.438 25.811 1.00 98.19 333 HIS A CA 1
ATOM 2433 C C . HIS A 1 333 ? -3.770 -7.437 25.330 1.00 98.19 333 HIS A C 1
ATOM 2435 O O . HIS A 1 333 ? -2.684 -7.510 25.915 1.00 98.19 333 HIS A O 1
ATOM 2441 N N . ASP A 1 334 ? -4.099 -8.145 24.258 1.00 98.50 334 ASP A N 1
ATOM 2442 C CA . ASP A 1 334 ? -3.188 -9.038 23.547 1.00 98.50 334 ASP A CA 1
ATOM 2443 C C . ASP A 1 334 ? -2.053 -8.247 22.871 1.00 98.50 334 ASP A C 1
ATOM 2445 O O . ASP A 1 334 ? -2.235 -7.109 22.426 1.00 98.50 334 ASP A O 1
ATOM 2449 N N . GLY A 1 335 ? -0.865 -8.850 22.810 1.00 98.25 335 GLY A N 1
ATOM 2450 C CA . GLY A 1 335 ? 0.273 -8.336 22.042 1.00 98.25 335 GLY A CA 1
ATOM 2451 C C . GLY A 1 335 ? 0.400 -8.997 20.679 1.00 98.25 335 GLY A C 1
ATOM 2452 O O . GLY A 1 335 ? -0.299 -9.962 20.376 1.00 98.25 335 GLY A O 1
ATOM 2453 N N . PHE A 1 336 ? 1.358 -8.541 19.876 1.00 98.62 336 PHE A N 1
ATOM 2454 C CA . PHE A 1 336 ? 1.715 -9.185 18.616 1.00 98.62 336 PHE A CA 1
ATOM 2455 C C . PHE A 1 336 ? 1.990 -10.686 18.793 1.00 98.62 336 PHE A C 1
ATOM 2457 O O . PHE A 1 336 ? 1.537 -11.479 17.974 1.00 98.62 336 PHE A O 1
ATOM 2464 N N . ASP A 1 337 ? 2.654 -11.089 19.884 1.00 98.00 337 ASP A N 1
ATOM 2465 C CA . ASP A 1 337 ? 2.923 -12.503 20.194 1.00 98.00 337 ASP A CA 1
ATOM 2466 C C . ASP A 1 337 ? 1.637 -13.359 20.225 1.00 98.00 337 ASP A C 1
ATOM 2468 O O . ASP A 1 337 ? 1.623 -14.505 19.761 1.00 98.00 337 ASP A O 1
ATOM 2472 N N . ASP A 1 338 ? 0.540 -12.807 20.748 1.00 98.69 338 ASP A N 1
ATOM 2473 C CA . ASP A 1 338 ? -0.758 -13.480 20.795 1.00 98.69 338 ASP A CA 1
ATOM 2474 C C . ASP A 1 338 ? -1.439 -13.501 19.426 1.00 98.69 338 ASP A C 1
ATOM 2476 O O . ASP A 1 338 ? -1.923 -14.558 19.013 1.00 98.69 338 ASP A O 1
ATOM 2480 N N . PHE A 1 339 ? -1.411 -12.377 18.700 1.00 98.81 339 PHE A N 1
ATOM 2481 C CA . PHE A 1 339 ? -1.931 -12.281 17.332 1.00 98.81 339 PHE A CA 1
ATOM 2482 C C . PHE A 1 339 ? -1.238 -13.287 16.409 1.00 98.81 339 PHE A C 1
ATOM 2484 O O . PHE A 1 339 ? -1.912 -14.106 15.787 1.00 98.81 339 PHE A O 1
ATOM 2491 N N . TYR A 1 340 ? 0.098 -13.305 16.387 1.00 98.75 340 TYR A N 1
ATOM 2492 C CA . TYR A 1 340 ? 0.887 -14.245 15.591 1.00 98.75 340 TYR A CA 1
ATOM 2493 C C . TYR A 1 340 ? 0.489 -15.693 15.880 1.00 98.75 340 TYR A C 1
ATOM 2495 O O . TYR A 1 340 ? 0.189 -16.469 14.971 1.00 98.75 340 TYR A O 1
ATOM 2503 N N . ARG A 1 341 ? 0.432 -16.061 17.164 1.00 98.62 341 ARG A N 1
ATOM 2504 C CA . ARG A 1 341 ? 0.110 -17.422 17.602 1.00 98.62 341 ARG A CA 1
ATOM 2505 C C . ARG A 1 341 ? -1.299 -17.854 17.194 1.00 98.62 341 ARG A C 1
ATOM 2507 O O . ARG A 1 341 ? -1.464 -18.982 16.731 1.00 98.62 341 ARG A O 1
ATOM 2514 N N . GLU A 1 342 ? -2.308 -17.012 17.404 1.00 98.62 342 GLU A N 1
ATOM 2515 C CA . GLU A 1 342 ? -3.702 -17.337 17.069 1.00 98.62 342 GLU A CA 1
ATOM 2516 C C . GLU A 1 342 ? -3.934 -17.351 15.552 1.00 98.62 342 GLU A C 1
ATOM 2518 O O . GLU A 1 342 ? -4.568 -18.275 15.038 1.00 98.62 342 GLU A O 1
ATOM 2523 N N . MET A 1 343 ? -3.374 -16.389 14.815 1.00 98.81 343 MET A N 1
ATOM 2524 C CA . MET A 1 343 ? -3.520 -16.298 13.359 1.00 98.81 343 MET A CA 1
ATOM 2525 C C . MET A 1 343 ? -2.836 -17.472 12.651 1.00 98.81 343 MET A C 1
ATOM 2527 O O . MET A 1 343 ? -3.464 -18.133 11.824 1.00 98.81 343 MET A O 1
ATOM 2531 N N . LYS A 1 344 ? -1.610 -17.838 13.052 1.00 98.56 344 LYS A N 1
ATOM 2532 C CA . LYS A 1 344 ? -0.930 -19.039 12.533 1.00 98.56 344 LYS A CA 1
ATOM 2533 C C . LYS A 1 344 ? -1.647 -20.340 12.905 1.00 98.56 344 LYS A C 1
ATOM 2535 O O . LYS A 1 344 ? -1.520 -21.335 12.193 1.00 98.56 344 LYS A O 1
ATOM 2540 N N . ALA A 1 345 ? -2.408 -20.363 14.003 1.00 98.31 345 ALA A N 1
ATOM 2541 C CA . ALA A 1 345 ? -3.251 -21.509 14.346 1.00 98.31 345 ALA A CA 1
ATOM 2542 C C . ALA A 1 345 ? -4.483 -21.630 13.430 1.00 98.31 345 ALA A C 1
ATOM 2544 O O . ALA A 1 345 ? -4.950 -22.748 13.205 1.00 98.31 345 ALA A O 1
ATOM 2545 N N . ALA A 1 346 ? -4.993 -20.514 12.897 1.00 98.25 346 ALA A N 1
ATOM 2546 C CA . ALA A 1 346 ? -6.041 -20.515 11.877 1.00 98.25 346 ALA A CA 1
ATOM 2547 C C . ALA A 1 346 ? -5.492 -20.922 10.502 1.00 98.25 346 ALA A C 1
ATOM 2549 O O . ALA A 1 346 ? -6.085 -21.770 9.835 1.00 98.25 346 ALA A O 1
ATOM 2550 N N . ASN A 1 347 ? -4.344 -20.372 10.100 1.00 98.31 347 ASN A N 1
ATOM 2551 C CA . ASN A 1 347 ? -3.659 -20.756 8.872 1.00 98.31 347 ASN A CA 1
ATOM 2552 C C . ASN A 1 347 ? -2.134 -20.575 9.015 1.00 98.31 347 ASN A C 1
ATOM 2554 O O . ASN A 1 347 ? -1.674 -19.444 9.138 1.00 98.31 347 ASN A O 1
ATOM 2558 N N . PRO A 1 348 ? -1.327 -21.652 8.995 1.00 97.62 348 PRO A N 1
ATOM 2559 C CA . PRO A 1 348 ? 0.124 -21.539 9.135 1.00 97.62 348 PRO A CA 1
ATOM 2560 C C . PRO A 1 348 ? 0.841 -21.030 7.872 1.00 97.62 348 PRO A C 1
ATOM 2562 O O . PRO A 1 348 ? 2.031 -20.741 7.963 1.00 97.62 348 PRO A O 1
ATOM 2565 N N . GLU A 1 349 ? 0.159 -20.959 6.721 1.00 97.50 349 GLU A N 1
ATOM 2566 C CA . GLU A 1 349 ? 0.743 -20.587 5.420 1.00 97.50 349 GLU A CA 1
ATOM 2567 C C . GLU A 1 349 ? 0.715 -19.077 5.135 1.00 97.50 349 GLU A C 1
ATOM 2569 O O . GLU A 1 349 ? 1.353 -18.644 4.185 1.00 97.50 349 GLU A O 1
ATOM 2574 N N . ILE A 1 350 ? -0.010 -18.281 5.929 1.00 98.25 350 ILE A N 1
ATOM 2575 C CA . ILE A 1 350 ? -0.024 -16.814 5.786 1.00 98.25 350 ILE A CA 1
ATOM 2576 C C . ILE A 1 350 ? 1.232 -16.196 6.394 1.00 98.25 350 ILE A C 1
ATOM 2578 O O . ILE A 1 350 ? 1.770 -16.745 7.353 1.00 98.25 350 ILE A O 1
ATOM 2582 N N . ASP A 1 351 ? 1.596 -15.002 5.952 1.00 98.44 351 ASP A N 1
ATOM 2583 C CA . ASP A 1 351 ? 2.610 -14.157 6.567 1.00 98.44 351 ASP A CA 1
ATOM 2584 C C . ASP A 1 351 ? 1.960 -13.140 7.511 1.00 98.44 351 ASP A C 1
ATOM 2586 O O . ASP A 1 351 ? 1.080 -12.366 7.126 1.00 98.44 351 ASP A O 1
ATOM 2590 N N . VAL A 1 352 ? 2.393 -13.137 8.770 1.00 98.69 352 VAL A N 1
ATOM 2591 C CA . VAL A 1 352 ? 1.932 -12.207 9.801 1.00 98.69 352 VAL A CA 1
ATOM 2592 C C . VAL A 1 352 ? 3.004 -11.143 10.018 1.00 98.69 352 VAL A C 1
ATOM 2594 O O . VAL A 1 352 ? 4.082 -11.410 10.563 1.00 98.69 352 VAL A O 1
ATOM 2597 N N . CYS A 1 353 ? 2.690 -9.922 9.593 1.00 98.38 353 CYS A N 1
ATOM 2598 C CA . CYS A 1 353 ? 3.610 -8.799 9.578 1.00 98.38 353 CYS A CA 1
ATOM 2599 C C . CYS A 1 353 ? 3.442 -7.891 10.793 1.00 98.38 353 CYS A C 1
ATOM 2601 O O . CYS A 1 353 ? 2.320 -7.501 11.142 1.00 98.38 353 CYS A O 1
ATOM 2603 N N . ILE A 1 354 ? 4.560 -7.435 11.364 1.00 98.12 354 ILE A N 1
ATOM 2604 C CA . ILE A 1 354 ? 4.520 -6.283 12.268 1.00 98.12 354 ILE A CA 1
ATOM 2605 C C . ILE A 1 354 ? 4.138 -5.025 11.484 1.00 98.12 354 ILE A C 1
ATOM 2607 O O . ILE A 1 354 ? 4.637 -4.786 10.385 1.00 98.12 354 ILE A O 1
ATOM 2611 N N . GLY A 1 355 ? 3.280 -4.191 12.066 1.00 96.75 355 GLY A N 1
ATOM 2612 C CA . GLY A 1 355 ? 2.707 -3.008 11.418 1.00 96.75 355 GLY A CA 1
ATOM 2613 C C . GLY A 1 355 ? 3.686 -1.846 11.213 1.00 96.75 355 GLY A C 1
ATOM 2614 O O . GLY A 1 355 ? 3.302 -0.827 10.639 1.00 96.75 355 GLY A O 1
ATOM 2615 N N . ALA A 1 356 ? 4.930 -1.958 11.695 1.00 96.75 356 ALA A N 1
ATOM 2616 C CA . ALA A 1 356 ? 5.974 -0.963 11.466 1.00 96.75 356 ALA A CA 1
ATOM 2617 C C . ALA A 1 356 ? 7.391 -1.558 11.516 1.00 96.75 356 ALA A C 1
ATOM 2619 O O . ALA A 1 356 ? 7.789 -2.179 12.497 1.00 96.75 356 ALA A O 1
ATOM 2620 N N . ALA A 1 357 ? 8.183 -1.276 10.483 1.00 95.62 357 ALA A N 1
ATOM 2621 C CA . ALA A 1 357 ? 9.592 -1.644 10.360 1.00 95.62 357 ALA A CA 1
ATOM 2622 C C . ALA A 1 357 ? 10.553 -0.555 10.888 1.00 95.62 357 ALA A C 1
ATOM 2624 O O . ALA A 1 357 ? 11.692 -0.444 10.417 1.00 95.62 357 ALA A O 1
ATOM 2625 N N . ASP A 1 358 ? 10.107 0.324 11.791 1.00 93.19 358 ASP A N 1
ATOM 2626 C CA . ASP A 1 358 ? 10.986 1.298 12.446 1.00 93.19 358 ASP A CA 1
ATOM 2627 C C . ASP A 1 358 ? 11.768 0.682 13.617 1.00 93.19 358 ASP A C 1
ATOM 2629 O O . ASP A 1 358 ? 11.497 -0.433 14.055 1.00 93.19 358 ASP A O 1
ATOM 2633 N N . GLU A 1 359 ? 12.793 1.403 14.074 1.00 93.75 359 GLU A N 1
ATOM 2634 C CA . GLU A 1 359 ? 13.784 0.906 15.036 1.00 93.75 359 GLU A CA 1
ATOM 2635 C C . GLU A 1 359 ? 13.154 0.446 16.350 1.00 93.75 359 GLU A C 1
ATOM 2637 O O . GLU A 1 359 ? 13.445 -0.661 16.785 1.00 93.75 359 GLU A O 1
ATOM 2642 N N . GLU A 1 360 ? 12.230 1.217 16.935 1.00 95.88 360 GLU A N 1
ATOM 2643 C CA . GLU A 1 360 ? 11.666 0.879 18.249 1.00 95.88 360 GLU A CA 1
ATOM 2644 C C . GLU A 1 360 ? 10.833 -0.412 18.194 1.00 95.88 360 GLU A C 1
ATOM 2646 O O . GLU A 1 360 ? 10.879 -1.227 19.115 1.00 95.88 360 GLU A O 1
ATOM 2651 N N . TYR A 1 361 ? 10.092 -0.623 17.103 1.00 96.69 361 TYR A N 1
ATOM 2652 C CA . TYR A 1 361 ? 9.237 -1.800 16.928 1.00 96.69 361 TYR A CA 1
ATOM 2653 C C . TYR A 1 361 ? 10.050 -3.049 16.610 1.00 96.69 361 TYR A C 1
ATOM 2655 O O . TYR A 1 361 ? 9.840 -4.091 17.228 1.00 96.69 361 TYR A O 1
ATOM 2663 N N . VAL A 1 362 ? 11.022 -2.938 15.704 1.00 96.69 362 VAL A N 1
ATOM 2664 C CA . VAL A 1 362 ? 11.918 -4.049 15.364 1.00 96.69 362 VAL A CA 1
ATOM 2665 C C . VAL A 1 362 ? 12.777 -4.451 16.578 1.00 96.69 362 VAL A C 1
ATOM 2667 O O . VAL A 1 362 ? 12.959 -5.643 16.833 1.00 96.69 362 VAL A O 1
ATOM 2670 N N . GLU A 1 363 ? 13.234 -3.490 17.390 1.00 96.00 363 GLU A N 1
ATOM 2671 C CA . GLU A 1 363 ? 13.915 -3.758 18.666 1.00 96.00 363 GLU A CA 1
ATOM 2672 C C . GLU A 1 363 ? 13.010 -4.441 19.698 1.00 96.00 363 GLU A C 1
ATOM 2674 O O . GLU A 1 363 ? 13.450 -5.375 20.373 1.00 96.00 363 GLU A O 1
ATOM 2679 N N . ALA A 1 364 ? 11.756 -3.993 19.831 1.00 96.19 364 ALA A N 1
ATOM 2680 C CA . ALA A 1 364 ? 10.796 -4.580 20.764 1.00 96.19 364 ALA A CA 1
ATOM 2681 C C . ALA A 1 364 ? 10.465 -6.038 20.412 1.00 96.19 364 ALA A C 1
ATOM 2683 O O . ALA A 1 364 ? 10.302 -6.866 21.315 1.00 96.19 364 ALA A O 1
ATOM 2684 N N . MET A 1 365 ? 10.417 -6.365 19.117 1.00 96.25 365 MET A N 1
ATOM 2685 C CA . MET A 1 365 ? 10.312 -7.750 18.664 1.00 96.25 365 MET A CA 1
ATOM 2686 C C . MET A 1 365 ? 11.567 -8.544 19.037 1.00 96.25 365 MET A C 1
ATOM 2688 O O . MET A 1 365 ? 11.476 -9.554 19.745 1.00 96.25 365 MET A O 1
ATOM 2692 N N . GLY A 1 366 ? 12.737 -8.035 18.640 1.00 94.00 366 GLY A N 1
ATOM 2693 C CA . GLY A 1 366 ? 14.030 -8.674 18.868 1.00 94.00 366 GLY A CA 1
ATOM 2694 C C . GLY A 1 366 ? 14.159 -10.033 18.169 1.00 94.00 366 GLY A C 1
ATOM 2695 O O . GLY A 1 366 ? 13.399 -10.360 17.261 1.00 94.00 366 GLY A O 1
ATOM 2696 N N . ALA A 1 367 ? 15.128 -10.839 18.610 1.00 92.81 367 ALA A N 1
ATOM 2697 C CA . ALA A 1 367 ? 15.437 -12.142 18.009 1.00 92.81 367 ALA A CA 1
ATOM 2698 C C . ALA A 1 367 ? 14.549 -13.297 18.508 1.00 92.81 367 ALA A C 1
ATOM 2700 O O . ALA A 1 367 ? 14.540 -14.375 17.921 1.00 92.81 367 ALA A O 1
ATOM 2701 N N . ASP A 1 368 ? 13.837 -13.095 19.618 1.00 90.06 368 ASP A N 1
ATOM 2702 C CA . ASP A 1 368 ? 13.123 -14.172 20.312 1.00 90.06 368 ASP A CA 1
ATOM 2703 C C . ASP A 1 368 ? 11.654 -14.301 19.881 1.00 90.06 368 ASP A C 1
ATOM 2705 O O . ASP A 1 368 ? 11.013 -15.306 20.198 1.00 90.06 368 ASP A O 1
ATOM 2709 N N . ARG A 1 369 ? 11.104 -13.291 19.192 1.00 93.25 369 ARG A N 1
ATOM 2710 C CA . ARG A 1 369 ? 9.693 -13.258 18.792 1.00 93.25 369 ARG A CA 1
ATOM 2711 C C . ARG A 1 369 ? 9.524 -13.603 17.321 1.00 93.25 369 ARG A C 1
ATOM 2713 O O . ARG A 1 369 ? 10.268 -13.074 16.496 1.00 93.25 369 ARG A O 1
ATOM 2720 N N . PRO A 1 370 ? 8.554 -14.462 16.982 1.00 93.31 370 PRO A N 1
ATOM 2721 C CA . PRO A 1 370 ? 8.292 -14.812 15.600 1.00 93.31 370 PRO A CA 1
ATOM 2722 C C . PRO A 1 370 ? 7.451 -13.726 14.919 1.00 93.31 370 PRO A C 1
ATOM 2724 O O . PRO A 1 370 ? 6.499 -13.217 15.501 1.00 93.31 370 PRO A O 1
ATOM 2727 N N . TYR A 1 371 ? 7.818 -13.379 13.692 1.00 96.75 371 TYR A N 1
ATOM 2728 C CA . TYR A 1 371 ? 7.063 -12.576 12.731 1.00 96.75 371 TYR A CA 1
ATOM 2729 C C . TYR A 1 371 ? 7.638 -12.892 11.350 1.00 96.75 371 TYR A C 1
ATOM 2731 O O . TYR A 1 371 ? 8.816 -13.231 11.259 1.00 96.75 371 TYR A O 1
ATOM 2739 N N . ASP A 1 372 ? 6.822 -12.824 10.301 1.00 97.62 372 ASP A N 1
ATOM 2740 C CA . ASP A 1 372 ? 7.255 -13.253 8.959 1.00 97.62 372 ASP A CA 1
ATOM 2741 C C . ASP A 1 372 ? 7.657 -12.053 8.082 1.00 97.62 372 ASP A C 1
ATOM 2743 O O . ASP A 1 372 ? 8.402 -12.169 7.114 1.00 97.62 372 ASP A O 1
ATOM 2747 N N . CYS A 1 373 ? 7.187 -10.858 8.440 1.00 97.88 373 CYS A N 1
ATOM 2748 C CA . CYS A 1 373 ? 7.404 -9.644 7.663 1.00 97.88 373 CYS A CA 1
ATOM 2749 C C . CYS A 1 373 ? 7.306 -8.382 8.525 1.00 97.88 373 CYS A C 1
ATOM 2751 O O . CYS A 1 373 ? 6.753 -8.382 9.629 1.00 97.88 373 CYS A O 1
ATOM 2753 N N . ALA A 1 374 ? 7.829 -7.273 8.010 1.00 97.38 374 ALA A N 1
ATOM 2754 C CA . ALA A 1 374 ? 7.726 -5.962 8.633 1.00 97.38 374 ALA A CA 1
ATOM 2755 C C . ALA A 1 374 ? 7.251 -4.907 7.631 1.00 97.38 374 ALA A C 1
ATOM 2757 O O . ALA A 1 374 ? 7.854 -4.704 6.574 1.00 97.38 374 ALA A O 1
ATOM 2758 N N . VAL A 1 375 ? 6.171 -4.214 7.991 1.00 97.38 375 VAL A N 1
ATOM 2759 C CA . VAL A 1 375 ? 5.522 -3.207 7.150 1.00 97.38 375 VAL A CA 1
ATOM 2760 C C . VAL A 1 375 ? 6.307 -1.900 7.139 1.00 97.38 375 VAL A C 1
ATOM 2762 O O . VAL A 1 375 ? 6.641 -1.345 8.188 1.00 97.38 375 VAL A O 1
ATOM 2765 N N . LEU A 1 376 ? 6.543 -1.349 5.950 1.00 96.31 376 LEU A N 1
ATOM 2766 C CA . LEU A 1 376 ? 7.118 -0.020 5.773 1.00 96.31 376 LEU A CA 1
ATOM 2767 C C . LEU A 1 376 ? 6.197 0.881 4.946 1.00 96.31 376 LEU A C 1
ATOM 2769 O O . LEU A 1 376 ? 5.831 0.551 3.821 1.00 96.31 376 LEU A O 1
ATOM 2773 N N . HIS A 1 377 ? 5.907 2.072 5.475 1.00 94.88 377 HIS A N 1
ATOM 2774 C CA . HIS A 1 377 ? 5.240 3.145 4.739 1.00 94.88 377 HIS A CA 1
ATOM 2775 C C . HIS A 1 377 ? 6.266 4.172 4.240 1.00 94.88 377 HIS A C 1
ATOM 2777 O O . HIS A 1 377 ? 6.825 4.948 5.020 1.00 94.88 377 HIS A O 1
ATOM 2783 N N . ALA A 1 378 ? 6.539 4.182 2.935 1.00 92.12 378 ALA A N 1
ATOM 2784 C CA . ALA A 1 378 ? 7.636 4.941 2.336 1.00 92.12 378 ALA A CA 1
ATOM 2785 C C . ALA A 1 378 ? 7.131 6.109 1.472 1.00 92.12 378 ALA A C 1
ATOM 2787 O O . ALA A 1 378 ? 7.075 6.034 0.247 1.00 92.12 378 ALA A O 1
ATOM 2788 N N . TYR A 1 379 ? 6.803 7.231 2.114 1.00 90.19 379 TYR A N 1
ATOM 2789 C CA . TYR A 1 379 ? 6.330 8.430 1.418 1.00 90.19 379 TYR A CA 1
ATOM 2790 C C . TYR A 1 379 ? 7.404 9.508 1.210 1.00 90.19 379 TYR A C 1
ATOM 2792 O O . TYR A 1 379 ? 8.257 9.759 2.074 1.00 90.19 379 TYR A O 1
ATOM 2800 N N . VAL A 1 380 ? 7.287 10.258 0.110 1.00 84.44 380 VAL A N 1
ATOM 2801 C CA . VAL A 1 380 ? 7.874 11.601 0.001 1.00 84.44 380 VAL A CA 1
ATOM 2802 C C . VAL A 1 380 ? 7.037 12.558 0.851 1.00 84.44 380 VAL A C 1
ATOM 2804 O O . VAL A 1 380 ? 5.961 12.991 0.451 1.00 84.44 380 VAL A O 1
ATOM 2807 N N . GLY A 1 381 ? 7.507 12.862 2.062 1.00 63.88 381 GLY A N 1
ATOM 2808 C CA . GLY A 1 381 ? 6.811 13.775 2.977 1.00 63.88 381 GLY A CA 1
ATOM 2809 C C . GLY A 1 381 ? 7.040 15.263 2.679 1.00 63.88 381 GLY A C 1
ATOM 2810 O O . GLY A 1 381 ? 8.104 15.653 2.200 1.00 63.88 381 GLY A O 1
ATOM 2811 N N . GLY A 1 382 ? 6.089 16.121 3.070 1.00 53.50 382 GLY A N 1
ATOM 2812 C CA . GLY A 1 382 ? 6.087 17.558 2.742 1.00 53.50 382 GLY A CA 1
ATOM 2813 C C . GLY A 1 382 ? 7.216 18.426 3.292 1.00 53.50 382 GLY A C 1
ATOM 2814 O O . GLY A 1 382 ? 7.435 19.524 2.796 1.00 53.50 382 GLY A O 1
ATOM 2815 N N . ASN A 1 383 ? 7.995 17.938 4.257 1.00 56.41 383 ASN A N 1
ATOM 2816 C CA . ASN A 1 383 ? 9.211 18.634 4.692 1.00 56.41 383 ASN A CA 1
ATOM 2817 C C . ASN A 1 383 ? 10.437 18.308 3.812 1.00 56.41 383 ASN A C 1
ATOM 2819 O O . ASN A 1 383 ? 11.498 18.893 4.025 1.00 56.41 383 ASN A O 1
ATOM 2823 N N . ARG A 1 384 ? 10.332 17.368 2.856 1.00 73.44 384 ARG A N 1
ATOM 2824 C CA . ARG A 1 384 ? 11.455 16.933 1.999 1.00 73.44 384 ARG A CA 1
ATOM 2825 C C . ARG A 1 384 ? 11.641 17.799 0.752 1.00 73.44 384 ARG A C 1
ATOM 2827 O O . ARG A 1 384 ? 12.772 17.919 0.272 1.00 73.44 384 ARG A O 1
ATOM 2834 N N . VAL A 1 385 ? 10.559 18.397 0.252 1.00 88.00 385 VAL A N 1
ATOM 2835 C CA . VAL A 1 385 ? 10.560 19.357 -0.862 1.00 88.00 385 VAL A CA 1
ATOM 2836 C C . VAL A 1 385 ? 9.589 20.493 -0.510 1.00 88.00 385 VAL A C 1
ATOM 2838 O O . VAL A 1 385 ? 8.398 20.229 -0.363 1.00 88.00 385 VAL A O 1
ATOM 2841 N N . PRO A 1 386 ? 10.062 21.739 -0.318 1.00 89.44 386 PRO A N 1
ATOM 2842 C CA . PRO A 1 386 ? 9.183 22.850 0.043 1.00 89.44 386 PRO A CA 1
ATOM 2843 C C . PRO A 1 386 ? 8.144 23.141 -1.052 1.00 89.44 386 PRO A C 1
ATOM 2845 O O . PRO A 1 386 ? 8.498 23.346 -2.212 1.00 89.44 386 PRO A O 1
ATOM 2848 N N . SER A 1 387 ? 6.862 23.180 -0.683 1.00 90.19 387 SER A N 1
ATOM 2849 C CA . SER A 1 387 ? 5.746 23.366 -1.625 1.00 90.19 387 SER A CA 1
ATOM 2850 C C . SER A 1 387 ? 5.621 24.787 -2.186 1.00 90.19 387 SER A C 1
ATOM 2852 O O . SER A 1 387 ? 4.889 25.007 -3.148 1.00 90.19 387 SER A O 1
ATOM 2854 N N . ASP A 1 388 ? 6.321 25.764 -1.608 1.00 91.62 388 ASP A N 1
ATOM 2855 C CA . ASP A 1 388 ? 6.370 27.154 -2.070 1.00 91.62 388 ASP A CA 1
ATOM 2856 C C . ASP A 1 388 ? 7.476 27.416 -3.108 1.00 91.62 388 ASP A C 1
ATOM 2858 O O . ASP A 1 388 ? 7.634 28.549 -3.571 1.00 91.62 388 ASP A O 1
ATOM 2862 N N . LEU A 1 389 ? 8.240 26.385 -3.488 1.00 93.06 389 LEU A N 1
ATOM 2863 C CA . LEU A 1 389 ? 9.191 26.468 -4.592 1.00 93.06 389 LEU A CA 1
ATOM 2864 C C . LEU A 1 389 ? 8.469 26.696 -5.933 1.00 93.06 389 LEU A C 1
ATOM 2866 O O . LEU A 1 389 ? 7.372 26.170 -6.133 1.00 93.06 389 LEU A O 1
ATOM 2870 N N . PRO A 1 390 ? 9.108 27.401 -6.891 1.00 95.38 390 PRO A N 1
ATOM 2871 C CA . PRO A 1 390 ? 8.639 27.427 -8.275 1.00 95.38 390 PRO A CA 1
ATOM 2872 C C . PRO A 1 390 ? 8.496 26.007 -8.826 1.00 95.38 390 PRO A C 1
ATOM 2874 O O . PRO A 1 390 ? 9.362 25.170 -8.548 1.00 95.38 390 PRO A O 1
ATOM 2877 N N . ILE A 1 391 ? 7.470 25.751 -9.640 1.00 95.12 391 ILE A N 1
ATOM 2878 C CA . ILE A 1 391 ? 7.110 24.396 -10.091 1.00 95.12 391 ILE A CA 1
ATOM 2879 C C . ILE A 1 391 ? 8.280 23.624 -10.719 1.00 95.12 391 ILE A C 1
ATOM 2881 O O . ILE A 1 391 ? 8.493 22.462 -10.386 1.00 95.12 391 ILE A O 1
ATOM 2885 N N . GLU A 1 392 ? 9.102 24.274 -11.547 1.00 93.50 392 GLU A N 1
ATOM 2886 C CA . GLU A 1 392 ? 10.291 23.655 -12.154 1.00 93.50 392 GLU A CA 1
ATOM 2887 C C . GLU A 1 392 ? 11.341 23.239 -11.108 1.00 93.50 392 GLU A C 1
ATOM 2889 O O . GLU A 1 392 ? 11.952 22.179 -11.206 1.00 93.50 392 GLU A O 1
ATOM 2894 N N . THR A 1 393 ? 11.539 24.053 -10.068 1.00 94.56 393 THR A N 1
ATOM 2895 C CA . THR A 1 393 ? 12.471 23.721 -8.978 1.00 94.56 393 THR A CA 1
ATOM 2896 C C . THR A 1 393 ? 11.904 22.607 -8.096 1.00 94.56 393 THR A C 1
ATOM 2898 O O . THR A 1 393 ? 12.656 21.749 -7.631 1.00 94.56 393 THR A O 1
ATOM 2901 N N . PHE A 1 394 ? 10.590 22.625 -7.850 1.00 94.50 394 PHE A N 1
ATOM 2902 C CA . PHE A 1 394 ? 9.902 21.593 -7.080 1.00 94.50 394 PHE A CA 1
ATOM 2903 C C . PHE A 1 394 ? 10.037 20.231 -7.760 1.00 94.50 394 PHE A C 1
ATOM 2905 O O . PHE A 1 394 ? 10.496 19.290 -7.115 1.00 94.50 394 PHE A O 1
ATOM 2912 N N . ARG A 1 395 ? 9.698 20.133 -9.055 1.00 94.31 395 ARG A N 1
ATOM 2913 C CA . ARG A 1 395 ? 9.720 18.857 -9.786 1.00 94.31 395 ARG A CA 1
ATOM 2914 C C . ARG A 1 395 ? 11.100 18.214 -9.803 1.00 94.31 395 ARG A C 1
ATOM 2916 O O . ARG A 1 395 ? 11.217 17.021 -9.550 1.00 94.31 395 ARG A O 1
ATOM 2923 N N . ASP A 1 396 ? 12.152 19.002 -10.019 1.00 94.12 396 ASP A N 1
ATOM 2924 C CA . ASP A 1 396 ? 13.500 18.456 -10.131 1.00 94.12 396 ASP A CA 1
ATOM 2925 C C . ASP A 1 396 ? 13.967 17.897 -8.784 1.00 94.12 396 ASP A C 1
ATOM 2927 O O . ASP A 1 396 ? 14.544 16.813 -8.713 1.00 94.12 396 ASP A O 1
ATOM 2931 N N . GLN A 1 397 ? 13.675 18.618 -7.694 1.00 93.38 397 GLN A N 1
ATOM 2932 C CA . GLN A 1 397 ? 13.966 18.133 -6.347 1.00 93.38 397 GLN A CA 1
ATOM 2933 C C . GLN A 1 397 ? 13.092 16.940 -5.965 1.00 93.38 397 GLN A C 1
ATOM 2935 O O . GLN A 1 397 ? 13.570 16.068 -5.248 1.00 93.38 397 GLN A O 1
ATOM 2940 N N . PHE A 1 398 ? 11.838 16.895 -6.422 1.00 93.50 398 PHE A N 1
ATOM 2941 C CA . PHE A 1 398 ? 10.912 15.789 -6.194 1.00 93.50 398 PHE A CA 1
ATOM 2942 C C . PHE A 1 398 ? 11.378 14.502 -6.884 1.00 93.50 398 PHE A C 1
ATOM 2944 O O . PHE A 1 398 ? 11.512 13.482 -6.211 1.00 93.50 398 PHE A O 1
ATOM 2951 N N . LEU A 1 399 ? 11.716 14.552 -8.176 1.00 94.44 399 LEU A N 1
ATOM 2952 C CA . LEU A 1 399 ? 12.226 13.392 -8.917 1.00 94.44 399 LEU A CA 1
ATOM 2953 C C . LEU A 1 399 ? 13.576 12.899 -8.370 1.00 94.44 399 LEU A C 1
ATOM 2955 O O . LEU A 1 399 ? 13.836 11.699 -8.369 1.00 94.44 399 LEU A O 1
ATOM 2959 N N . ALA A 1 400 ? 14.400 13.791 -7.809 1.00 91.50 400 ALA A N 1
ATOM 2960 C CA . ALA A 1 400 ? 15.626 13.409 -7.104 1.00 91.50 400 ALA A CA 1
ATOM 2961 C C . ALA A 1 400 ? 15.380 12.675 -5.765 1.00 91.50 400 ALA A C 1
ATOM 2963 O O . ALA A 1 400 ? 16.326 12.160 -5.171 1.00 91.50 400 ALA A O 1
ATOM 2964 N N . ARG A 1 401 ? 14.139 12.622 -5.247 1.00 91.38 401 ARG A N 1
ATOM 2965 C CA . ARG A 1 401 ? 13.832 11.966 -3.960 1.00 91.38 401 ARG A CA 1
ATOM 2966 C C . ARG A 1 401 ? 13.590 10.469 -4.047 1.00 91.38 401 ARG A C 1
ATOM 2968 O O . ARG A 1 401 ? 13.556 9.849 -2.987 1.00 91.38 401 ARG A O 1
ATOM 2975 N N . ALA A 1 402 ? 13.420 9.886 -5.232 1.00 92.50 402 ALA A N 1
ATOM 2976 C CA . ALA A 1 402 ? 13.135 8.456 -5.355 1.00 92.50 402 ALA A CA 1
ATOM 2977 C C . ALA A 1 402 ? 14.194 7.602 -4.634 1.00 92.50 402 ALA A C 1
ATOM 2979 O O . ALA A 1 402 ? 13.843 6.845 -3.731 1.00 92.50 402 ALA A O 1
ATOM 2980 N N . ASP A 1 403 ? 15.484 7.849 -4.892 1.00 91.38 403 ASP A N 1
ATOM 2981 C CA . ASP A 1 403 ? 16.593 7.144 -4.228 1.00 91.38 403 ASP A CA 1
ATOM 2982 C C . ASP A 1 403 ? 16.630 7.389 -2.712 1.00 91.38 403 ASP A C 1
ATOM 2984 O O . ASP A 1 403 ? 16.917 6.483 -1.929 1.00 91.38 403 ASP A O 1
ATOM 2988 N N . ASN A 1 404 ? 16.292 8.603 -2.254 1.00 90.75 404 ASN A N 1
ATOM 2989 C CA . ASN A 1 404 ? 16.165 8.868 -0.818 1.00 90.75 404 ASN A CA 1
ATOM 2990 C C . ASN A 1 404 ? 15.032 8.045 -0.193 1.00 90.75 404 ASN A C 1
ATOM 2992 O O . ASN A 1 404 ? 15.139 7.639 0.965 1.00 90.75 404 ASN A O 1
ATOM 2996 N N . THR A 1 405 ? 13.936 7.834 -0.924 1.00 92.31 405 THR A N 1
ATOM 2997 C CA . THR A 1 405 ? 12.822 7.017 -0.451 1.00 92.31 405 THR A CA 1
ATOM 2998 C C . THR A 1 405 ? 13.202 5.537 -0.440 1.00 92.31 405 THR A C 1
ATOM 3000 O O . THR A 1 405 ? 12.967 4.893 0.579 1.00 92.31 405 THR A O 1
ATOM 3003 N N . VAL A 1 406 ? 13.874 5.031 -1.479 1.00 95.25 406 VAL A N 1
ATOM 3004 C CA . VAL A 1 406 ? 14.407 3.655 -1.550 1.00 95.25 406 VAL A CA 1
ATOM 3005 C C . VAL A 1 406 ? 15.415 3.385 -0.428 1.00 95.25 406 VAL A C 1
ATOM 3007 O O . VAL A 1 406 ? 15.374 2.337 0.211 1.00 95.25 406 VAL A O 1
ATOM 3010 N N . ALA A 1 407 ? 16.253 4.361 -0.070 1.00 94.19 407 ALA A N 1
ATOM 3011 C CA . ALA A 1 407 ? 17.184 4.230 1.053 1.00 94.19 407 ALA A CA 1
ATOM 3012 C C . ALA A 1 407 ? 16.490 3.975 2.410 1.00 94.19 407 ALA A C 1
ATOM 3014 O O . ALA A 1 407 ? 17.102 3.406 3.318 1.00 94.19 407 ALA A O 1
ATOM 3015 N N . GLN A 1 408 ? 15.215 4.357 2.573 1.00 94.06 408 GLN A N 1
ATOM 3016 C CA . GLN A 1 408 ? 14.440 4.009 3.773 1.00 94.06 408 GLN A CA 1
ATOM 3017 C C . GLN A 1 408 ? 14.136 2.511 3.839 1.00 94.06 408 GLN A C 1
ATOM 3019 O O . GLN A 1 408 ? 14.125 1.950 4.934 1.00 94.06 408 GLN A O 1
ATOM 3024 N N . VAL A 1 409 ? 13.934 1.882 2.680 1.00 95.44 409 VAL A N 1
ATOM 3025 C CA . VAL A 1 409 ? 13.700 0.442 2.529 1.00 95.44 409 VAL A CA 1
ATOM 3026 C C . VAL A 1 409 ? 14.964 -0.329 2.884 1.00 95.44 409 VAL A C 1
ATOM 3028 O O . VAL A 1 409 ? 14.937 -1.172 3.777 1.00 95.44 409 VAL A O 1
ATOM 3031 N N . ALA A 1 410 ? 16.102 0.070 2.311 1.00 95.31 410 ALA A N 1
ATOM 3032 C CA . ALA A 1 410 ? 17.408 -0.488 2.663 1.00 95.31 410 ALA A CA 1
ATOM 3033 C C . ALA A 1 410 ? 17.705 -0.351 4.169 1.00 95.31 410 ALA A C 1
ATOM 3035 O O . ALA A 1 410 ? 18.228 -1.263 4.809 1.00 95.31 410 ALA A O 1
ATOM 3036 N N . SER A 1 411 ? 17.320 0.783 4.765 1.00 95.69 411 SER A N 1
ATOM 3037 C CA . SER A 1 411 ? 17.459 1.002 6.208 1.00 95.69 411 SER A CA 1
ATOM 3038 C C . SER A 1 411 ? 16.545 0.088 7.033 1.00 95.69 411 SER A C 1
ATOM 3040 O O . SER A 1 411 ? 16.920 -0.288 8.138 1.00 95.69 411 SER A O 1
ATOM 3042 N N . ALA A 1 412 ? 15.356 -0.266 6.536 1.00 95.81 412 ALA A N 1
ATOM 3043 C CA . ALA A 1 412 ? 14.465 -1.223 7.193 1.00 95.81 412 ALA A CA 1
ATOM 3044 C C . ALA A 1 412 ? 15.039 -2.645 7.156 1.00 95.81 412 ALA A C 1
ATOM 3046 O O . ALA A 1 412 ? 15.136 -3.275 8.207 1.00 95.81 412 ALA A O 1
ATOM 3047 N N . GLN A 1 413 ? 15.522 -3.093 5.991 1.00 95.56 413 GLN A N 1
ATOM 3048 C CA . GLN A 1 413 ? 16.228 -4.374 5.852 1.00 95.56 413 GLN A CA 1
ATOM 3049 C C . GLN A 1 413 ? 17.440 -4.443 6.799 1.00 95.56 413 GLN A C 1
ATOM 3051 O O . GLN A 1 413 ? 17.686 -5.462 7.438 1.00 95.56 413 GLN A O 1
ATOM 3056 N N . GLU A 1 414 ? 18.194 -3.347 6.935 1.00 95.88 414 GLU A N 1
ATOM 3057 C CA . GLU A 1 414 ? 19.316 -3.261 7.876 1.00 95.88 414 GLU A CA 1
ATOM 3058 C C . GLU A 1 414 ? 18.875 -3.385 9.338 1.00 95.88 414 GLU A C 1
ATOM 3060 O O . GLU A 1 414 ? 19.492 -4.138 10.086 1.00 95.88 414 GLU A O 1
ATOM 3065 N N . ARG A 1 415 ? 17.806 -2.694 9.751 1.00 96.06 415 ARG A N 1
ATOM 3066 C CA . ARG A 1 415 ? 17.280 -2.805 11.122 1.00 96.06 415 ARG A CA 1
ATOM 3067 C C . ARG A 1 415 ? 16.869 -4.239 11.449 1.00 96.06 415 ARG A C 1
ATOM 3069 O O . ARG A 1 415 ? 17.245 -4.754 12.496 1.00 96.06 415 ARG A O 1
ATOM 3076 N N . ILE A 1 416 ? 16.168 -4.910 10.540 1.00 96.38 416 ILE A N 1
ATOM 3077 C CA . ILE A 1 416 ? 15.782 -6.318 10.718 1.00 96.38 416 ILE A CA 1
ATOM 3078 C C . ILE A 1 416 ? 17.034 -7.186 10.895 1.00 96.38 416 ILE A C 1
ATOM 3080 O O . ILE A 1 416 ? 17.147 -7.900 11.890 1.00 96.38 416 ILE A O 1
ATOM 3084 N N . ARG A 1 417 ? 18.039 -7.028 10.022 1.00 95.25 417 ARG A N 1
ATOM 3085 C CA . ARG A 1 417 ? 19.334 -7.727 10.133 1.00 95.25 417 ARG A CA 1
ATOM 3086 C C . ARG A 1 417 ? 20.074 -7.456 11.445 1.00 95.25 417 ARG A C 1
ATOM 3088 O O . ARG A 1 417 ? 20.803 -8.323 11.920 1.00 95.25 417 ARG A O 1
ATOM 3095 N N . GLN A 1 418 ? 19.897 -6.284 12.047 1.00 95.62 418 GLN A N 1
ATOM 3096 C CA . GLN A 1 418 ? 20.537 -5.930 13.316 1.00 95.62 418 GLN A CA 1
ATOM 3097 C C . GLN A 1 418 ? 19.844 -6.530 14.545 1.00 95.62 418 GLN A C 1
ATOM 3099 O O . GLN A 1 418 ? 20.526 -6.831 15.528 1.00 95.62 418 GLN A O 1
ATOM 3104 N N . HIS A 1 419 ? 18.521 -6.705 14.511 1.00 95.56 419 HIS A N 1
ATOM 3105 C CA . HIS A 1 419 ? 17.735 -6.992 15.718 1.00 95.56 419 HIS A CA 1
ATOM 3106 C C . HIS A 1 419 ? 17.006 -8.341 15.706 1.00 95.56 419 HIS A C 1
ATOM 3108 O O . HIS A 1 419 ? 16.772 -8.889 16.782 1.00 95.56 419 HIS A O 1
ATOM 3114 N N . ALA A 1 420 ? 16.685 -8.902 14.537 1.00 93.31 420 ALA A N 1
ATOM 3115 C CA . ALA A 1 420 ? 15.898 -10.134 14.418 1.00 93.31 420 ALA A CA 1
ATOM 3116 C C . ALA A 1 420 ? 16.712 -11.431 14.607 1.00 93.31 420 ALA A C 1
ATOM 3118 O O . ALA A 1 420 ? 16.155 -12.528 14.600 1.00 93.31 420 ALA A O 1
ATOM 3119 N N . GLY A 1 421 ? 18.030 -11.324 14.807 1.00 91.06 421 GLY A N 1
ATOM 3120 C CA . GLY A 1 421 ? 18.904 -12.475 15.041 1.00 91.06 421 GLY A CA 1
ATOM 3121 C C . GLY A 1 421 ? 18.923 -13.447 13.860 1.00 91.06 421 GLY A C 1
ATOM 3122 O O . GLY A 1 421 ? 19.001 -13.020 12.711 1.00 91.06 421 GLY A O 1
ATOM 3123 N N . ASP A 1 422 ? 18.855 -14.747 14.150 1.00 89.69 422 ASP A N 1
ATOM 3124 C CA . ASP A 1 422 ? 18.942 -15.804 13.132 1.00 89.69 422 ASP A CA 1
ATOM 3125 C C . ASP A 1 422 ? 17.735 -15.813 12.168 1.00 89.69 422 ASP A C 1
ATOM 3127 O O . ASP A 1 422 ? 17.860 -16.331 11.065 1.00 89.69 422 ASP A O 1
ATOM 3131 N N . ASN A 1 423 ? 16.601 -15.204 12.543 1.00 86.06 423 ASN A N 1
ATOM 3132 C CA . ASN A 1 423 ? 15.401 -15.124 11.696 1.00 86.06 423 ASN A CA 1
ATOM 3133 C C . ASN A 1 423 ? 15.481 -14.004 10.645 1.00 86.06 423 ASN A C 1
ATOM 3135 O O . ASN A 1 423 ? 14.591 -13.883 9.813 1.00 86.06 423 ASN A O 1
ATOM 3139 N N . ALA A 1 424 ? 16.502 -13.141 10.692 1.00 92.12 424 ALA A N 1
ATOM 3140 C CA . ALA A 1 424 ? 16.543 -11.932 9.870 1.00 92.12 424 ALA A CA 1
ATOM 3141 C C . ALA A 1 424 ? 16.512 -12.192 8.356 1.00 92.12 424 ALA A C 1
ATOM 3143 O O . ALA A 1 424 ? 16.054 -11.328 7.615 1.00 92.12 424 ALA A O 1
ATOM 3144 N N . GLU A 1 425 ? 17.025 -13.338 7.902 1.00 89.56 425 GLU A N 1
ATOM 3145 C CA . GLU A 1 425 ? 17.019 -13.721 6.482 1.00 89.56 425 GLU A CA 1
ATOM 3146 C C . GLU A 1 425 ? 15.632 -14.174 5.999 1.00 89.56 425 GLU A C 1
ATOM 3148 O O . GLU A 1 425 ? 15.361 -14.089 4.806 1.00 89.56 425 GLU A O 1
ATOM 3153 N N . ASP A 1 426 ? 14.756 -14.592 6.919 1.00 89.69 426 ASP A N 1
ATOM 3154 C CA . ASP A 1 426 ? 13.401 -15.077 6.629 1.00 89.69 426 ASP A CA 1
ATOM 3155 C C . ASP A 1 426 ? 12.330 -13.979 6.788 1.00 89.69 426 ASP A C 1
ATOM 3157 O O . ASP A 1 426 ? 11.151 -14.232 6.563 1.00 89.69 426 ASP A O 1
ATOM 3161 N N . ILE A 1 427 ? 12.716 -12.765 7.205 1.00 94.44 427 ILE A N 1
ATOM 3162 C CA . ILE A 1 427 ? 11.784 -11.658 7.449 1.00 94.44 427 ILE A CA 1
ATOM 3163 C C . ILE A 1 427 ? 11.809 -10.686 6.275 1.00 94.44 427 ILE A C 1
ATOM 3165 O O . ILE A 1 427 ? 12.764 -9.924 6.086 1.00 94.44 427 ILE A O 1
ATOM 3169 N N . ALA A 1 428 ? 10.700 -10.636 5.546 1.00 92.38 428 ALA A N 1
ATOM 3170 C CA . ALA A 1 428 ? 10.535 -9.724 4.426 1.00 92.38 428 ALA A CA 1
ATOM 3171 C C . ALA A 1 428 ? 10.247 -8.284 4.878 1.00 92.38 428 ALA A C 1
ATOM 3173 O O . ALA A 1 428 ? 9.507 -8.033 5.835 1.00 92.38 428 ALA A O 1
ATOM 3174 N N . VAL A 1 429 ? 10.762 -7.303 4.132 1.00 95.38 429 VAL A N 1
ATOM 3175 C CA . VAL A 1 429 ? 10.212 -5.941 4.172 1.00 95.38 429 VAL A CA 1
ATOM 3176 C C . VAL A 1 429 ? 9.083 -5.866 3.159 1.00 95.38 429 VAL A C 1
ATOM 3178 O O . VAL A 1 429 ? 9.311 -6.032 1.962 1.00 95.38 429 VAL A O 1
ATOM 3181 N N . VAL A 1 430 ? 7.879 -5.563 3.637 1.00 95.94 430 VAL A N 1
ATOM 3182 C CA . VAL A 1 430 ? 6.698 -5.392 2.786 1.00 95.94 430 VAL A CA 1
ATOM 3183 C C . VAL A 1 430 ? 6.323 -3.915 2.733 1.00 95.94 430 VAL A C 1
ATOM 3185 O O . VAL A 1 430 ? 6.161 -3.256 3.765 1.00 95.94 430 VAL A O 1
ATOM 3188 N N . LEU A 1 431 ? 6.222 -3.355 1.528 1.00 96.94 431 LEU A N 1
ATOM 3189 C CA . LEU A 1 431 ? 5.801 -1.967 1.347 1.00 96.94 431 LEU A CA 1
ATOM 3190 C C . LEU A 1 431 ? 4.306 -1.938 1.102 1.00 96.94 431 LEU A C 1
ATOM 3192 O O . LEU A 1 431 ? 3.854 -2.184 -0.007 1.00 96.94 431 LEU A O 1
ATOM 3196 N N . THR A 1 432 ? 3.523 -1.618 2.116 1.00 95.69 432 THR A N 1
ATOM 3197 C CA . THR A 1 432 ? 2.062 -1.649 1.982 1.00 95.69 432 THR A CA 1
ATOM 3198 C C . THR A 1 432 ? 1.471 -0.268 1.706 1.00 95.69 432 THR A C 1
ATOM 3200 O O . THR A 1 432 ? 0.313 -0.152 1.301 1.00 95.69 432 THR A O 1
ATOM 3203 N N . GLU A 1 433 ? 2.302 0.775 1.822 1.00 94.31 433 GLU A N 1
ATOM 3204 C CA . GLU A 1 433 ? 2.036 2.122 1.335 1.00 94.31 433 GLU A CA 1
ATOM 3205 C C . GLU A 1 433 ? 3.330 2.819 0.882 1.00 94.31 433 GLU A C 1
ATOM 3207 O O . GLU A 1 433 ? 4.304 2.930 1.629 1.00 94.31 433 GLU A O 1
ATOM 3212 N N . TYR A 1 434 ? 3.339 3.368 -0.329 1.00 93.88 434 TYR A N 1
ATOM 3213 C CA . TYR A 1 434 ? 4.386 4.286 -0.777 1.00 93.88 434 TYR A CA 1
ATOM 3214 C C . TYR A 1 434 ? 3.836 5.323 -1.762 1.00 93.88 434 TYR A C 1
ATOM 3216 O O . TYR A 1 434 ? 2.720 5.188 -2.273 1.00 93.88 434 TYR A O 1
ATOM 3224 N N . GLY A 1 435 ? 4.632 6.360 -2.030 1.00 91.50 435 GLY A N 1
ATOM 3225 C CA . GLY A 1 435 ? 4.343 7.367 -3.052 1.00 91.50 435 GLY A CA 1
ATOM 3226 C C . GLY A 1 435 ? 4.608 8.790 -2.566 1.00 91.50 435 GLY A C 1
ATOM 3227 O O . GLY A 1 435 ? 5.447 9.039 -1.698 1.00 91.50 435 GLY A O 1
ATOM 3228 N N . HIS A 1 436 ? 3.862 9.746 -3.105 1.00 88.00 436 HIS A N 1
ATOM 3229 C CA . HIS A 1 436 ? 3.849 11.137 -2.657 1.00 88.00 436 HIS A CA 1
ATOM 3230 C C . HIS A 1 436 ? 2.632 11.372 -1.744 1.00 88.00 436 HIS A C 1
ATOM 3232 O O . HIS A 1 436 ? 1.605 10.713 -1.897 1.00 88.00 436 HIS A O 1
ATOM 3238 N N . LEU A 1 437 ? 2.731 12.272 -0.760 1.00 82.62 437 LEU A N 1
ATOM 3239 C CA . LEU A 1 437 ? 1.573 12.698 0.032 1.00 82.62 437 LEU A CA 1
ATOM 3240 C C . LEU A 1 437 ? 0.915 13.911 -0.631 1.00 82.62 437 LEU A C 1
ATOM 3242 O O . LEU A 1 437 ? 1.558 14.935 -0.821 1.00 82.62 437 LEU A O 1
ATOM 3246 N N . ALA A 1 438 ? -0.394 13.865 -0.889 1.00 74.00 438 ALA A N 1
ATOM 3247 C CA . ALA A 1 438 ? -1.077 14.972 -1.577 1.00 74.00 438 ALA A CA 1
ATOM 3248 C C . ALA A 1 438 ? -1.026 16.301 -0.797 1.00 74.00 438 ALA A C 1
ATOM 3250 O O . ALA A 1 438 ? -1.116 17.383 -1.378 1.00 74.00 438 ALA A O 1
ATOM 3251 N N . SER A 1 439 ? -0.809 16.244 0.523 1.00 74.19 439 SER A N 1
ATOM 3252 C CA . SER A 1 439 ? -0.616 17.422 1.377 1.00 74.19 439 SER A CA 1
ATOM 3253 C C . SER A 1 439 ? 0.673 18.190 1.071 1.00 74.19 439 SER A C 1
ATOM 3255 O O . SER A 1 439 ? 0.835 19.310 1.558 1.00 74.19 439 SER A O 1
ATOM 3257 N N . SER A 1 440 ? 1.577 17.619 0.270 1.00 80.69 440 SER A N 1
ATOM 3258 C CA . SER A 1 440 ? 2.826 18.239 -0.163 1.00 80.69 440 SER A CA 1
ATOM 3259 C C . SER A 1 440 ? 2.852 18.691 -1.620 1.00 80.69 440 SER A C 1
ATOM 3261 O O . SER A 1 440 ? 3.925 19.018 -2.127 1.00 80.69 440 SER A O 1
ATOM 3263 N N . ASN A 1 441 ? 1.690 18.801 -2.274 1.00 89.06 441 ASN A N 1
ATOM 3264 C CA . ASN A 1 441 ? 1.609 19.414 -3.599 1.00 89.06 441 ASN A CA 1
ATOM 3265 C C . ASN A 1 441 ? 2.162 20.850 -3.611 1.00 89.06 441 ASN A C 1
ATOM 3267 O O . ASN A 1 441 ? 1.932 21.614 -2.664 1.00 89.06 441 ASN A O 1
ATOM 3271 N N . PRO A 1 442 ? 2.860 21.249 -4.690 1.00 91.81 442 PRO A N 1
ATOM 3272 C CA . PRO A 1 442 ? 3.351 22.606 -4.846 1.00 91.81 442 PRO A CA 1
ATOM 3273 C C . PRO A 1 442 ? 2.185 23.586 -4.990 1.00 91.81 442 PRO A C 1
ATOM 3275 O O . PRO A 1 442 ? 1.179 23.306 -5.642 1.00 91.81 442 PRO A O 1
ATOM 3278 N N . VAL A 1 443 ? 2.342 24.783 -4.429 1.00 91.75 443 VAL A N 1
ATOM 3279 C CA . VAL A 1 443 ? 1.305 25.828 -4.447 1.00 91.75 443 VAL A CA 1
ATOM 3280 C C . VAL A 1 443 ? 0.940 26.243 -5.879 1.00 91.75 443 VAL A C 1
ATOM 3282 O O . VAL A 1 443 ? -0.217 26.564 -6.150 1.00 91.75 443 VAL A O 1
ATOM 3285 N N . GLU A 1 444 ? 1.905 26.220 -6.803 1.00 94.69 444 GLU A N 1
ATOM 3286 C CA . GLU A 1 444 ? 1.694 26.555 -8.219 1.00 94.69 444 GLU A CA 1
ATOM 3287 C C . GLU A 1 444 ? 0.940 25.462 -9.001 1.00 94.69 444 GLU A C 1
ATOM 3289 O O . GLU A 1 444 ? 0.339 25.770 -10.030 1.00 94.69 444 GLU A O 1
ATOM 3294 N N . ALA A 1 445 ? 0.918 24.216 -8.509 1.00 92.38 445 ALA A N 1
ATOM 3295 C CA . ALA A 1 445 ? 0.209 23.095 -9.126 1.00 92.38 445 ALA A CA 1
ATOM 3296 C C . ALA A 1 445 ? -0.514 22.245 -8.055 1.00 92.38 445 ALA A C 1
ATOM 3298 O O . ALA A 1 445 ? -0.038 21.178 -7.669 1.00 92.38 445 ALA A O 1
ATOM 3299 N N . PRO A 1 446 ? -1.697 22.672 -7.575 1.00 87.94 446 PRO A N 1
ATOM 3300 C CA . PRO A 1 446 ? -2.424 21.971 -6.510 1.00 87.94 446 PRO A CA 1
ATOM 3301 C C . PRO A 1 446 ? -2.886 20.552 -6.888 1.00 87.94 446 PRO A C 1
ATOM 3303 O O . PRO A 1 446 ? -3.164 19.757 -5.996 1.00 87.94 446 PRO A O 1
ATOM 3306 N N . TYR A 1 447 ? -2.925 20.227 -8.186 1.00 89.69 447 TYR A N 1
ATOM 3307 C CA . TYR A 1 447 ? -3.275 18.910 -8.734 1.00 89.69 447 TYR A CA 1
ATOM 3308 C C . TYR A 1 447 ? -2.055 18.115 -9.225 1.00 89.69 447 TYR A C 1
ATOM 3310 O O . TYR A 1 447 ? -2.195 17.215 -10.050 1.00 89.69 447 TYR A O 1
ATOM 3318 N N . TYR A 1 448 ? -0.851 18.440 -8.741 1.00 93.19 448 TYR A N 1
ATOM 3319 C CA . TYR A 1 448 ? 0.405 17.812 -9.175 1.00 93.19 448 TYR A CA 1
ATOM 3320 C C . TYR A 1 448 ? 0.418 16.280 -9.029 1.00 93.19 448 TYR A C 1
ATOM 3322 O O . TYR A 1 448 ? 1.123 15.594 -9.751 1.00 93.19 448 TYR A O 1
ATOM 3330 N N . HIS A 1 449 ? -0.403 15.717 -8.144 1.00 91.06 449 HIS A N 1
ATOM 3331 C CA . HIS A 1 449 ? -0.563 14.267 -8.004 1.00 91.06 449 HIS A CA 1
ATOM 3332 C C . HIS A 1 449 ? -1.190 13.540 -9.208 1.00 91.06 449 HIS A C 1
ATOM 3334 O O . HIS A 1 449 ? -1.121 12.315 -9.295 1.00 91.06 449 HIS A O 1
ATOM 3340 N N . ARG A 1 450 ? -1.818 14.265 -10.131 1.00 91.81 450 ARG A N 1
ATOM 3341 C CA . ARG A 1 450 ? -2.435 13.664 -11.321 1.00 91.81 450 ARG A CA 1
ATOM 3342 C C . ARG A 1 450 ? -1.435 13.535 -12.474 1.00 91.81 450 ARG A C 1
ATOM 3344 O O . ARG A 1 450 ? -1.701 12.850 -13.454 1.00 91.81 450 ARG A O 1
ATOM 3351 N N . THR A 1 451 ? -0.310 14.243 -12.389 1.00 95.56 451 THR A N 1
ATOM 3352 C CA . THR A 1 451 ? 0.530 14.536 -13.549 1.00 95.56 451 THR A CA 1
ATOM 3353 C C . THR A 1 451 ? 1.460 13.394 -13.932 1.00 95.56 451 THR A C 1
ATOM 3355 O O . THR A 1 451 ? 1.760 12.500 -13.140 1.00 95.56 451 THR A O 1
ATOM 3358 N N . LEU A 1 452 ? 1.982 13.477 -15.153 1.00 98.00 452 LEU A N 1
ATOM 3359 C CA . LEU A 1 452 ? 3.018 12.604 -15.686 1.00 98.00 452 LEU A CA 1
ATOM 3360 C C . LEU A 1 452 ? 4.243 12.511 -14.764 1.00 98.00 452 LEU A C 1
ATOM 3362 O O . LEU A 1 452 ? 4.748 11.411 -14.559 1.00 98.00 452 LEU A O 1
ATOM 3366 N N . ASP A 1 453 ? 4.664 13.608 -14.125 1.00 96.69 453 ASP A N 1
ATOM 3367 C CA . ASP A 1 453 ? 5.764 13.590 -13.144 1.00 96.69 453 ASP A CA 1
ATOM 3368 C C . ASP A 1 453 ? 5.533 12.606 -11.972 1.00 96.69 453 ASP A C 1
ATOM 3370 O O . ASP A 1 453 ? 6.506 12.101 -11.411 1.00 96.69 453 ASP A O 1
ATOM 3374 N N . GLN A 1 454 ? 4.285 12.277 -11.602 1.00 95.06 454 GLN A N 1
ATOM 3375 C CA . GLN A 1 454 ? 4.032 11.203 -10.627 1.00 95.06 454 GLN A CA 1
ATOM 3376 C C . GLN A 1 454 ? 4.311 9.817 -11.202 1.00 95.06 454 GLN A C 1
ATOM 3378 O O . GLN A 1 454 ? 4.875 8.979 -10.507 1.00 95.06 454 GLN A O 1
ATOM 3383 N N . GLY A 1 455 ? 3.969 9.583 -12.471 1.00 97.31 455 GLY A N 1
ATOM 3384 C CA . GLY A 1 455 ? 4.357 8.359 -13.172 1.00 97.31 455 GLY A CA 1
ATOM 3385 C C . GLY A 1 455 ? 5.880 8.221 -13.265 1.00 97.31 455 GLY A C 1
ATOM 3386 O O . GLY A 1 455 ? 6.413 7.144 -13.017 1.00 97.31 455 GLY A O 1
ATOM 3387 N N . LEU A 1 456 ? 6.601 9.316 -13.539 1.00 98.31 456 LEU A N 1
ATOM 3388 C CA . LEU A 1 456 ? 8.069 9.311 -13.533 1.00 98.31 456 LEU A CA 1
ATOM 3389 C C . LEU A 1 456 ? 8.638 8.999 -12.144 1.00 98.31 456 LEU A C 1
ATOM 3391 O O . LEU A 1 456 ? 9.612 8.257 -12.041 1.00 98.31 456 LEU A O 1
ATOM 3395 N N . TYR A 1 457 ? 8.042 9.546 -11.081 1.00 97.38 457 TYR A N 1
ATOM 3396 C CA . TYR A 1 457 ? 8.438 9.215 -9.714 1.00 97.38 457 TYR A CA 1
ATOM 3397 C C . TYR A 1 457 ? 8.218 7.732 -9.399 1.00 97.38 457 TYR A C 1
ATOM 3399 O O . TYR A 1 457 ? 9.127 7.089 -8.878 1.00 97.38 457 TYR A O 1
ATOM 3407 N N . ASP A 1 458 ? 7.052 7.180 -9.747 1.00 97.56 458 ASP A N 1
ATOM 3408 C CA . ASP A 1 458 ? 6.749 5.764 -9.527 1.00 97.56 458 ASP A CA 1
ATOM 3409 C C . ASP A 1 458 ? 7.706 4.866 -10.332 1.00 97.56 458 ASP A C 1
ATOM 3411 O O . ASP A 1 458 ? 8.193 3.871 -9.797 1.00 97.56 458 ASP A O 1
ATOM 3415 N N . ALA A 1 459 ? 8.072 5.253 -11.561 1.00 98.56 459 ALA A N 1
ATOM 3416 C CA . ALA A 1 459 ? 9.082 4.552 -12.356 1.00 98.56 459 ALA A CA 1
ATOM 3417 C C . ALA A 1 459 ? 10.470 4.573 -11.694 1.00 98.56 459 ALA A C 1
ATOM 3419 O O . ALA A 1 459 ? 11.136 3.542 -11.636 1.00 98.56 459 ALA A O 1
ATOM 3420 N N . GLU A 1 460 ? 10.910 5.721 -11.170 1.00 98.06 460 GLU A N 1
ATOM 3421 C CA . GLU A 1 460 ? 12.191 5.844 -10.457 1.00 98.06 460 GLU A CA 1
ATOM 3422 C C . GLU A 1 460 ? 12.202 5.061 -9.144 1.00 98.06 460 GLU A C 1
ATOM 3424 O O . GLU A 1 460 ? 13.217 4.474 -8.769 1.00 98.06 460 GLU A O 1
ATOM 3429 N N . PHE A 1 461 ? 11.074 5.038 -8.436 1.00 97.75 461 PHE A N 1
ATOM 3430 C CA . PHE A 1 461 ? 10.950 4.265 -7.213 1.00 97.75 461 PHE A CA 1
ATOM 3431 C C . PHE A 1 461 ? 10.991 2.760 -7.505 1.00 97.75 461 PHE A C 1
ATOM 3433 O O . PHE A 1 461 ? 11.771 2.054 -6.872 1.00 97.75 461 PHE A O 1
ATOM 3440 N N . LEU A 1 462 ? 10.244 2.281 -8.509 1.00 98.12 462 LEU A N 1
ATOM 3441 C CA . LEU A 1 462 ? 10.301 0.887 -8.969 1.00 98.12 462 LEU A CA 1
ATOM 3442 C C . LEU A 1 462 ? 11.707 0.503 -9.448 1.00 98.12 462 LEU A C 1
ATOM 3444 O O . LEU A 1 462 ? 12.203 -0.552 -9.064 1.00 98.12 462 LEU A O 1
ATOM 3448 N N . ARG A 1 463 ? 12.379 1.375 -10.218 1.00 98.12 463 ARG A N 1
ATOM 3449 C CA . ARG A 1 463 ? 13.785 1.208 -10.631 1.00 98.12 463 ARG A CA 1
ATOM 3450 C C . ARG A 1 463 ? 14.671 0.918 -9.419 1.00 98.12 463 ARG A C 1
ATOM 3452 O O . ARG A 1 463 ? 15.369 -0.090 -9.396 1.00 98.12 463 ARG A O 1
ATOM 3459 N N . GLY A 1 464 ? 14.604 1.772 -8.399 1.00 97.19 464 GLY A N 1
ATOM 3460 C CA . GLY A 1 464 ? 15.418 1.617 -7.199 1.00 97.19 464 GLY A CA 1
ATOM 3461 C C . GLY A 1 464 ? 15.025 0.422 -6.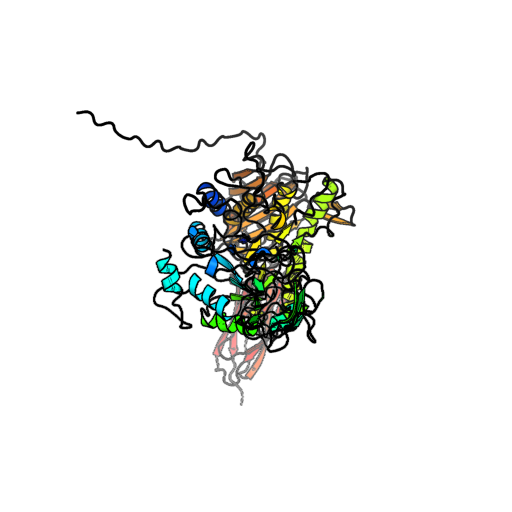321 1.00 97.19 464 GLY A C 1
ATOM 3462 O O . GLY A 1 464 ? 15.911 -0.176 -5.721 1.00 97.19 464 GLY A O 1
ATOM 3463 N N . LEU A 1 465 ? 13.744 0.031 -6.259 1.00 97.12 465 LEU A N 1
ATOM 3464 C CA . LEU A 1 465 ? 13.331 -1.201 -5.567 1.00 97.12 465 LEU A CA 1
ATOM 3465 C C . LEU A 1 465 ? 13.895 -2.453 -6.249 1.00 97.12 465 LEU A C 1
ATOM 3467 O O . LEU A 1 465 ? 14.408 -3.337 -5.567 1.00 97.12 465 LEU A O 1
ATOM 3471 N N . ILE A 1 466 ? 13.836 -2.506 -7.582 1.00 97.44 466 ILE A N 1
ATOM 3472 C CA . ILE A 1 466 ? 14.373 -3.618 -8.377 1.00 97.44 466 ILE A CA 1
ATOM 3473 C C . ILE A 1 466 ? 15.897 -3.712 -8.224 1.00 97.44 466 ILE A C 1
ATOM 3475 O O . ILE A 1 466 ? 16.433 -4.803 -8.060 1.00 97.44 466 ILE A O 1
ATOM 3479 N N . GLU A 1 467 ? 16.599 -2.576 -8.237 1.00 95.44 467 GLU A N 1
ATOM 3480 C CA . GLU A 1 467 ? 18.047 -2.540 -8.005 1.00 95.44 467 GLU A CA 1
ATOM 3481 C C . GLU A 1 467 ? 18.439 -2.927 -6.574 1.00 95.44 467 GLU A C 1
ATOM 3483 O O . GLU A 1 467 ? 19.496 -3.528 -6.375 1.00 95.44 467 GLU A O 1
ATOM 3488 N N . LEU A 1 468 ? 17.621 -2.550 -5.583 1.00 94.94 468 LEU A N 1
ATOM 3489 C CA . LEU A 1 468 ? 17.866 -2.855 -4.175 1.00 94.94 468 LEU A CA 1
ATOM 3490 C C . LEU A 1 468 ? 17.714 -4.353 -3.881 1.00 94.94 468 LEU A C 1
ATOM 3492 O O . LEU A 1 468 ? 18.513 -4.886 -3.112 1.00 94.94 468 LEU A O 1
ATOM 3496 N N . GLY A 1 469 ? 16.710 -5.002 -4.479 1.00 91.94 469 GLY A N 1
ATOM 3497 C CA . GLY A 1 469 ? 16.402 -6.414 -4.252 1.00 91.94 469 GLY A CA 1
ATOM 3498 C C . GLY A 1 469 ? 15.823 -6.713 -2.862 1.00 91.94 469 GLY A C 1
ATOM 3499 O O . GLY A 1 469 ? 15.721 -5.844 -1.987 1.00 91.94 469 GLY A O 1
ATOM 3500 N N . GLY A 1 470 ? 15.410 -7.969 -2.658 1.00 88.12 470 GLY A N 1
ATOM 3501 C CA . GLY A 1 470 ? 14.888 -8.459 -1.373 1.00 88.12 470 GLY A CA 1
ATOM 3502 C C . GLY A 1 470 ? 13.584 -7.790 -0.925 1.00 88.12 470 GLY A C 1
ATOM 3503 O O . GLY A 1 470 ? 13.440 -7.469 0.258 1.00 88.12 470 GLY A O 1
ATOM 3504 N N . ILE A 1 471 ? 12.685 -7.517 -1.878 1.00 92.25 471 ILE A N 1
ATOM 3505 C CA . ILE A 1 471 ? 11.356 -6.941 -1.645 1.00 92.25 471 ILE A CA 1
ATOM 3506 C C . ILE A 1 471 ? 10.302 -7.895 -2.194 1.00 92.25 471 ILE A C 1
ATOM 3508 O O . ILE A 1 471 ? 10.202 -8.081 -3.408 1.00 92.25 471 ILE A O 1
ATOM 3512 N N . ASP A 1 472 ? 9.492 -8.448 -1.299 1.00 92.06 472 ASP A N 1
ATOM 3513 C CA . ASP A 1 472 ? 8.507 -9.462 -1.669 1.00 92.06 472 ASP A CA 1
ATOM 3514 C C . ASP A 1 472 ? 7.255 -8.841 -2.267 1.00 92.06 472 ASP A C 1
ATOM 3516 O O . ASP A 1 472 ? 6.759 -9.328 -3.274 1.00 92.06 472 ASP A O 1
ATOM 3520 N N . VAL A 1 473 ? 6.758 -7.747 -1.689 1.00 96.56 473 VAL A N 1
ATOM 3521 C CA . VAL A 1 473 ? 5.539 -7.068 -2.143 1.00 96.56 473 VAL A CA 1
ATOM 3522 C C . VAL A 1 473 ? 5.641 -5.561 -1.928 1.00 96.56 473 VAL A C 1
ATOM 3524 O O . VAL A 1 473 ? 6.161 -5.088 -0.910 1.00 96.56 473 VAL A O 1
ATOM 3527 N N . ALA A 1 474 ? 5.128 -4.798 -2.895 1.00 97.56 474 ALA A N 1
ATOM 3528 C CA . ALA A 1 474 ? 5.027 -3.349 -2.807 1.00 97.56 474 ALA A CA 1
ATOM 3529 C C . ALA A 1 474 ? 3.670 -2.850 -3.309 1.00 97.56 474 ALA A C 1
ATOM 3531 O O . ALA A 1 474 ? 3.172 -3.295 -4.338 1.00 97.56 474 ALA A O 1
ATOM 3532 N N . MET A 1 475 ? 3.068 -1.912 -2.578 1.00 97.38 475 MET A N 1
ATOM 3533 C CA . MET A 1 475 ? 1.727 -1.402 -2.834 1.00 97.38 475 MET A CA 1
ATOM 3534 C C . MET A 1 475 ? 1.701 0.122 -2.809 1.00 97.38 475 MET A C 1
ATOM 3536 O O . MET A 1 475 ? 1.896 0.769 -1.775 1.00 97.38 475 MET A O 1
ATOM 3540 N N . ARG A 1 476 ? 1.432 0.713 -3.971 1.00 94.94 476 ARG A N 1
ATOM 3541 C CA . ARG A 1 476 ? 1.376 2.163 -4.146 1.00 94.94 476 ARG A CA 1
ATOM 3542 C C . ARG A 1 476 ? 0.075 2.732 -3.595 1.00 94.94 476 ARG A C 1
ATOM 3544 O O . ARG A 1 476 ? -1.012 2.217 -3.862 1.00 94.94 476 ARG A O 1
ATOM 3551 N N . HIS A 1 477 ? 0.156 3.831 -2.850 1.00 92.62 477 HIS A N 1
ATOM 3552 C CA . HIS A 1 477 ? -1.034 4.511 -2.346 1.00 92.62 477 HIS A CA 1
ATOM 3553 C C . HIS A 1 477 ? -1.512 5.584 -3.339 1.00 92.62 477 HIS A C 1
ATOM 3555 O O . HIS A 1 477 ? -0.746 6.490 -3.662 1.00 92.62 477 HIS A O 1
ATOM 3561 N N . ALA A 1 478 ? -2.761 5.580 -3.820 1.00 91.25 478 ALA A N 1
ATOM 3562 C CA . ALA A 1 478 ? -3.816 4.564 -3.682 1.00 91.25 478 ALA A CA 1
ATOM 3563 C C . ALA A 1 478 ? -4.330 4.075 -5.043 1.00 91.25 478 ALA A C 1
ATOM 3565 O O . ALA A 1 478 ? -4.170 4.747 -6.064 1.00 91.25 478 ALA A O 1
ATOM 3566 N N . LEU A 1 479 ? -4.986 2.914 -5.037 1.00 94.56 479 LEU A N 1
ATOM 3567 C CA . LEU A 1 479 ? -5.612 2.311 -6.213 1.00 94.56 479 LEU A CA 1
ATOM 3568 C C . LEU A 1 479 ? -6.636 3.255 -6.867 1.00 94.56 479 LEU A C 1
ATOM 3570 O O . LEU A 1 479 ? -6.556 3.530 -8.063 1.00 94.56 479 LEU A O 1
ATOM 3574 N N . VAL A 1 480 ? -7.561 3.788 -6.064 1.00 93.00 480 VAL A N 1
ATOM 3575 C CA . VAL A 1 480 ? -8.695 4.612 -6.505 1.00 93.00 480 VAL A CA 1
ATOM 3576 C C . VAL A 1 480 ? -8.997 5.724 -5.501 1.00 93.00 480 VAL A C 1
ATOM 3578 O O . VAL A 1 480 ? -8.768 5.583 -4.293 1.00 93.00 480 VAL A O 1
ATOM 3581 N N . ASP A 1 481 ? -9.499 6.838 -6.024 1.00 89.06 481 ASP A N 1
ATOM 3582 C CA . ASP A 1 481 ? -10.021 7.967 -5.258 1.00 89.06 481 ASP A CA 1
ATOM 3583 C C . ASP A 1 481 ? -11.042 8.759 -6.097 1.00 89.06 481 ASP A C 1
ATOM 3585 O O . ASP A 1 481 ? -11.109 8.607 -7.321 1.00 89.06 481 ASP A O 1
ATOM 3589 N N . TYR A 1 482 ? -11.793 9.644 -5.445 1.00 87.12 482 TYR A N 1
ATOM 3590 C CA . TYR A 1 482 ? -12.708 10.595 -6.079 1.00 87.12 482 TYR A CA 1
ATOM 3591 C C . TYR A 1 482 ? -11.919 11.821 -6.566 1.00 87.12 482 TYR A C 1
ATOM 3593 O O . TYR A 1 482 ? -11.593 12.715 -5.786 1.00 87.12 482 TYR A O 1
ATOM 3601 N N . VAL A 1 483 ? -11.572 11.853 -7.856 1.00 85.88 483 VAL A N 1
ATOM 3602 C CA . VAL A 1 483 ? -10.624 12.839 -8.422 1.00 85.88 483 VAL A CA 1
ATOM 3603 C C . VAL A 1 483 ? -11.328 13.964 -9.188 1.00 85.88 483 VAL A C 1
ATOM 3605 O O . VAL A 1 483 ? -10.970 15.139 -9.066 1.00 85.88 483 VAL A O 1
ATOM 3608 N N . PHE A 1 484 ? -12.309 13.625 -10.027 1.00 85.94 484 PHE A N 1
ATOM 3609 C CA . PHE A 1 484 ? -12.965 14.586 -10.933 1.00 85.94 484 PHE A CA 1
ATOM 3610 C C . PHE A 1 484 ? -14.354 15.020 -10.474 1.00 85.94 484 PHE A C 1
ATOM 3612 O O . PHE A 1 484 ? -14.954 15.909 -11.079 1.00 85.94 484 PHE A O 1
ATOM 3619 N N . GLU A 1 485 ? -14.843 14.420 -9.396 1.00 83.31 485 GLU A N 1
ATOM 3620 C CA . GLU A 1 485 ? -16.156 14.680 -8.826 1.00 83.31 485 GLU A CA 1
ATOM 3621 C C . GLU A 1 485 ? -16.026 15.092 -7.363 1.00 83.31 485 GLU A C 1
ATOM 3623 O O . GLU A 1 485 ? -15.037 14.776 -6.700 1.00 83.31 485 GLU A O 1
ATOM 3628 N N . ASP A 1 486 ? -17.033 15.809 -6.858 1.00 83.31 486 ASP A N 1
ATOM 3629 C CA . ASP A 1 486 ? -17.096 16.139 -5.439 1.00 83.31 486 ASP A CA 1
ATOM 3630 C C . ASP A 1 486 ? -17.227 14.834 -4.642 1.00 83.31 486 ASP A C 1
ATOM 3632 O O . ASP A 1 486 ? -18.192 14.087 -4.842 1.00 83.31 486 ASP A O 1
ATOM 3636 N N . PRO A 1 487 ? -16.288 14.541 -3.732 1.00 83.19 487 PRO A N 1
ATOM 3637 C CA . PRO A 1 487 ? -16.311 13.277 -3.032 1.00 83.19 487 PRO A CA 1
ATOM 3638 C C . PRO A 1 487 ? -17.431 13.288 -1.973 1.00 83.19 487 PRO A C 1
ATOM 3640 O O . PRO A 1 487 ? -17.840 14.363 -1.506 1.00 83.19 487 PRO A O 1
ATOM 3643 N N . PRO A 1 488 ? -17.942 12.118 -1.546 1.00 83.62 488 PRO A N 1
ATOM 3644 C CA . PRO A 1 488 ? -18.999 12.047 -0.541 1.00 83.62 488 PRO A CA 1
ATOM 3645 C C . PRO A 1 488 ? -18.626 12.801 0.748 1.00 83.62 488 PRO A C 1
ATOM 3647 O O . PRO A 1 488 ? -17.450 12.821 1.130 1.00 83.62 488 PRO A O 1
ATOM 3650 N N . PRO A 1 489 ? -19.583 13.418 1.466 1.00 81.88 489 PRO A N 1
ATOM 3651 C CA . PRO A 1 489 ? -19.288 14.092 2.727 1.00 81.88 489 PRO A CA 1
ATOM 3652 C C . PRO A 1 489 ? -18.537 13.178 3.706 1.00 81.88 489 PRO A C 1
ATOM 3654 O O . PRO A 1 489 ? -18.952 12.051 3.945 1.00 81.88 489 PRO A O 1
ATOM 3657 N N . GLY A 1 490 ? -17.438 13.677 4.279 1.00 76.44 490 GLY A N 1
ATOM 3658 C CA . GLY A 1 490 ? -16.596 12.929 5.223 1.00 76.44 490 GLY A CA 1
ATOM 3659 C C . GLY A 1 490 ? -15.398 12.210 4.595 1.00 76.44 490 GLY A C 1
ATOM 3660 O O . GLY A 1 490 ? -14.421 11.963 5.299 1.00 76.44 490 GLY A O 1
ATOM 3661 N N . SER A 1 491 ? -15.404 11.962 3.282 1.00 76.75 491 SER A N 1
ATOM 3662 C CA . SER A 1 491 ? -14.308 11.287 2.553 1.00 76.75 491 SER A CA 1
ATOM 3663 C C . SER A 1 491 ? -12.951 11.978 2.704 1.00 76.75 491 SER A C 1
ATOM 3665 O O . SER A 1 491 ? -11.939 11.323 2.941 1.00 76.75 491 SER A O 1
ATOM 3667 N N . LEU A 1 492 ? -12.939 13.313 2.693 1.00 71.81 492 LEU A N 1
ATOM 3668 C CA . LEU A 1 492 ? -11.735 14.131 2.869 1.00 71.81 492 LEU A CA 1
ATOM 3669 C C . LEU A 1 492 ? -11.070 13.968 4.250 1.00 71.81 492 LEU A C 1
ATOM 3671 O O . LEU A 1 492 ? -9.912 14.341 4.419 1.00 71.81 492 LEU A O 1
ATOM 3675 N N . ASN A 1 493 ? -11.784 13.424 5.244 1.00 64.75 493 ASN A N 1
ATOM 3676 C CA . ASN A 1 493 ? -11.214 13.101 6.558 1.00 64.75 493 ASN A CA 1
ATOM 3677 C C . ASN A 1 493 ? -10.470 11.753 6.561 1.00 64.75 493 ASN A C 1
ATOM 3679 O O . ASN A 1 493 ? -9.777 11.443 7.529 1.00 64.75 493 ASN A O 1
ATOM 3683 N N . VAL A 1 494 ? -10.633 10.961 5.497 1.00 61.31 494 VAL A N 1
ATOM 3684 C CA . VAL A 1 494 ? -10.103 9.600 5.338 1.00 61.31 494 VAL A CA 1
ATOM 3685 C C . VAL A 1 494 ? -8.913 9.555 4.370 1.00 61.31 494 VAL A C 1
ATOM 3687 O O . VAL A 1 494 ? -8.100 8.634 4.403 1.00 61.31 494 VAL A O 1
ATOM 3690 N N . GLY A 1 495 ? -8.771 10.571 3.527 1.00 62.00 495 GLY A N 1
ATOM 3691 C CA . GLY A 1 495 ? -7.606 10.783 2.682 1.00 62.00 495 GLY A CA 1
ATOM 3692 C C . GLY A 1 495 ? -7.799 12.002 1.796 1.00 62.00 495 GLY A C 1
ATOM 3693 O O . GLY A 1 495 ? -8.915 12.490 1.621 1.00 62.00 495 GLY A O 1
ATOM 3694 N N . LEU A 1 496 ? -6.695 12.520 1.268 1.00 63.03 496 LEU A N 1
ATOM 3695 C CA . LEU A 1 496 ? -6.757 13.605 0.301 1.00 63.03 496 LEU A CA 1
ATOM 3696 C C . LEU A 1 496 ? -7.082 13.033 -1.084 1.00 63.03 496 LEU A C 1
ATOM 3698 O O . LEU A 1 496 ? -6.443 12.051 -1.469 1.00 63.03 496 LEU A O 1
ATOM 3702 N N . PRO A 1 497 ? -8.016 13.655 -1.823 1.00 67.88 497 PRO A N 1
ATOM 3703 C CA . PRO A 1 497 ? -8.344 13.247 -3.178 1.00 67.88 497 PRO A CA 1
ATOM 3704 C C . PRO A 1 497 ? -7.114 13.439 -4.073 1.00 67.88 497 PRO A C 1
ATOM 3706 O O . PRO A 1 497 ? -6.153 14.114 -3.699 1.00 67.88 497 PRO A O 1
ATOM 3709 N N . ASP A 1 498 ? -7.167 12.878 -5.277 1.00 78.69 498 ASP A N 1
ATOM 3710 C CA . ASP A 1 498 ? -6.176 13.056 -6.352 1.00 78.69 498 ASP A CA 1
ATOM 3711 C C . ASP A 1 498 ? -4.957 12.147 -6.323 1.00 78.69 498 ASP A C 1
ATOM 3713 O O . ASP A 1 498 ? -4.140 12.229 -7.231 1.00 78.69 498 ASP A O 1
ATOM 3717 N N . ASN A 1 499 ? -4.844 11.239 -5.355 1.00 81.88 499 ASN A N 1
ATOM 3718 C CA . ASN A 1 499 ? -3.737 10.286 -5.302 1.00 81.88 499 ASN A CA 1
ATOM 3719 C C . ASN A 1 499 ? -4.072 8.920 -5.926 1.00 81.88 499 ASN A C 1
ATOM 3721 O O . ASN A 1 499 ? -3.575 7.902 -5.454 1.00 81.88 499 ASN A O 1
ATOM 3725 N N . ALA A 1 500 ? -4.928 8.866 -6.946 1.00 90.44 500 ALA A N 1
ATOM 3726 C CA . ALA A 1 500 ? -5.444 7.618 -7.512 1.00 90.44 500 ALA A CA 1
ATOM 3727 C C . ALA A 1 500 ? -4.631 7.134 -8.722 1.00 90.44 500 ALA A C 1
ATOM 3729 O O . ALA A 1 500 ? -4.315 7.933 -9.601 1.00 90.44 500 ALA A O 1
ATOM 3730 N N . MET A 1 501 ? -4.359 5.828 -8.810 1.00 94.88 501 MET A N 1
ATOM 3731 C CA . MET A 1 501 ? -3.861 5.208 -10.049 1.00 94.88 501 MET A CA 1
ATOM 3732 C C . MET A 1 501 ? -4.966 5.146 -11.102 1.00 94.88 501 MET A C 1
ATOM 3734 O O . MET A 1 501 ? -4.745 5.462 -12.269 1.00 94.88 501 MET A O 1
ATOM 3738 N N . ILE A 1 502 ? -6.168 4.777 -10.663 1.00 95.81 502 ILE A N 1
ATOM 3739 C CA . ILE A 1 502 ? -7.390 4.792 -11.450 1.00 95.81 502 ILE A CA 1
ATOM 3740 C C . ILE A 1 502 ? -8.296 5.873 -10.867 1.00 95.81 502 ILE A C 1
ATOM 3742 O O . ILE A 1 502 ? -8.873 5.715 -9.794 1.00 95.81 502 ILE A O 1
ATOM 3746 N N . ALA A 1 503 ? -8.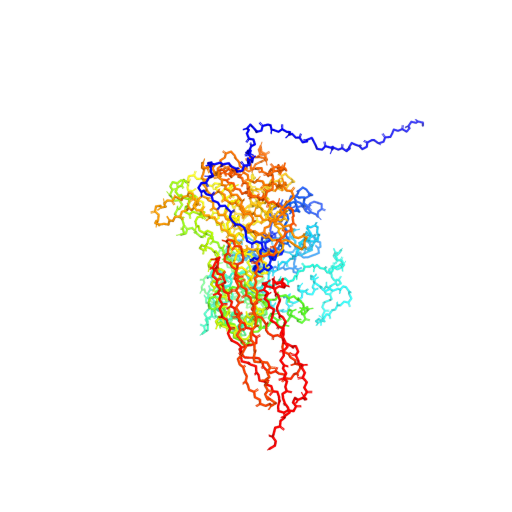382 7.015 -11.541 1.00 92.62 503 ALA A N 1
ATOM 3747 C CA . ALA A 1 503 ? -9.158 8.152 -11.066 1.00 92.62 503 ALA A CA 1
ATOM 3748 C C . ALA A 1 503 ? -10.659 7.890 -11.241 1.00 92.62 503 ALA A C 1
ATOM 3750 O O . ALA A 1 503 ? -11.119 7.661 -12.360 1.00 92.62 503 ALA A O 1
ATOM 3751 N N . GLY A 1 504 ? -11.408 7.928 -10.138 1.00 84.06 504 GLY A N 1
ATOM 3752 C CA . GLY A 1 504 ? -12.844 7.669 -10.089 1.00 84.06 504 GLY A CA 1
ATOM 3753 C C . GLY A 1 504 ? -13.679 8.886 -9.667 1.00 84.06 504 GLY A C 1
ATOM 3754 O O . GLY A 1 504 ? -13.159 10.014 -9.615 1.00 84.06 504 GLY A O 1
ATOM 3755 N N . PRO A 1 505 ? -14.974 8.669 -9.365 1.00 86.62 505 PRO A N 1
ATOM 3756 C CA . PRO A 1 505 ? -15.646 7.366 -9.216 1.00 86.62 505 PRO A CA 1
ATOM 3757 C C . PRO A 1 505 ? -16.024 6.694 -10.549 1.00 86.62 505 PRO A C 1
ATOM 3759 O O . PRO A 1 505 ? -15.974 7.313 -11.610 1.00 86.62 505 PRO A O 1
ATOM 3762 N N . GLY A 1 506 ? -16.382 5.407 -10.504 1.00 83.31 506 GLY A N 1
ATOM 3763 C CA . GLY A 1 506 ? -16.925 4.678 -11.652 1.00 83.31 506 GLY A CA 1
ATOM 3764 C C . GLY A 1 506 ? -18.387 5.038 -11.966 1.00 83.31 506 GLY A C 1
ATOM 3765 O O . GLY A 1 506 ? -19.051 5.694 -11.163 1.00 83.31 506 GLY A O 1
ATOM 3766 N N . PRO A 1 507 ? -18.918 4.630 -13.138 1.00 86.44 507 PRO A N 1
ATOM 3767 C CA . PRO A 1 507 ? -18.293 3.758 -14.140 1.00 86.44 507 PRO A CA 1
ATOM 3768 C C . PRO A 1 507 ? -17.246 4.450 -15.025 1.00 86.44 507 PRO A C 1
ATOM 3770 O O . PRO A 1 507 ? -16.455 3.771 -15.666 1.00 86.44 507 PRO A O 1
ATOM 3773 N N . ASP A 1 508 ? -17.210 5.782 -15.058 1.00 87.88 508 ASP A N 1
ATOM 3774 C CA . ASP A 1 508 ? -16.407 6.551 -16.013 1.00 87.88 508 ASP A CA 1
ATOM 3775 C C . ASP A 1 508 ? -14.956 6.790 -15.539 1.00 87.88 508 ASP A C 1
ATOM 3777 O O . ASP A 1 508 ? -14.390 7.858 -15.792 1.00 87.88 508 ASP A O 1
ATOM 3781 N N . THR A 1 509 ? -14.321 5.798 -14.903 1.00 93.62 509 THR A N 1
ATOM 3782 C CA . THR A 1 509 ? -12.957 5.926 -14.360 1.00 93.62 509 THR A CA 1
ATOM 3783 C C . THR A 1 509 ? -11.903 6.177 -15.442 1.00 93.62 509 THR A C 1
ATOM 3785 O O . THR A 1 509 ? -12.092 5.834 -16.616 1.00 93.62 509 THR A O 1
ATOM 3788 N N . VAL A 1 510 ? -10.786 6.803 -15.055 1.00 94.69 510 VAL A N 1
ATOM 3789 C CA . VAL A 1 510 ? -9.702 7.216 -15.959 1.00 94.69 510 VAL A CA 1
ATOM 3790 C C . VAL A 1 510 ? -8.335 6.785 -15.402 1.00 94.69 510 VAL A C 1
ATOM 3792 O O . VAL A 1 510 ? -7.940 7.282 -14.341 1.00 94.69 510 VAL A O 1
ATOM 3795 N N . PRO A 1 511 ? -7.566 5.932 -16.105 1.00 96.00 511 PRO A N 1
ATOM 3796 C CA . PRO A 1 511 ? -6.221 5.562 -15.676 1.00 96.00 511 PRO A CA 1
ATOM 3797 C C . PRO A 1 511 ? -5.282 6.772 -15.739 1.00 96.00 511 PRO A C 1
ATOM 3799 O O . PRO A 1 511 ? -5.255 7.513 -16.725 1.00 96.00 511 PRO A O 1
ATOM 3802 N N . GLN A 1 512 ? -4.517 6.982 -14.673 1.00 96.50 512 GLN A N 1
ATOM 3803 C CA . GLN A 1 512 ? -3.524 8.049 -14.563 1.00 96.50 512 GLN A CA 1
ATOM 3804 C C . GLN A 1 512 ? -2.129 7.549 -14.973 1.00 96.50 512 GLN A C 1
ATOM 3806 O O . GLN A 1 512 ? -1.926 6.361 -15.233 1.00 96.50 512 GLN A O 1
ATOM 3811 N N . ALA A 1 513 ? -1.147 8.454 -15.028 1.00 97.31 513 ALA A N 1
ATOM 3812 C CA . ALA A 1 513 ? 0.216 8.138 -15.466 1.00 97.31 513 ALA A CA 1
ATOM 3813 C C . ALA A 1 513 ? 0.855 6.979 -14.677 1.00 97.31 513 ALA A C 1
ATOM 3815 O O . ALA A 1 513 ? 1.576 6.171 -15.253 1.00 97.31 513 ALA A O 1
ATOM 3816 N N . GLN A 1 514 ? 0.548 6.862 -13.384 1.00 96.06 514 GLN A N 1
ATOM 3817 C CA . GLN A 1 514 ? 1.017 5.792 -12.501 1.00 96.06 514 GLN A CA 1
ATOM 3818 C C . GLN A 1 514 ? 0.562 4.406 -12.987 1.00 96.06 514 GLN A C 1
ATOM 3820 O O . GLN A 1 514 ? 1.365 3.479 -13.050 1.00 96.06 514 GLN A O 1
ATOM 3825 N N . ALA A 1 515 ? -0.709 4.273 -13.390 1.00 97.94 515 ALA A N 1
ATOM 3826 C CA . ALA A 1 515 ? -1.256 3.024 -13.924 1.00 97.94 515 ALA A CA 1
ATOM 3827 C C . ALA A 1 515 ? -0.618 2.648 -15.270 1.00 97.94 515 ALA A C 1
ATOM 3829 O O . ALA A 1 515 ? -0.299 1.486 -15.499 1.00 97.94 515 ALA A O 1
ATOM 3830 N N . LEU A 1 516 ? -0.371 3.636 -16.137 1.00 98.62 516 LEU A N 1
ATOM 3831 C CA . LEU A 1 516 ? 0.293 3.412 -17.427 1.00 98.62 516 LEU A CA 1
ATOM 3832 C C . LEU A 1 516 ? 1.769 3.021 -17.263 1.00 98.62 516 LEU A C 1
ATOM 3834 O O . LEU A 1 516 ? 2.288 2.223 -18.039 1.00 98.62 516 LEU A O 1
ATOM 3838 N N . VAL A 1 517 ? 2.452 3.567 -16.254 1.00 98.50 517 VAL A N 1
ATOM 3839 C CA . VAL A 1 517 ? 3.819 3.161 -15.903 1.00 98.50 517 VAL A CA 1
ATOM 3840 C C . VAL A 1 517 ? 3.836 1.730 -15.378 1.00 98.50 517 VAL A C 1
ATOM 3842 O O . VAL A 1 517 ? 4.674 0.950 -15.815 1.00 98.50 517 VAL A O 1
ATOM 3845 N N . TYR A 1 518 ? 2.897 1.350 -14.514 1.00 98.44 518 TYR A N 1
ATOM 3846 C CA . TYR A 1 518 ? 2.763 -0.040 -14.074 1.00 98.44 518 TYR A CA 1
ATOM 3847 C C . TYR A 1 518 ? 2.508 -0.995 -15.246 1.00 98.44 518 TYR A C 1
ATOM 3849 O O . TYR A 1 518 ? 3.196 -2.008 -15.356 1.00 98.44 518 TYR A O 1
ATOM 3857 N N . GLN A 1 519 ? 1.616 -0.631 -16.173 1.00 98.56 519 GLN A N 1
ATOM 3858 C CA . GLN A 1 519 ? 1.400 -1.396 -17.403 1.00 98.56 519 GLN A CA 1
ATOM 3859 C C . GLN A 1 519 ? 2.704 -1.564 -18.197 1.00 98.56 519 GLN A C 1
ATOM 3861 O O . GLN A 1 519 ? 3.047 -2.663 -18.623 1.00 98.56 519 GLN A O 1
ATOM 3866 N N . LEU A 1 520 ? 3.479 -0.486 -18.354 1.00 98.75 520 LEU A N 1
ATOM 3867 C CA . LEU A 1 520 ? 4.771 -0.538 -19.036 1.00 98.75 520 LEU A CA 1
ATOM 3868 C C . LEU A 1 520 ? 5.753 -1.485 -18.338 1.00 98.75 520 LEU A C 1
ATOM 3870 O O . LEU A 1 520 ? 6.402 -2.276 -19.016 1.00 98.75 520 LEU A O 1
ATOM 3874 N N . PHE A 1 521 ? 5.875 -1.432 -17.011 1.00 98.56 521 PHE A N 1
ATOM 3875 C CA . PHE A 1 521 ? 6.778 -2.324 -16.280 1.00 98.56 521 PHE A CA 1
ATOM 3876 C C . PHE A 1 521 ? 6.325 -3.786 -16.354 1.00 98.56 521 PHE A C 1
ATOM 3878 O O . PHE A 1 521 ? 7.153 -4.655 -16.600 1.00 98.56 521 PHE A O 1
ATOM 3885 N N . THR A 1 522 ? 5.033 -4.057 -16.186 1.00 97.31 522 THR A N 1
ATOM 3886 C CA . THR A 1 522 ? 4.485 -5.424 -16.171 1.00 97.31 522 THR A CA 1
ATOM 3887 C C . THR A 1 522 ? 4.506 -6.086 -17.549 1.00 97.31 522 THR A C 1
ATOM 3889 O O . THR A 1 522 ? 4.701 -7.296 -17.642 1.00 97.31 522 THR A O 1
ATOM 3892 N N . GLU A 1 523 ? 4.367 -5.317 -18.634 1.00 97.50 523 GLU A N 1
ATOM 3893 C CA . GLU A 1 523 ? 4.453 -5.842 -20.004 1.00 97.50 523 GLU A CA 1
ATOM 3894 C C . GLU A 1 523 ? 5.891 -5.907 -20.553 1.00 97.50 523 GLU A C 1
ATOM 3896 O O . GLU A 1 523 ? 6.164 -6.688 -21.472 1.00 97.50 523 GLU A O 1
ATOM 3901 N N . MET A 1 524 ? 6.811 -5.078 -20.040 1.00 97.75 524 MET A N 1
ATOM 3902 C CA . MET A 1 524 ? 8.139 -4.862 -20.636 1.00 97.75 524 MET A CA 1
ATOM 3903 C C . MET A 1 524 ? 9.307 -5.028 -19.653 1.00 97.75 524 MET A C 1
ATOM 3905 O O . MET A 1 524 ? 10.355 -4.399 -19.829 1.00 97.75 524 MET A O 1
ATOM 3909 N N . MET A 1 525 ? 9.160 -5.913 -18.669 1.00 97.25 525 MET A N 1
ATOM 3910 C CA . MET A 1 525 ? 10.250 -6.414 -17.828 1.00 97.25 525 MET A CA 1
ATOM 3911 C C . MET A 1 525 ? 10.245 -7.946 -17.791 1.00 97.25 525 MET A C 1
ATOM 3913 O O . MET A 1 525 ? 9.198 -8.581 -17.892 1.00 97.25 525 MET A O 1
ATOM 3917 N N . GLY A 1 526 ? 11.434 -8.531 -17.659 1.00 97.00 526 GLY A N 1
ATOM 3918 C CA . GLY A 1 526 ? 11.615 -9.932 -17.295 1.00 97.00 526 GLY A CA 1
ATOM 3919 C C . GLY A 1 526 ? 11.595 -10.144 -15.779 1.00 97.00 526 GLY A C 1
ATOM 3920 O O . GLY A 1 526 ? 11.425 -9.202 -15.006 1.00 97.00 526 GLY A O 1
ATOM 3921 N N . ASP A 1 527 ? 11.802 -11.390 -15.367 1.00 96.56 527 ASP A N 1
ATOM 3922 C CA . ASP A 1 527 ? 11.762 -11.840 -13.969 1.00 96.56 527 ASP A CA 1
ATOM 3923 C C . ASP A 1 527 ? 13.117 -11.744 -13.251 1.00 96.56 527 ASP A C 1
ATOM 3925 O O . ASP A 1 527 ? 13.184 -11.887 -12.037 1.00 96.56 527 ASP A O 1
ATOM 3929 N N . THR A 1 528 ? 14.208 -11.482 -13.972 1.00 96.50 528 THR A N 1
ATOM 3930 C CA . THR A 1 528 ? 15.561 -11.468 -13.406 1.00 96.50 528 THR A CA 1
ATOM 3931 C C . THR A 1 528 ? 16.202 -10.105 -13.619 1.00 96.50 528 THR A C 1
ATOM 3933 O O . THR A 1 528 ? 16.457 -9.717 -14.761 1.00 96.50 528 THR A O 1
ATOM 3936 N N . HIS A 1 529 ? 16.501 -9.374 -12.545 1.00 97.00 529 HIS A N 1
ATOM 3937 C CA . HIS A 1 529 ? 17.221 -8.102 -12.631 1.00 97.00 529 HIS A CA 1
ATOM 3938 C C . HIS A 1 529 ? 18.633 -8.322 -13.195 1.00 97.00 529 HIS A C 1
ATOM 3940 O O . HIS A 1 529 ? 19.293 -9.317 -12.895 1.00 97.00 529 HIS A O 1
ATOM 3946 N N . ILE A 1 530 ? 19.126 -7.384 -14.005 1.00 95.00 530 ILE A N 1
ATOM 3947 C CA . ILE A 1 530 ? 20.516 -7.371 -14.473 1.00 95.00 530 ILE A CA 1
ATOM 3948 C C . ILE A 1 530 ? 21.147 -6.000 -14.250 1.00 95.00 530 ILE A C 1
ATOM 3950 O O . ILE A 1 530 ? 20.480 -4.966 -14.309 1.00 95.00 530 ILE A O 1
ATOM 3954 N N . ALA A 1 531 ? 22.470 -5.973 -14.099 1.00 89.69 531 ALA A N 1
ATOM 3955 C CA . ALA A 1 531 ? 23.190 -4.711 -14.031 1.00 89.69 531 ALA A CA 1
ATOM 3956 C C . ALA A 1 531 ? 22.981 -3.880 -15.313 1.00 89.69 531 ALA A C 1
ATOM 3958 O O . ALA A 1 531 ? 23.122 -4.364 -16.442 1.00 89.69 531 ALA A O 1
ATOM 3959 N N . SER A 1 532 ? 22.693 -2.596 -15.132 1.00 92.19 532 SER A N 1
ATOM 3960 C CA . SER A 1 532 ? 22.594 -1.614 -16.209 1.00 92.19 532 SER A CA 1
ATOM 3961 C C . SER A 1 532 ? 23.075 -0.253 -15.727 1.00 92.19 532 SER A C 1
ATOM 3963 O O . SER A 1 532 ? 23.168 -0.003 -14.527 1.00 92.19 532 SER A O 1
ATOM 3965 N N . GLN A 1 533 ? 23.460 0.612 -16.659 1.00 90.00 533 GLN A N 1
ATOM 3966 C CA . GLN A 1 533 ? 23.926 1.953 -16.324 1.00 90.00 533 GLN A CA 1
ATOM 3967 C C . GLN A 1 533 ? 23.707 2.928 -17.474 1.00 90.00 533 GLN A C 1
ATOM 3969 O O . GLN A 1 533 ? 23.742 2.547 -18.645 1.00 90.00 533 GLN A O 1
ATOM 3974 N N . VAL A 1 534 ? 23.571 4.209 -17.134 1.00 90.06 534 VAL A N 1
ATOM 3975 C CA . VAL A 1 534 ? 23.665 5.300 -18.105 1.00 90.06 534 VAL A CA 1
ATOM 3976 C C . VAL A 1 534 ? 25.007 6.006 -17.944 1.00 90.06 534 VAL A C 1
ATOM 3978 O O . VAL A 1 534 ? 25.371 6.443 -16.854 1.00 90.06 534 VAL A O 1
ATOM 3981 N N . VAL A 1 535 ? 25.749 6.130 -19.039 1.00 84.56 535 VAL A N 1
ATOM 3982 C CA . VAL A 1 535 ? 27.041 6.818 -19.113 1.00 84.56 535 VAL A CA 1
ATOM 3983 C C . VAL A 1 535 ? 26.856 8.150 -19.826 1.00 84.56 535 VAL A C 1
ATOM 3985 O O . VAL A 1 535 ? 26.148 8.217 -20.827 1.00 84.56 535 VAL A O 1
ATOM 3988 N N . GLU A 1 536 ? 27.485 9.207 -19.302 1.00 88.19 536 GLU A N 1
ATOM 3989 C CA . GLU A 1 536 ? 27.444 10.564 -19.872 1.00 88.19 536 GLU A CA 1
ATOM 3990 C C . GLU A 1 536 ? 26.013 11.081 -20.125 1.00 88.19 536 GLU A C 1
ATOM 3992 O O . GLU A 1 536 ? 25.746 11.768 -21.114 1.00 88.19 536 GLU A O 1
ATOM 3997 N N . SER A 1 537 ? 25.069 10.767 -19.227 1.00 92.12 537 SER A N 1
ATOM 3998 C CA . SER A 1 537 ? 23.762 11.436 -19.222 1.00 92.12 537 SER A CA 1
ATOM 3999 C C . SER A 1 537 ? 23.962 12.944 -19.030 1.00 92.12 537 SER A C 1
ATOM 4001 O O . SER A 1 537 ? 24.760 13.334 -18.173 1.00 92.12 537 SER A O 1
ATOM 4003 N N . PRO A 1 538 ? 23.217 13.813 -19.741 1.00 94.69 538 PRO A N 1
ATOM 4004 C CA . PRO A 1 538 ? 23.106 15.213 -19.353 1.00 94.69 538 PRO A CA 1
ATOM 4005 C C . PRO A 1 538 ? 22.685 15.300 -17.884 1.00 94.69 538 PRO A C 1
ATOM 4007 O O . PRO A 1 538 ? 21.833 14.527 -17.447 1.00 94.69 538 PRO A O 1
ATOM 4010 N N . GLU A 1 539 ? 23.278 16.213 -17.122 1.00 93.56 539 GLU A N 1
ATOM 4011 C CA . GLU A 1 539 ? 22.957 16.409 -15.707 1.00 93.56 539 GLU A CA 1
ATOM 4012 C C . GLU A 1 539 ? 22.603 17.869 -15.430 1.00 93.56 539 GLU A C 1
ATOM 4014 O O . GLU A 1 539 ? 23.268 18.798 -15.904 1.00 93.56 539 GLU A O 1
ATOM 4019 N N . LYS A 1 540 ? 21.578 18.070 -14.601 1.00 93.44 540 LYS A N 1
ATOM 4020 C CA . LYS A 1 540 ? 21.177 19.375 -14.078 1.00 93.44 540 LYS A CA 1
ATOM 4021 C C . LYS A 1 540 ? 21.637 19.514 -12.628 1.00 93.44 540 LYS A C 1
ATOM 4023 O O . LYS A 1 540 ? 21.375 18.648 -11.801 1.00 93.44 540 LYS A O 1
ATOM 4028 N N . GLY A 1 541 ? 22.308 20.617 -12.299 1.00 93.62 541 GLY A N 1
ATOM 4029 C CA . GLY A 1 541 ? 22.602 20.972 -10.907 1.00 93.62 541 GLY A CA 1
ATOM 4030 C C . GLY A 1 541 ? 21.376 21.591 -10.237 1.00 93.62 541 GLY A C 1
ATOM 4031 O O . GLY A 1 541 ? 20.798 22.537 -10.777 1.00 93.62 541 GLY A O 1
ATOM 4032 N N . LEU A 1 542 ? 20.990 21.081 -9.070 1.00 92.94 542 LEU A N 1
ATOM 4033 C CA . LEU A 1 542 ? 19.802 21.514 -8.343 1.00 92.94 542 LEU A CA 1
ATOM 4034 C C . LEU A 1 542 ? 20.126 22.606 -7.318 1.00 92.94 542 LEU A C 1
ATOM 4036 O O . LEU A 1 542 ? 21.242 22.736 -6.812 1.00 92.94 542 LEU A O 1
ATOM 4040 N N . THR A 1 543 ? 19.119 23.407 -6.963 1.00 87.94 543 THR A N 1
ATOM 4041 C CA . THR A 1 543 ? 19.280 24.535 -6.027 1.00 87.94 543 THR A CA 1
ATOM 4042 C C . THR A 1 543 ? 19.613 24.110 -4.597 1.00 87.94 543 THR A C 1
ATOM 4044 O O . THR A 1 543 ? 20.097 24.925 -3.815 1.00 87.94 543 THR A O 1
ATOM 4047 N N . ASN A 1 544 ? 19.338 22.856 -4.241 1.00 85.62 544 ASN A N 1
ATOM 4048 C CA . ASN A 1 544 ? 19.653 22.263 -2.942 1.00 85.62 544 ASN A CA 1
ATOM 4049 C C . ASN A 1 544 ? 21.069 21.643 -2.889 1.00 85.62 544 ASN A C 1
ATOM 4051 O O . ASN A 1 544 ? 21.483 21.194 -1.824 1.00 85.62 544 ASN A O 1
ATOM 4055 N N . GLY A 1 545 ? 21.817 21.673 -3.999 1.00 88.12 545 GLY A N 1
ATOM 4056 C CA . GLY A 1 545 ? 23.165 21.113 -4.116 1.00 88.12 545 GLY A CA 1
ATOM 4057 C C . GLY A 1 545 ? 23.227 19.699 -4.698 1.00 88.12 545 GLY A C 1
ATOM 4058 O O . GLY A 1 545 ? 24.334 19.237 -4.970 1.00 88.12 545 GLY A O 1
ATOM 4059 N N . ASP A 1 546 ? 22.081 19.051 -4.919 1.00 89.56 546 ASP A N 1
ATOM 4060 C CA . ASP A 1 546 ? 22.000 17.739 -5.565 1.00 89.56 546 ASP A CA 1
ATOM 4061 C C . ASP A 1 546 ? 22.198 17.864 -7.091 1.00 89.56 546 ASP A C 1
ATOM 4063 O O . ASP A 1 546 ? 22.184 18.964 -7.657 1.00 89.56 546 ASP A O 1
ATOM 4067 N N . THR A 1 547 ? 22.371 16.735 -7.777 1.00 91.94 547 THR A N 1
ATOM 4068 C CA . THR A 1 547 ? 22.352 16.654 -9.244 1.00 91.94 547 THR A CA 1
ATOM 4069 C C . THR A 1 547 ? 21.217 15.753 -9.708 1.00 91.94 547 THR A C 1
ATOM 4071 O O . THR A 1 547 ? 20.825 14.818 -9.014 1.00 91.94 547 THR A O 1
ATOM 4074 N N . LEU A 1 548 ? 20.678 16.052 -10.887 1.00 94.38 548 LEU A N 1
ATOM 4075 C CA . LEU A 1 548 ? 19.635 15.267 -11.531 1.00 94.38 548 LEU A CA 1
ATOM 4076 C C . LEU A 1 548 ? 20.095 14.878 -12.943 1.00 94.38 548 LEU A C 1
ATOM 4078 O O . LEU A 1 548 ? 20.039 15.716 -13.849 1.00 94.38 548 LEU A O 1
ATOM 4082 N N . PRO A 1 549 ? 20.570 13.638 -13.147 1.00 96.00 549 PRO A N 1
ATOM 4083 C CA . PRO A 1 549 ? 20.748 13.094 -14.486 1.00 96.00 549 PRO A CA 1
ATOM 4084 C C . PRO A 1 549 ? 19.424 13.072 -15.250 1.00 96.00 549 PRO A C 1
ATOM 4086 O O . PRO A 1 549 ? 18.399 12.679 -14.694 1.00 96.00 549 PRO A O 1
ATOM 4089 N N . ALA A 1 550 ? 19.444 13.443 -16.525 1.00 97.50 550 ALA A N 1
ATOM 4090 C CA . ALA A 1 550 ? 18.287 13.336 -17.401 1.00 97.50 550 ALA A CA 1
ATOM 4091 C C . ALA A 1 550 ? 17.830 11.877 -17.524 1.00 97.50 550 ALA A C 1
ATOM 4093 O O . ALA A 1 550 ? 16.666 11.600 -17.271 1.00 97.50 550 ALA A O 1
ATOM 4094 N N . LEU A 1 551 ? 18.743 10.948 -17.832 1.00 98.50 551 LEU A N 1
ATOM 4095 C CA . LEU A 1 551 ? 18.424 9.534 -18.014 1.00 98.50 551 LEU A CA 1
ATOM 4096 C C . LEU A 1 551 ? 18.864 8.669 -16.825 1.00 98.50 551 LEU A C 1
ATOM 4098 O O . LEU A 1 551 ? 19.999 8.769 -16.355 1.00 98.50 551 LEU A O 1
ATOM 4102 N N . THR A 1 552 ? 17.987 7.758 -16.414 1.00 98.56 552 THR A N 1
ATOM 4103 C CA . THR A 1 552 ? 18.289 6.585 -15.575 1.00 98.56 552 THR A CA 1
ATOM 4104 C C . THR A 1 552 ? 17.781 5.321 -16.267 1.00 98.56 552 THR A C 1
ATOM 4106 O O . THR A 1 552 ? 17.061 5.403 -17.265 1.00 98.56 552 THR A O 1
ATOM 4109 N N . THR A 1 553 ? 18.177 4.145 -15.779 1.00 98.62 553 THR A N 1
ATOM 4110 C CA . THR A 1 553 ? 17.750 2.870 -16.363 1.00 98.62 553 THR A CA 1
ATOM 4111 C C . THR A 1 553 ? 17.661 1.773 -15.308 1.00 98.62 553 THR A C 1
ATOM 4113 O O . THR A 1 553 ? 18.446 1.780 -14.370 1.00 98.62 553 THR A O 1
ATOM 4116 N N . VAL A 1 554 ? 16.751 0.819 -15.505 1.00 98.69 554 VAL A N 1
ATOM 4117 C CA . VAL A 1 554 ? 16.794 -0.535 -14.919 1.00 98.69 554 VAL A CA 1
ATOM 4118 C C . VAL A 1 554 ? 16.619 -1.543 -16.044 1.00 98.69 554 VAL A C 1
ATOM 4120 O O . VAL A 1 554 ? 16.013 -1.233 -17.071 1.00 98.69 554 VAL A O 1
ATOM 4123 N N . ALA A 1 555 ? 17.172 -2.737 -15.884 1.00 98.50 555 ALA A N 1
ATOM 4124 C CA . ALA A 1 555 ? 17.131 -3.759 -16.910 1.00 98.50 555 ALA A CA 1
ATOM 4125 C C . ALA A 1 555 ? 16.897 -5.140 -16.311 1.00 98.50 555 ALA A C 1
ATOM 4127 O O . ALA A 1 555 ? 17.200 -5.400 -15.146 1.00 98.50 555 ALA A O 1
ATOM 4128 N N . SER A 1 556 ? 16.363 -6.030 -17.134 1.00 98.44 556 SER A N 1
ATOM 4129 C CA . SER A 1 556 ? 16.078 -7.404 -16.742 1.00 98.44 556 SER A CA 1
ATOM 4130 C C . SER A 1 556 ? 16.217 -8.363 -17.918 1.00 98.44 556 SER A C 1
ATOM 4132 O O . SER A 1 556 ? 16.299 -7.963 -19.084 1.00 98.44 556 SER A O 1
ATOM 4134 N N . THR A 1 557 ? 16.251 -9.649 -17.602 1.00 97.38 557 THR A N 1
ATOM 4135 C CA . THR A 1 557 ? 16.107 -10.745 -18.558 1.00 97.38 557 THR A CA 1
ATOM 4136 C C . THR A 1 557 ? 14.975 -11.665 -18.130 1.00 97.38 557 THR A C 1
ATOM 4138 O O . THR A 1 557 ? 14.580 -11.645 -16.968 1.00 97.38 557 THR A O 1
ATOM 4141 N N . ASP A 1 558 ? 14.468 -12.473 -19.058 1.00 95.69 558 ASP A N 1
ATOM 4142 C CA . ASP A 1 558 ? 13.524 -13.554 -18.758 1.00 95.69 558 ASP A CA 1
ATOM 4143 C C . ASP A 1 558 ? 14.103 -14.937 -19.102 1.00 95.69 558 ASP A C 1
ATOM 4145 O O . ASP A 1 558 ? 15.170 -15.065 -19.715 1.00 95.69 558 ASP A O 1
ATOM 4149 N N . ALA A 1 559 ? 13.371 -15.991 -18.736 1.00 91.56 559 ALA A N 1
ATOM 4150 C CA . ALA A 1 559 ? 13.740 -17.379 -19.017 1.00 91.56 559 ALA A CA 1
ATOM 4151 C C . ALA A 1 559 ? 13.849 -17.723 -20.520 1.00 91.56 559 ALA A C 1
ATOM 4153 O O . ALA A 1 559 ? 14.539 -18.681 -20.881 1.00 91.56 559 ALA A O 1
ATOM 4154 N N . ASP A 1 560 ? 13.201 -16.952 -21.401 1.00 91.88 560 ASP A N 1
ATOM 4155 C CA . ASP A 1 560 ? 13.302 -17.102 -22.859 1.00 91.88 560 ASP A CA 1
ATOM 4156 C C . ASP A 1 560 ? 14.570 -16.434 -23.427 1.00 91.88 560 ASP A C 1
ATOM 4158 O O . ASP A 1 560 ? 14.871 -16.566 -24.618 1.00 91.88 560 ASP A O 1
ATOM 4162 N N . GLY A 1 561 ? 15.335 -15.742 -22.578 1.00 89.81 561 GLY A N 1
ATOM 4163 C CA . GLY A 1 561 ? 16.556 -15.036 -22.936 1.00 89.81 561 GLY A CA 1
ATOM 4164 C C . GLY A 1 561 ? 16.307 -13.668 -23.560 1.00 89.81 561 GLY A C 1
ATOM 4165 O O . GLY A 1 561 ? 17.234 -13.119 -24.149 1.00 89.81 561 GLY A O 1
ATOM 4166 N N . ASN A 1 562 ? 15.093 -13.114 -23.460 1.00 96.44 562 ASN A N 1
ATOM 4167 C CA . ASN A 1 562 ? 14.839 -11.741 -23.882 1.00 96.44 562 ASN A CA 1
ATOM 4168 C C . ASN A 1 562 ? 15.529 -10.766 -22.924 1.00 96.44 562 ASN A C 1
ATOM 4170 O O . ASN A 1 562 ? 15.642 -11.018 -21.727 1.00 96.44 562 ASN A O 1
ATOM 4174 N N . LEU A 1 563 ? 15.959 -9.632 -23.470 1.00 97.50 563 LEU A N 1
ATOM 4175 C CA . LEU A 1 563 ? 16.602 -8.546 -22.745 1.00 97.50 563 LEU A CA 1
ATOM 4176 C C . LEU A 1 563 ? 15.671 -7.337 -22.722 1.00 97.50 563 LEU A C 1
ATOM 4178 O O . LEU A 1 563 ? 15.212 -6.894 -23.778 1.00 97.50 563 LEU A O 1
ATOM 4182 N N . TYR A 1 564 ? 15.438 -6.795 -21.534 1.00 98.56 564 TYR A N 1
ATOM 4183 C CA . TYR A 1 564 ? 14.566 -5.657 -21.289 1.00 98.56 564 TYR A CA 1
ATOM 4184 C C . TYR A 1 564 ? 15.355 -4.507 -20.670 1.00 98.56 564 TYR A C 1
ATOM 4186 O O . TYR A 1 564 ? 16.257 -4.726 -19.861 1.00 98.56 564 TYR A O 1
ATOM 4194 N N . ALA A 1 565 ? 14.999 -3.280 -21.030 1.00 98.62 565 ALA A N 1
ATOM 4195 C CA . ALA A 1 565 ? 15.495 -2.074 -20.384 1.00 98.62 565 ALA A CA 1
ATOM 4196 C C . ALA A 1 565 ? 14.378 -1.041 -20.280 1.00 98.62 565 ALA A C 1
ATOM 4198 O O . ALA A 1 565 ? 13.772 -0.697 -21.293 1.00 98.62 565 ALA A O 1
ATOM 4199 N N . VAL A 1 566 ? 14.147 -0.515 -19.082 1.00 98.88 566 VAL A N 1
ATOM 4200 C CA . VAL A 1 566 ? 13.303 0.657 -18.845 1.00 98.88 566 VAL A CA 1
ATOM 4201 C C . VAL A 1 566 ? 14.217 1.849 -18.612 1.00 98.88 566 VAL A C 1
ATOM 4203 O O . VAL A 1 566 ? 14.991 1.861 -17.660 1.00 98.88 566 VAL A O 1
ATOM 4206 N N . VAL A 1 567 ? 14.118 2.852 -19.481 1.00 98.88 567 VAL A N 1
ATOM 4207 C CA . VAL A 1 567 ? 14.883 4.100 -19.434 1.00 98.88 567 VAL A CA 1
ATOM 4208 C C . VAL A 1 567 ? 13.937 5.247 -19.100 1.00 98.88 567 VAL A C 1
ATOM 4210 O O . VAL A 1 567 ? 12.935 5.456 -19.791 1.00 98.88 567 VAL A O 1
ATOM 4213 N N . ILE A 1 568 ? 14.255 5.999 -18.049 1.00 98.88 568 ILE A N 1
ATOM 4214 C CA . ILE A 1 568 ? 13.430 7.104 -17.549 1.00 98.88 568 ILE A CA 1
ATOM 4215 C C . ILE A 1 568 ? 14.131 8.413 -17.897 1.00 98.88 568 ILE A C 1
ATOM 4217 O O . ILE A 1 568 ? 15.267 8.633 -17.480 1.00 98.88 568 ILE A O 1
ATOM 4221 N N . ASN A 1 569 ? 13.461 9.286 -18.652 1.00 98.69 569 ASN A N 1
ATOM 4222 C CA . ASN A 1 569 ? 13.929 10.641 -18.913 1.00 98.69 569 ASN A CA 1
ATOM 4223 C C . ASN A 1 569 ? 13.219 11.637 -17.993 1.00 98.69 569 ASN A C 1
ATOM 4225 O O . ASN A 1 569 ? 12.054 11.977 -18.198 1.00 98.69 569 ASN A O 1
ATOM 4229 N N . ARG A 1 570 ? 13.946 12.118 -16.987 1.00 97.62 570 ARG A N 1
ATOM 4230 C CA . ARG A 1 570 ? 13.480 13.050 -15.952 1.00 97.62 570 ARG A CA 1
ATOM 4231 C C . ARG A 1 570 ? 13.522 14.516 -16.374 1.00 97.62 570 ARG A C 1
ATOM 4233 O O . ARG A 1 570 ? 12.966 15.372 -15.672 1.00 97.62 570 ARG A O 1
ATOM 4240 N N . ASP A 1 571 ? 14.192 14.832 -17.480 1.00 97.00 571 ASP A N 1
ATOM 4241 C CA . ASP A 1 571 ? 14.285 16.209 -17.954 1.00 97.00 571 ASP A CA 1
ATOM 4242 C C . ASP A 1 571 ? 12.927 16.692 -18.481 1.00 97.00 571 ASP A C 1
ATOM 4244 O O . ASP A 1 571 ? 12.207 15.960 -19.156 1.00 97.00 571 ASP A O 1
ATOM 4248 N N . ALA A 1 572 ? 12.559 17.928 -18.143 1.00 95.69 572 ALA A N 1
ATOM 4249 C CA . ALA A 1 572 ? 11.272 18.505 -18.514 1.00 95.69 572 ALA A CA 1
ATOM 4250 C C . ALA A 1 572 ? 11.147 18.783 -20.019 1.00 95.69 572 ALA A C 1
ATOM 4252 O O . ALA A 1 572 ? 10.035 18.755 -20.537 1.00 95.69 572 ALA A O 1
ATOM 4253 N N . GLU A 1 573 ? 12.248 19.073 -20.715 1.00 95.56 573 GLU A N 1
ATOM 4254 C CA . GLU A 1 573 ? 12.216 19.573 -22.099 1.00 95.56 573 GLU A CA 1
ATOM 4255 C C . GLU A 1 573 ? 13.231 18.892 -23.027 1.00 95.56 573 GLU A C 1
ATOM 4257 O O . GLU A 1 573 ? 13.105 18.981 -24.250 1.00 95.56 573 GLU A O 1
ATOM 4262 N N . LEU A 1 574 ? 14.258 18.242 -22.476 1.00 96.25 574 LEU A N 1
ATOM 4263 C CA . LEU A 1 574 ? 15.347 17.672 -23.255 1.00 96.25 574 LEU A CA 1
ATOM 4264 C C . LEU A 1 574 ? 15.055 16.236 -23.699 1.00 96.25 574 LEU A C 1
ATOM 4266 O O . LEU A 1 574 ? 15.158 15.293 -22.916 1.00 96.25 574 LEU A O 1
ATOM 4270 N N . ASP A 1 575 ? 14.819 16.063 -24.997 1.00 98.00 575 ASP A N 1
ATOM 4271 C CA . ASP A 1 575 ? 14.974 14.765 -25.653 1.00 98.00 575 ASP A CA 1
ATOM 4272 C C . ASP A 1 575 ? 16.455 14.356 -25.630 1.00 98.00 575 ASP A C 1
ATOM 4274 O O . ASP A 1 575 ? 17.332 15.116 -26.060 1.00 98.00 575 ASP A O 1
ATOM 4278 N N . VAL A 1 576 ? 16.750 13.139 -25.173 1.00 97.38 576 VAL A N 1
ATOM 4279 C CA . VAL A 1 576 ? 18.125 12.634 -25.084 1.00 97.38 576 VAL A CA 1
ATOM 4280 C C . VAL A 1 576 ? 18.338 11.539 -26.121 1.00 97.38 576 VAL A C 1
ATOM 4282 O O . VAL A 1 576 ? 17.767 10.455 -26.038 1.00 97.38 576 VAL A O 1
ATOM 4285 N N . ASN A 1 577 ? 19.192 11.812 -27.107 1.00 95.88 577 ASN A N 1
ATOM 4286 C CA . ASN A 1 577 ? 19.668 10.792 -28.037 1.00 95.88 577 ASN A CA 1
ATOM 4287 C C . ASN A 1 577 ? 20.818 10.009 -27.396 1.00 95.88 577 ASN A C 1
ATOM 4289 O O . ASN A 1 577 ? 21.832 10.614 -27.045 1.00 95.88 577 ASN A O 1
ATOM 4293 N N . ALA A 1 578 ? 20.668 8.693 -27.263 1.00 90.38 578 ALA A N 1
ATOM 4294 C CA . ALA A 1 578 ? 21.652 7.830 -26.622 1.00 90.38 578 ALA A CA 1
ATOM 4295 C C . ALA A 1 578 ? 21.870 6.526 -27.402 1.00 90.38 578 ALA A C 1
ATOM 4297 O O . ALA A 1 578 ? 20.977 6.041 -28.103 1.00 90.38 578 ALA A O 1
ATOM 4298 N N . SER A 1 579 ? 23.067 5.957 -27.268 1.00 89.38 579 SER A N 1
ATOM 4299 C CA . SER A 1 579 ? 23.374 4.608 -27.749 1.00 89.38 579 SER A CA 1
ATOM 4300 C C . SER A 1 579 ? 22.835 3.576 -26.764 1.00 89.38 579 SER A C 1
ATOM 4302 O O . SER A 1 579 ? 23.060 3.700 -25.566 1.00 89.38 579 SER A O 1
ATOM 4304 N N . VAL A 1 580 ? 22.149 2.548 -27.248 1.00 92.50 580 VAL A N 1
ATOM 4305 C CA . VAL A 1 580 ? 21.736 1.374 -26.475 1.00 92.50 580 VAL A CA 1
ATOM 4306 C C . VAL A 1 580 ? 22.720 0.252 -26.776 1.00 92.50 580 VAL A C 1
ATOM 4308 O O . VAL A 1 580 ? 22.850 -0.172 -27.927 1.00 92.50 580 VAL A O 1
ATOM 4311 N N . VAL A 1 581 ? 23.420 -0.204 -25.738 1.00 88.06 581 VAL A N 1
ATOM 4312 C CA . VAL A 1 581 ? 24.563 -1.120 -25.834 1.00 88.06 581 VAL A CA 1
ATOM 4313 C C . VAL A 1 581 ? 24.260 -2.400 -25.044 1.00 88.06 581 VAL A C 1
ATOM 4315 O O . VAL A 1 581 ? 24.497 -2.452 -23.832 1.00 88.06 581 VAL A O 1
ATOM 4318 N N . PRO A 1 582 ? 23.701 -3.439 -25.690 1.00 88.25 582 PRO A N 1
ATOM 4319 C CA . PRO A 1 582 ? 23.441 -4.727 -25.058 1.00 88.25 582 PRO A CA 1
ATOM 4320 C C . PRO A 1 582 ? 24.722 -5.584 -25.044 1.00 88.25 582 PRO A C 1
ATOM 4322 O O . PRO A 1 582 ? 25.011 -6.337 -25.977 1.00 88.25 582 PRO A O 1
ATOM 4325 N N . VAL A 1 583 ? 25.523 -5.456 -23.983 1.00 80.12 583 VAL A N 1
ATOM 4326 C CA . VAL A 1 583 ? 26.877 -6.032 -23.903 1.00 80.12 583 VAL A CA 1
ATOM 4327 C C . VAL A 1 583 ? 26.835 -7.558 -23.942 1.00 80.12 583 VAL A C 1
ATOM 4329 O O . VAL A 1 583 ? 26.246 -8.200 -23.074 1.00 80.12 583 VAL A O 1
ATOM 4332 N N . GLY A 1 584 ? 27.524 -8.151 -24.922 1.00 75.88 584 GLY A N 1
ATOM 4333 C CA . GLY A 1 584 ? 27.598 -9.608 -25.063 1.00 75.88 584 GLY A CA 1
ATOM 4334 C C . GLY A 1 584 ? 26.246 -10.244 -25.388 1.00 75.88 584 GLY A C 1
ATOM 4335 O O . GLY A 1 584 ? 25.976 -11.363 -24.965 1.00 75.88 584 GLY A O 1
ATOM 4336 N N . TYR A 1 585 ? 25.372 -9.534 -26.102 1.00 85.69 585 TYR A N 1
ATOM 4337 C CA . TYR A 1 585 ? 24.044 -10.024 -26.447 1.00 85.69 585 TYR A CA 1
ATOM 4338 C C . TYR A 1 585 ? 23.741 -9.838 -27.924 1.00 85.69 585 TYR A C 1
ATOM 4340 O O . TYR A 1 585 ? 23.883 -8.756 -28.497 1.00 85.69 585 TYR A O 1
ATOM 4348 N N . ARG A 1 586 ? 23.278 -10.917 -28.551 1.00 88.44 586 ARG A N 1
ATOM 4349 C CA . ARG A 1 586 ? 22.948 -10.937 -29.970 1.00 88.44 586 ARG A CA 1
ATOM 4350 C C . ARG A 1 586 ? 21.440 -10.970 -30.156 1.00 88.44 586 ARG A C 1
ATOM 4352 O O . ARG A 1 586 ? 20.825 -12.032 -30.089 1.00 88.44 586 ARG A O 1
ATOM 4359 N N . HIS A 1 587 ? 20.866 -9.810 -30.450 1.00 92.50 587 HIS A N 1
ATOM 4360 C CA . HIS A 1 587 ? 19.448 -9.666 -30.781 1.00 92.50 587 HIS A CA 1
ATOM 4361 C C . HIS A 1 587 ? 19.161 -9.891 -32.275 1.00 92.50 587 HIS A C 1
ATOM 4363 O O . HIS A 1 587 ? 20.053 -9.859 -33.129 1.00 92.50 587 HIS A O 1
ATOM 4369 N N . ASP A 1 588 ? 17.890 -10.118 -32.598 1.00 92.06 588 ASP A N 1
ATOM 4370 C CA . ASP A 1 588 ? 17.391 -10.424 -33.948 1.00 92.06 588 ASP A CA 1
ATOM 4371 C C . ASP A 1 588 ? 17.328 -9.213 -34.908 1.00 92.06 588 ASP A C 1
ATOM 4373 O O . ASP A 1 588 ? 16.985 -9.339 -36.089 1.00 92.06 588 ASP A O 1
ATOM 4377 N N . GLY A 1 589 ? 17.702 -8.036 -34.410 1.00 92.25 589 GLY A N 1
ATOM 4378 C CA . GLY A 1 589 ? 17.716 -6.771 -35.130 1.00 92.25 589 GLY A CA 1
ATOM 4379 C C . GLY A 1 589 ? 16.411 -5.978 -35.107 1.00 92.25 589 GLY A C 1
ATOM 4380 O O . GLY A 1 589 ? 16.288 -4.995 -35.853 1.00 92.25 589 GLY A O 1
ATOM 4381 N N . ARG A 1 590 ? 15.461 -6.368 -34.253 1.00 95.88 590 ARG A N 1
ATOM 4382 C CA . ARG A 1 590 ? 14.270 -5.594 -33.903 1.00 95.88 590 ARG A CA 1
ATOM 4383 C C . ARG A 1 590 ? 14.290 -5.216 -32.424 1.00 95.88 590 ARG A C 1
ATOM 4385 O O . ARG A 1 590 ? 14.870 -5.916 -31.601 1.00 95.88 590 ARG A O 1
ATOM 4392 N N . ALA A 1 591 ? 13.657 -4.093 -32.122 1.00 97.62 591 ALA A N 1
ATOM 4393 C CA . ALA A 1 591 ? 13.367 -3.648 -30.771 1.00 97.62 591 ALA A CA 1
ATOM 4394 C C . ALA A 1 591 ? 11.864 -3.389 -30.666 1.00 97.62 591 ALA A C 1
ATOM 4396 O O . ALA A 1 591 ? 11.319 -2.622 -31.465 1.00 97.62 591 ALA A O 1
ATOM 4397 N N . GLU A 1 592 ? 11.204 -4.031 -29.708 1.00 98.38 592 GLU A N 1
ATOM 4398 C CA . GLU A 1 592 ? 9.854 -3.648 -29.296 1.00 98.38 592 GLU A CA 1
ATOM 4399 C C . GLU A 1 592 ? 9.991 -2.535 -28.261 1.00 98.38 592 GLU A C 1
ATOM 4401 O O . GLU A 1 592 ? 10.792 -2.647 -27.335 1.00 98.38 592 GLU A O 1
ATOM 4406 N N . ILE A 1 593 ? 9.272 -1.436 -28.451 1.00 98.62 593 ILE A N 1
ATOM 4407 C CA . ILE A 1 593 ? 9.419 -0.224 -27.653 1.00 98.62 593 ILE A CA 1
ATOM 4408 C C . ILE A 1 593 ? 8.052 0.215 -27.170 1.00 98.62 593 ILE A C 1
ATOM 4410 O O . ILE A 1 593 ? 7.117 0.325 -27.966 1.00 98.62 593 ILE A O 1
ATOM 4414 N N . MET A 1 594 ? 7.969 0.518 -25.883 1.00 98.75 594 MET A N 1
ATOM 4415 C CA . MET A 1 594 ? 6.784 1.058 -25.241 1.00 98.75 594 MET A CA 1
ATOM 4416 C C . MET A 1 594 ? 7.153 2.350 -24.518 1.00 98.75 594 MET A C 1
ATOM 4418 O O . MET A 1 594 ? 8.143 2.378 -23.795 1.00 98.75 594 MET A O 1
ATOM 4422 N N . THR A 1 595 ? 6.393 3.424 -24.715 1.00 98.81 595 THR A N 1
ATOM 4423 C CA . THR A 1 595 ? 6.683 4.731 -24.109 1.00 98.81 595 THR A CA 1
ATOM 4424 C C . THR A 1 595 ? 5.436 5.317 -23.459 1.00 98.81 595 THR A C 1
ATOM 4426 O O . THR A 1 595 ? 4.404 5.434 -24.118 1.00 98.81 595 THR A O 1
ATOM 4429 N N . VAL A 1 596 ? 5.557 5.731 -22.195 1.00 98.81 596 VAL A N 1
ATOM 4430 C CA . VAL A 1 596 ? 4.610 6.621 -21.506 1.00 98.81 596 VAL A CA 1
ATOM 4431 C C . VAL A 1 596 ? 5.131 8.050 -21.606 1.00 98.81 596 VAL A C 1
ATOM 4433 O O . VAL A 1 596 ? 6.248 8.337 -21.170 1.00 98.81 596 VAL A O 1
ATOM 4436 N N . THR A 1 597 ? 4.337 8.949 -22.184 1.00 98.50 597 THR A N 1
ATOM 4437 C CA . THR A 1 597 ? 4.646 10.386 -22.253 1.00 98.50 597 THR A CA 1
ATOM 4438 C C . THR A 1 597 ? 3.372 11.213 -22.483 1.00 98.50 597 THR A C 1
ATOM 4440 O O . THR A 1 597 ? 2.286 10.656 -22.665 1.00 98.50 597 THR A O 1
ATOM 4443 N N . GLY A 1 598 ? 3.494 12.540 -22.457 1.00 97.50 598 GLY A N 1
ATOM 4444 C CA . GLY A 1 598 ? 2.410 13.506 -22.634 1.00 97.50 598 GLY A CA 1
ATOM 4445 C C . GLY A 1 598 ? 2.886 14.744 -23.395 1.00 97.50 598 GLY A C 1
ATOM 4446 O O . GLY A 1 598 ? 3.971 14.751 -23.969 1.00 97.50 598 GLY A O 1
ATOM 4447 N N . ALA A 1 599 ? 2.070 15.799 -23.433 1.00 97.38 599 ALA A N 1
ATOM 4448 C CA . ALA A 1 599 ? 2.470 17.056 -24.076 1.00 97.38 599 ALA A CA 1
ATOM 4449 C C . ALA A 1 599 ? 3.536 17.821 -23.266 1.00 97.38 599 ALA A C 1
ATOM 4451 O O . ALA A 1 599 ? 4.338 18.558 -23.841 1.00 97.38 599 ALA A O 1
ATOM 4452 N N . ASP A 1 600 ? 3.500 17.659 -21.944 1.00 96.81 600 ASP A N 1
ATOM 4453 C CA . ASP A 1 600 ? 4.462 18.173 -20.975 1.00 96.81 600 ASP A CA 1
ATOM 4454 C C . ASP A 1 600 ? 4.411 17.345 -19.674 1.00 96.81 600 ASP A C 1
ATOM 4456 O O . ASP A 1 600 ? 3.543 16.490 -19.480 1.00 96.81 600 ASP A O 1
ATOM 4460 N N . TYR A 1 601 ? 5.320 17.626 -18.742 1.00 96.38 601 TYR A N 1
ATOM 4461 C CA . TYR A 1 601 ? 5.430 16.921 -17.460 1.00 96.38 601 TYR A CA 1
ATOM 4462 C C . TYR A 1 601 ? 4.247 17.143 -16.489 1.00 96.38 601 TYR A C 1
ATOM 4464 O O . TYR A 1 601 ? 4.087 16.393 -15.520 1.00 96.38 601 TYR A O 1
ATOM 4472 N N . LEU A 1 602 ? 3.404 18.157 -16.728 1.00 97.00 602 LEU A N 1
ATOM 4473 C CA . LEU A 1 602 ? 2.177 18.425 -15.967 1.00 97.00 602 LEU A CA 1
ATOM 4474 C C . LEU A 1 602 ? 0.934 17.793 -16.606 1.00 97.00 602 LEU A C 1
ATOM 4476 O O . LEU A 1 602 ? -0.156 17.919 -16.049 1.00 97.00 602 LEU A O 1
ATOM 4480 N N . SER A 1 603 ? 1.072 17.116 -17.747 1.00 97.56 603 SER A N 1
ATOM 4481 C CA . SER A 1 603 ? -0.040 16.443 -18.421 1.00 97.56 603 SER A CA 1
ATOM 4482 C C . SER A 1 603 ? -0.656 15.374 -17.515 1.00 97.56 603 SER A C 1
ATOM 4484 O O . SER A 1 603 ? 0.062 14.673 -16.806 1.00 97.56 603 SER A O 1
ATOM 4486 N N . PHE A 1 604 ? -1.983 15.247 -17.530 1.00 96.50 604 PHE A N 1
ATOM 4487 C CA . PHE A 1 604 ? -2.731 14.230 -16.787 1.00 96.50 604 PHE A CA 1
ATOM 4488 C C . PHE A 1 604 ? -4.002 13.844 -17.540 1.00 96.50 604 PHE A C 1
ATOM 4490 O O . PHE A 1 604 ? -4.591 14.678 -18.230 1.00 96.50 604 PHE A O 1
ATOM 4497 N N . ASN A 1 605 ? -4.454 12.603 -17.366 1.00 96.56 605 ASN A N 1
ATOM 4498 C CA . ASN A 1 605 ? -5.674 12.116 -18.003 1.00 96.56 605 ASN A CA 1
ATOM 4499 C C . ASN A 1 605 ? -6.907 12.590 -17.240 1.00 96.56 605 ASN A C 1
ATOM 4501 O O . ASN A 1 605 ? -6.938 12.563 -16.012 1.00 96.56 605 ASN A O 1
ATOM 4505 N N . SER A 1 606 ? -7.948 12.987 -17.962 1.00 93.94 606 SER A N 1
ATOM 4506 C CA . SER A 1 606 ? -9.219 13.453 -17.404 1.00 93.94 606 SER A CA 1
ATOM 4507 C C . SER A 1 606 ? -10.405 12.886 -18.190 1.00 93.94 606 SER A C 1
ATOM 4509 O O . SER A 1 606 ? -10.212 12.343 -19.277 1.00 93.94 606 SER A O 1
ATOM 4511 N N . PRO A 1 607 ? -11.651 13.023 -17.706 1.00 91.56 607 PRO A N 1
ATOM 4512 C CA . PRO A 1 607 ? -12.819 12.583 -18.466 1.00 91.56 607 PRO A CA 1
ATOM 4513 C C . PRO A 1 607 ? -12.972 13.302 -19.816 1.00 91.56 607 PRO A C 1
ATOM 4515 O O . PRO A 1 607 ? -13.487 12.707 -20.763 1.00 91.56 607 PRO A O 1
ATOM 4518 N N . ASP A 1 608 ? -12.507 14.555 -19.909 1.00 92.00 608 ASP A N 1
ATOM 4519 C CA . ASP A 1 608 ? -12.548 15.372 -21.129 1.00 92.00 608 ASP A CA 1
ATOM 4520 C C . ASP A 1 608 ? -11.391 15.063 -22.097 1.00 92.00 608 ASP A C 1
ATOM 4522 O O . ASP A 1 608 ? -11.539 15.231 -23.309 1.00 92.00 608 ASP A O 1
ATOM 4526 N N . ASP A 1 609 ? -10.253 14.611 -21.568 1.00 94.75 609 ASP A N 1
ATOM 4527 C CA . ASP A 1 609 ? -9.055 14.238 -22.324 1.00 94.75 609 ASP A CA 1
ATOM 4528 C C . ASP A 1 609 ? -8.404 13.005 -21.686 1.00 94.75 609 ASP A C 1
ATOM 4530 O O . ASP A 1 609 ? -7.567 13.109 -20.785 1.00 94.75 609 ASP A O 1
ATOM 4534 N N . ARG A 1 610 ? -8.868 11.823 -22.104 1.00 94.06 610 ARG A N 1
ATOM 4535 C CA . ARG A 1 610 ? -8.496 10.533 -21.499 1.00 94.06 610 ARG A CA 1
ATOM 4536 C C . ARG A 1 610 ? -7.098 10.049 -21.890 1.00 94.06 610 ARG A C 1
ATOM 4538 O O . ARG A 1 610 ? -6.600 9.143 -21.235 1.00 94.06 610 ARG A O 1
ATOM 4545 N N . ASP A 1 611 ? -6.495 10.666 -22.906 1.00 95.44 611 ASP A N 1
ATOM 4546 C CA 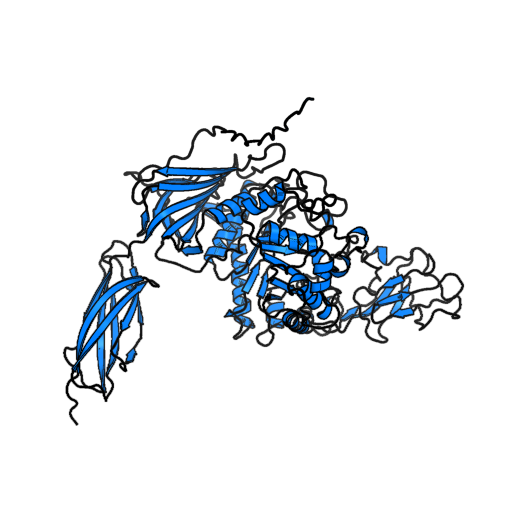. ASP A 1 611 ? -5.230 10.240 -23.517 1.00 95.44 611 ASP A CA 1
ATOM 4547 C C . ASP A 1 611 ? -4.174 11.370 -23.522 1.00 95.44 611 ASP A C 1
ATOM 4549 O O . ASP A 1 611 ? -3.236 11.349 -24.322 1.00 95.44 611 ASP A O 1
ATOM 4553 N N . ALA A 1 612 ? -4.321 12.380 -22.653 1.00 97.69 612 ALA A N 1
ATOM 4554 C CA . ALA A 1 612 ? -3.344 13.464 -22.481 1.00 97.69 612 ALA A CA 1
ATOM 4555 C C . ALA A 1 612 ? -1.953 12.947 -22.064 1.00 97.69 612 ALA A C 1
ATOM 4557 O O . ALA A 1 612 ? -0.926 13.517 -22.439 1.00 97.69 612 ALA A O 1
ATOM 4558 N N . VAL A 1 613 ? -1.932 11.856 -21.300 1.00 98.12 613 VAL A N 1
ATOM 4559 C CA . VAL A 1 613 ? -0.790 10.973 -21.081 1.00 98.12 613 VAL A CA 1
ATOM 4560 C C . VAL A 1 613 ? -1.152 9.622 -21.679 1.00 98.12 613 VAL A C 1
ATOM 4562 O O . VAL A 1 613 ? -2.147 9.008 -21.292 1.00 98.12 613 VAL A O 1
ATOM 4565 N N . ALA A 1 614 ? -0.332 9.145 -22.607 1.00 95.06 614 ALA A N 1
ATOM 4566 C CA . ALA A 1 614 ? -0.620 7.933 -23.356 1.00 95.06 614 ALA A CA 1
ATOM 4567 C C . ALA A 1 614 ? 0.537 6.939 -23.290 1.00 95.06 614 ALA A C 1
ATOM 4569 O O . ALA A 1 614 ? 1.711 7.314 -23.248 1.00 95.06 614 ALA A O 1
ATOM 4570 N N . LEU A 1 615 ? 0.171 5.660 -23.346 1.00 96.88 615 LEU A N 1
ATOM 4571 C CA . LEU A 1 615 ? 1.077 4.543 -23.568 1.00 96.88 615 LEU A CA 1
ATOM 4572 C C . LEU A 1 615 ? 1.097 4.213 -25.066 1.00 96.88 615 LEU A C 1
ATOM 4574 O O . LEU A 1 615 ? 0.072 3.858 -25.649 1.00 96.88 615 LEU A O 1
ATOM 4578 N N . ALA A 1 616 ? 2.260 4.326 -25.703 1.00 97.00 616 ALA A N 1
ATOM 4579 C CA . ALA A 1 616 ? 2.430 4.037 -27.124 1.00 97.00 616 ALA A CA 1
ATOM 4580 C C . ALA A 1 616 ? 3.414 2.885 -27.339 1.00 97.00 616 ALA A C 1
ATOM 4582 O O . ALA A 1 616 ? 4.528 2.918 -26.826 1.00 97.00 616 ALA A O 1
ATOM 4583 N N . SER A 1 617 ? 3.019 1.900 -28.150 1.00 97.31 617 SER A N 1
ATOM 4584 C CA . SER A 1 617 ? 3.860 0.757 -28.527 1.00 97.31 617 SER A CA 1
ATOM 4585 C C . SER A 1 617 ? 4.275 0.812 -29.997 1.00 97.31 617 SER A C 1
ATOM 4587 O O . SER A 1 617 ? 3.474 1.154 -30.872 1.00 97.31 617 SER A O 1
ATOM 4589 N N . GLN A 1 618 ? 5.517 0.434 -30.289 1.00 96.69 618 GLN A N 1
ATOM 4590 C CA . GLN A 1 618 ? 6.054 0.344 -31.645 1.00 96.69 618 GLN A CA 1
ATOM 4591 C C . GLN A 1 618 ? 7.141 -0.729 -31.766 1.00 96.69 618 GLN A C 1
ATOM 4593 O O . GLN A 1 618 ? 7.882 -0.990 -30.829 1.00 96.69 618 GLN A O 1
ATOM 4598 N N . SER A 1 619 ? 7.289 -1.285 -32.968 1.00 96.62 619 SER A N 1
ATOM 4599 C CA . SER A 1 619 ? 8.356 -2.232 -33.296 1.00 96.62 619 SER A CA 1
ATOM 4600 C C . SER A 1 619 ? 9.312 -1.608 -34.307 1.00 96.62 619 SER A C 1
ATOM 4602 O O . SER A 1 619 ? 8.913 -1.282 -35.434 1.00 96.62 619 SER A O 1
ATOM 4604 N N . VAL A 1 620 ? 10.576 -1.448 -33.928 1.00 94.81 620 VAL A N 1
ATOM 4605 C CA . VAL A 1 620 ? 11.575 -0.694 -34.691 1.00 94.81 620 VAL A CA 1
ATOM 4606 C C . VAL A 1 620 ? 12.688 -1.612 -35.192 1.00 94.81 620 VAL A C 1
ATOM 4608 O O . VAL A 1 620 ? 13.150 -2.509 -34.494 1.00 94.81 620 VAL A O 1
ATOM 4611 N N . VAL A 1 621 ? 13.129 -1.406 -36.437 1.00 94.62 621 VAL A N 1
ATOM 4612 C CA . VAL A 1 621 ? 14.287 -2.120 -36.996 1.00 94.62 621 VAL A CA 1
ATOM 4613 C C . VAL A 1 621 ? 15.554 -1.379 -36.595 1.00 94.62 621 VAL A C 1
ATOM 4615 O O . VAL A 1 621 ? 15.799 -0.280 -37.086 1.00 94.62 621 VAL A O 1
ATOM 4618 N N . VAL A 1 622 ? 16.367 -2.006 -35.752 1.00 91.44 622 VAL A N 1
ATOM 4619 C CA . VAL A 1 622 ? 17.590 -1.413 -35.186 1.00 91.44 622 VAL A CA 1
ATOM 4620 C C . VAL A 1 622 ? 18.871 -1.957 -35.831 1.00 91.44 622 VAL A C 1
ATOM 4622 O O . VAL A 1 622 ? 19.925 -1.332 -35.773 1.00 91.44 622 VAL A O 1
ATOM 4625 N N . GLY A 1 623 ? 18.775 -3.070 -36.569 1.00 85.50 623 GLY A N 1
ATOM 4626 C CA . GLY A 1 623 ? 19.950 -3.764 -37.106 1.00 85.50 623 GLY A CA 1
ATOM 4627 C C . GLY A 1 623 ? 20.640 -4.606 -36.032 1.00 85.50 623 GLY A C 1
ATOM 4628 O O . GLY A 1 623 ? 20.124 -4.736 -34.939 1.00 85.50 623 GLY A O 1
ATOM 4629 N N . ALA A 1 624 ? 21.765 -5.243 -36.352 1.00 77.00 624 ALA A N 1
ATOM 4630 C CA . ALA A 1 624 ? 22.469 -6.095 -35.391 1.00 77.00 624 ALA A CA 1
ATOM 4631 C C . ALA A 1 624 ? 23.478 -5.286 -34.563 1.00 77.00 624 ALA A C 1
ATOM 4633 O O . ALA A 1 624 ? 24.268 -4.553 -35.165 1.00 77.00 624 ALA A O 1
ATOM 4634 N N . GLY A 1 625 ? 23.494 -5.513 -33.247 1.00 79.69 625 GLY A N 1
ATOM 4635 C CA . GLY A 1 625 ? 24.391 -4.865 -32.291 1.00 79.69 625 GLY A CA 1
ATOM 4636 C C . GLY A 1 625 ? 23.852 -3.521 -31.804 1.00 79.69 625 GLY A C 1
ATOM 4637 O O . GLY A 1 625 ? 22.661 -3.239 -31.915 1.00 79.69 625 GLY A O 1
ATOM 4638 N N . ASP A 1 626 ? 24.748 -2.685 -31.297 1.00 86.00 626 ASP A N 1
ATOM 4639 C CA . ASP A 1 626 ? 24.410 -1.380 -30.733 1.00 86.00 626 ASP A CA 1
ATOM 4640 C C . ASP A 1 626 ? 23.610 -0.505 -31.712 1.00 86.00 626 ASP A C 1
ATOM 4642 O O . ASP A 1 626 ? 23.835 -0.494 -32.931 1.00 86.00 626 ASP A O 1
ATOM 4646 N N . PHE A 1 627 ? 22.672 0.262 -31.166 1.00 88.44 627 PHE A N 1
ATOM 4647 C CA . PHE A 1 627 ? 21.809 1.153 -31.936 1.00 88.44 627 PHE A CA 1
ATOM 4648 C C . PHE A 1 627 ? 21.533 2.440 -31.172 1.00 88.44 627 PHE A C 1
ATOM 4650 O O . PHE A 1 627 ? 21.689 2.489 -29.959 1.00 88.44 627 PHE A O 1
ATOM 4657 N N . THR A 1 628 ? 21.104 3.491 -31.868 1.00 89.81 628 THR A N 1
ATOM 4658 C CA . THR A 1 628 ? 20.740 4.753 -31.216 1.00 89.81 628 THR A CA 1
ATOM 4659 C C . THR A 1 628 ? 19.230 4.889 -31.085 1.00 89.81 628 THR A C 1
ATOM 4661 O O . THR A 1 628 ? 18.468 4.486 -31.972 1.00 89.81 628 THR A O 1
ATOM 4664 N N . TYR A 1 629 ? 18.796 5.478 -29.974 1.00 95.75 629 TYR A N 1
ATOM 4665 C CA . TYR A 1 629 ? 17.405 5.823 -29.719 1.00 95.75 629 TYR A CA 1
ATOM 4666 C C . TYR A 1 629 ? 17.317 7.200 -29.058 1.00 95.75 629 TYR A C 1
ATOM 4668 O O . TYR A 1 629 ? 18.137 7.561 -28.215 1.00 95.75 629 TYR A O 1
ATOM 4676 N N . THR A 1 630 ? 16.317 7.985 -29.457 1.00 97.44 630 THR A N 1
ATOM 4677 C CA . THR A 1 630 ? 16.016 9.274 -28.828 1.00 97.44 630 THR A CA 1
ATOM 4678 C C . THR A 1 630 ? 14.906 9.083 -27.809 1.00 97.44 630 THR A C 1
ATOM 4680 O O . THR A 1 630 ? 13.759 8.849 -28.184 1.00 97.44 630 THR A O 1
ATOM 4683 N N . PHE A 1 631 ? 15.267 9.182 -26.532 1.00 98.38 631 PHE A N 1
ATOM 4684 C CA . PHE A 1 631 ? 14.358 9.117 -25.396 1.00 98.38 631 PHE A CA 1
ATOM 4685 C C . PHE A 1 631 ? 13.670 10.479 -25.229 1.00 98.38 631 PHE A C 1
ATOM 4687 O O . PHE A 1 631 ? 14.369 11.456 -24.937 1.00 98.38 631 PHE A O 1
ATOM 4694 N N . PRO A 1 632 ? 12.341 10.577 -25.431 1.00 98.31 632 PRO A N 1
ATOM 4695 C CA . PRO A 1 632 ? 11.626 11.846 -25.311 1.00 98.31 632 PRO A CA 1
ATOM 4696 C C . PRO A 1 632 ? 11.796 12.464 -23.922 1.00 98.31 632 PRO A C 1
ATOM 4698 O O . PRO A 1 632 ? 11.970 11.729 -22.946 1.00 98.31 632 PRO A O 1
ATOM 4701 N N . ALA A 1 633 ? 11.740 13.787 -23.813 1.00 97.88 633 ALA A N 1
ATOM 4702 C CA . ALA A 1 633 ? 11.635 14.475 -22.528 1.00 97.88 633 ALA A CA 1
ATOM 4703 C C . ALA A 1 633 ? 10.462 13.925 -21.694 1.00 97.88 633 ALA A C 1
ATOM 4705 O O . ALA A 1 633 ? 9.492 13.409 -22.254 1.00 97.88 633 ALA A O 1
ATOM 4706 N N . HIS A 1 634 ? 10.564 14.031 -20.364 1.00 98.25 634 HIS A N 1
ATOM 4707 C CA . HIS A 1 634 ? 9.520 13.659 -19.401 1.00 98.25 634 HIS A CA 1
ATOM 4708 C C . HIS A 1 634 ? 8.827 12.327 -19.744 1.00 98.25 634 HIS A C 1
ATOM 4710 O O . HIS A 1 634 ? 7.611 12.262 -19.907 1.00 98.25 634 HIS A O 1
ATOM 4716 N N . SER A 1 635 ? 9.599 11.255 -19.922 1.00 98.75 635 SER A N 1
ATOM 4717 C CA . SER A 1 635 ? 9.065 9.985 -20.421 1.00 98.75 635 SER A CA 1
ATOM 4718 C C . SER A 1 635 ? 9.622 8.769 -19.696 1.00 98.75 635 SER A C 1
ATOM 4720 O O . SER A 1 635 ? 10.714 8.799 -19.128 1.00 98.75 635 SER A O 1
ATOM 4722 N N . VAL A 1 636 ? 8.869 7.674 -19.762 1.00 98.94 636 VAL A N 1
ATOM 4723 C CA . VAL A 1 636 ? 9.327 6.332 -19.393 1.00 98.94 636 VAL A CA 1
ATOM 4724 C C . VAL A 1 636 ? 9.286 5.491 -20.658 1.00 98.94 636 VAL A C 1
ATOM 4726 O O . VAL A 1 636 ? 8.229 5.363 -21.271 1.00 98.94 636 VAL A O 1
ATOM 4729 N N . THR A 1 637 ? 10.427 4.955 -21.089 1.00 98.94 637 THR A N 1
ATOM 4730 C CA . THR A 1 637 ? 10.532 4.136 -22.302 1.00 98.94 637 THR A CA 1
ATOM 4731 C C . THR A 1 637 ? 11.094 2.764 -21.971 1.00 98.94 637 THR A C 1
ATOM 4733 O O . THR A 1 637 ? 12.234 2.660 -21.532 1.00 98.94 637 THR A O 1
ATOM 4736 N N . ALA A 1 638 ? 10.331 1.713 -22.246 1.00 98.81 638 ALA A N 1
ATOM 4737 C CA . ALA A 1 638 ? 10.805 0.342 -22.206 1.00 98.81 638 ALA A CA 1
ATOM 4738 C C . ALA A 1 638 ? 11.224 -0.148 -23.592 1.00 98.81 638 ALA A C 1
ATOM 4740 O O . ALA A 1 638 ? 10.580 0.156 -24.597 1.00 98.81 638 ALA A O 1
ATOM 4741 N N . ILE A 1 639 ? 12.284 -0.947 -23.635 1.00 98.75 639 ILE A N 1
ATOM 4742 C CA . ILE A 1 639 ? 12.814 -1.600 -24.826 1.00 98.75 639 ILE A CA 1
ATOM 4743 C C . ILE A 1 639 ? 12.938 -3.091 -24.529 1.00 98.75 639 ILE A C 1
ATOM 4745 O O . ILE A 1 639 ? 13.608 -3.470 -23.573 1.00 98.75 639 ILE A O 1
ATOM 4749 N N . ARG A 1 640 ? 12.361 -3.933 -25.387 1.00 98.50 640 ARG A N 1
ATOM 4750 C CA . ARG A 1 640 ? 12.565 -5.384 -25.396 1.00 98.50 640 ARG A CA 1
ATOM 4751 C C . ARG A 1 640 ? 13.341 -5.794 -26.642 1.00 98.50 640 ARG A C 1
ATOM 4753 O O . ARG A 1 640 ? 12.979 -5.442 -27.767 1.00 98.50 640 ARG A O 1
ATOM 4760 N N . LEU A 1 641 ? 14.379 -6.597 -26.433 1.00 97.75 641 LEU A N 1
ATOM 4761 C CA . LEU A 1 641 ? 15.209 -7.205 -27.464 1.00 97.75 641 LEU A CA 1
ATOM 4762 C C . LEU A 1 641 ? 15.145 -8.727 -27.342 1.00 97.75 641 LEU A C 1
ATOM 4764 O O . LEU A 1 641 ? 15.560 -9.289 -26.330 1.00 97.75 641 LEU A O 1
ATOM 4768 N N . SER A 1 642 ? 14.707 -9.409 -28.396 1.00 95.88 642 SER A N 1
ATOM 4769 C CA . SER A 1 642 ? 14.746 -10.874 -28.467 1.00 95.88 642 SER A CA 1
ATOM 4770 C C . SER A 1 642 ? 16.056 -11.357 -29.084 1.00 95.88 642 SER A C 1
ATOM 4772 O O . SER A 1 642 ? 16.516 -10.820 -30.096 1.00 95.88 642 SER A O 1
ATOM 4774 N N . GLY A 1 643 ? 16.673 -12.371 -28.482 1.00 90.12 643 GLY A N 1
ATOM 4775 C CA . GLY A 1 643 ? 18.043 -12.753 -28.803 1.00 90.12 643 GLY A CA 1
ATOM 4776 C C . GLY A 1 643 ? 18.622 -13.794 -27.858 1.00 90.12 643 GLY A C 1
ATOM 4777 O O . GLY A 1 643 ? 17.898 -14.554 -27.225 1.00 90.12 643 GLY A O 1
ATOM 4778 N N . THR A 1 644 ? 19.950 -13.855 -27.818 1.00 83.62 644 THR A N 1
ATOM 4779 C CA . THR A 1 644 ? 20.700 -14.760 -26.943 1.00 83.62 644 THR A CA 1
ATOM 4780 C C . THR A 1 644 ? 21.905 -14.050 -26.349 1.00 83.62 644 THR A C 1
ATOM 4782 O O . THR A 1 644 ? 22.663 -13.405 -27.082 1.00 83.62 644 THR A O 1
ATOM 4785 N N . THR A 1 645 ? 22.128 -14.237 -25.050 1.00 79.31 645 THR A N 1
ATOM 4786 C CA . THR A 1 645 ? 23.370 -13.843 -24.378 1.00 79.31 645 THR A CA 1
ATOM 4787 C C . THR A 1 645 ? 24.516 -14.712 -24.887 1.00 79.31 645 THR A C 1
ATOM 4789 O O . THR A 1 645 ? 24.468 -15.940 -24.801 1.00 79.31 645 THR A O 1
ATOM 4792 N N . GLU A 1 646 ? 25.538 -14.082 -25.454 1.00 66.38 646 GLU A N 1
ATOM 4793 C CA . GLU A 1 646 ? 26.768 -14.747 -25.867 1.00 66.38 646 GLU A CA 1
ATOM 4794 C C . GLU A 1 646 ? 27.690 -14.889 -24.644 1.00 66.38 646 GLU A C 1
ATOM 4796 O O . GLU A 1 646 ? 27.812 -13.983 -23.816 1.00 66.38 646 GLU A O 1
ATOM 4801 N N . ALA A 1 647 ? 28.332 -16.051 -24.498 1.00 57.22 647 ALA A N 1
ATOM 4802 C CA . ALA A 1 647 ? 29.335 -16.227 -23.455 1.00 57.22 647 ALA A CA 1
ATOM 4803 C C . ALA A 1 647 ? 30.532 -15.302 -23.750 1.00 57.22 647 ALA A C 1
ATOM 4805 O O . ALA A 1 647 ? 30.972 -15.249 -24.900 1.00 57.22 647 ALA A O 1
ATOM 4806 N N . PRO A 1 648 ? 31.083 -14.583 -22.756 1.00 57.47 648 PRO A N 1
ATOM 4807 C CA . PRO A 1 648 ? 32.339 -13.871 -22.958 1.00 57.47 648 PRO A CA 1
ATOM 4808 C C . PRO A 1 648 ? 33.445 -14.878 -23.309 1.00 57.47 648 PRO A C 1
ATOM 4810 O O . PRO A 1 648 ? 33.591 -15.884 -22.613 1.00 57.47 648 PRO A O 1
ATOM 4813 N N . ASP A 1 649 ? 34.232 -14.605 -24.356 1.00 61.09 649 ASP A N 1
ATOM 4814 C CA . ASP A 1 649 ? 35.383 -15.444 -24.709 1.00 61.09 649 ASP A CA 1
ATOM 4815 C C . ASP A 1 649 ? 36.441 -15.348 -23.590 1.00 61.09 649 ASP A C 1
ATOM 4817 O O . ASP A 1 649 ? 37.097 -14.315 -23.393 1.00 61.09 649 ASP A O 1
ATOM 4821 N N . VAL A 1 650 ? 36.594 -16.433 -22.833 1.00 68.00 650 VAL A N 1
ATOM 4822 C CA . VAL A 1 650 ? 37.581 -16.587 -21.759 1.00 68.00 650 VAL A CA 1
ATOM 4823 C C . VAL A 1 650 ? 38.409 -17.832 -22.049 1.00 68.00 650 VAL A C 1
ATOM 4825 O O . VAL A 1 650 ? 37.855 -18.880 -22.360 1.00 68.00 650 VAL A O 1
ATOM 4828 N N . ASP A 1 651 ? 39.726 -17.729 -21.897 1.00 76.31 651 ASP A N 1
ATOM 4829 C CA . ASP A 1 651 ? 40.632 -18.877 -21.911 1.00 76.31 651 ASP A CA 1
ATOM 4830 C C . ASP A 1 651 ? 41.093 -19.197 -20.488 1.00 76.31 651 ASP A C 1
ATOM 4832 O O . ASP A 1 651 ? 41.343 -18.299 -19.675 1.00 76.31 651 ASP A O 1
ATOM 4836 N N . VAL A 1 652 ? 41.255 -20.488 -20.199 1.00 84.94 652 VAL A N 1
ATOM 4837 C CA . VAL A 1 652 ? 41.854 -20.987 -18.960 1.00 84.94 652 VAL A CA 1
ATOM 4838 C C . VAL A 1 652 ? 42.925 -22.017 -19.280 1.00 84.94 652 VAL A C 1
ATOM 4840 O O . VAL A 1 652 ? 42.726 -22.880 -20.129 1.00 84.94 652 VAL A O 1
ATOM 4843 N N . THR A 1 653 ? 44.057 -21.919 -18.590 1.00 86.69 653 THR A N 1
ATOM 4844 C CA . THR A 1 653 ? 45.098 -22.951 -18.585 1.00 86.69 653 THR A CA 1
ATOM 4845 C C . THR A 1 653 ? 45.460 -23.310 -17.154 1.00 86.69 653 THR A C 1
ATOM 4847 O O . THR A 1 653 ? 45.604 -22.412 -16.317 1.00 86.69 653 THR A O 1
ATOM 4850 N N . ALA A 1 654 ? 45.646 -24.596 -16.883 1.00 88.88 654 ALA A N 1
ATOM 4851 C CA . ALA A 1 654 ? 46.067 -25.117 -15.593 1.00 88.88 654 ALA A CA 1
ATOM 4852 C C . ALA A 1 654 ? 47.391 -25.888 -15.710 1.00 88.88 654 ALA A C 1
ATOM 4854 O O . ALA A 1 654 ? 47.614 -26.634 -16.659 1.00 88.88 654 ALA A O 1
ATOM 4855 N N . GLU A 1 655 ? 48.272 -25.729 -14.725 1.00 89.38 655 GLU A N 1
ATOM 4856 C CA . GLU A 1 655 ? 49.539 -26.456 -14.639 1.00 89.38 655 GLU A CA 1
ATOM 4857 C C . GLU A 1 655 ? 49.683 -27.116 -13.262 1.00 89.38 655 GLU A C 1
ATOM 4859 O O . GLU A 1 655 ? 49.519 -26.474 -12.222 1.00 89.38 655 GLU A O 1
ATOM 4864 N N . ALA A 1 656 ? 50.024 -28.406 -13.259 1.00 88.88 656 ALA A N 1
ATOM 4865 C CA . ALA A 1 656 ? 50.336 -29.186 -12.064 1.00 88.88 656 ALA A CA 1
ATOM 4866 C C . ALA A 1 656 ? 51.593 -30.045 -12.290 1.00 88.88 656 ALA A C 1
ATOM 4868 O O . ALA A 1 656 ? 51.998 -30.260 -13.435 1.00 88.88 656 ALA A O 1
ATOM 4869 N N . PRO A 1 657 ? 52.225 -30.570 -11.225 1.00 87.56 657 PRO A N 1
ATOM 4870 C CA . PRO A 1 657 ? 53.317 -31.526 -11.366 1.00 87.56 657 PRO A CA 1
ATOM 4871 C C . PRO A 1 657 ? 52.864 -32.816 -12.064 1.00 87.56 657 PRO A C 1
ATOM 4873 O O . PRO A 1 657 ? 51.845 -33.395 -11.693 1.00 87.56 657 PRO A O 1
ATOM 4876 N N . ASP A 1 658 ? 53.687 -33.334 -12.982 1.00 81.44 658 ASP A N 1
ATOM 4877 C CA . ASP A 1 658 ? 53.422 -34.599 -13.696 1.00 81.44 658 ASP A CA 1
ATOM 4878 C C . ASP A 1 658 ? 53.188 -35.791 -12.747 1.00 81.44 658 ASP A C 1
ATOM 4880 O O . ASP A 1 658 ? 52.470 -36.741 -13.076 1.00 81.44 658 ASP A O 1
ATOM 4884 N N . ALA A 1 659 ? 53.825 -35.764 -11.569 1.00 84.56 659 ALA A N 1
ATOM 4885 C CA . ALA A 1 659 ? 53.688 -36.795 -10.553 1.00 84.56 659 ALA A CA 1
ATOM 4886 C C . ALA A 1 659 ? 53.744 -36.244 -9.121 1.00 84.56 659 ALA A C 1
ATOM 4888 O O . ALA A 1 659 ? 54.585 -35.404 -8.794 1.00 84.56 659 ALA A O 1
ATOM 4889 N N . VAL A 1 660 ? 52.899 -36.795 -8.250 1.00 88.62 660 VAL A N 1
ATOM 4890 C CA . VAL A 1 660 ? 52.755 -36.435 -6.829 1.00 88.62 660 VAL A CA 1
ATOM 4891 C C . VAL A 1 660 ? 52.701 -37.692 -5.957 1.00 88.62 660 VAL A C 1
ATOM 4893 O O . VAL A 1 660 ? 52.464 -38.792 -6.450 1.00 88.62 660 VAL A O 1
ATOM 4896 N N . GLY A 1 661 ? 52.962 -37.571 -4.655 1.00 87.00 661 GLY A N 1
ATOM 4897 C CA . GLY A 1 661 ? 52.879 -38.704 -3.726 1.00 87.00 661 GLY A CA 1
ATOM 4898 C C . GLY A 1 661 ? 51.502 -38.818 -3.069 1.00 87.00 661 GLY A C 1
ATOM 4899 O O . GLY A 1 661 ? 50.863 -37.803 -2.793 1.00 87.00 661 GLY A O 1
ATOM 4900 N N . ALA A 1 662 ? 51.068 -40.034 -2.736 1.00 84.94 662 ALA A N 1
ATOM 4901 C CA . ALA A 1 662 ? 49.942 -40.209 -1.817 1.00 84.94 662 ALA A CA 1
ATOM 4902 C C . ALA A 1 662 ? 50.261 -39.543 -0.461 1.00 84.94 662 ALA A C 1
ATOM 4904 O O . ALA A 1 662 ? 51.367 -39.695 0.066 1.00 84.94 662 ALA A O 1
ATOM 4905 N N . GLY A 1 663 ? 49.315 -38.786 0.098 1.00 83.81 663 GLY A N 1
ATOM 4906 C CA . GLY A 1 663 ? 49.502 -38.032 1.344 1.00 83.81 663 GLY A CA 1
ATOM 4907 C C . GLY A 1 663 ? 50.320 -36.743 1.200 1.00 83.81 663 GLY A C 1
ATOM 4908 O O . GLY A 1 663 ? 50.780 -36.217 2.214 1.00 83.81 663 GLY A O 1
ATOM 4909 N N . SER A 1 664 ? 50.551 -36.267 -0.028 1.00 90.31 664 SER A N 1
ATOM 4910 C CA . SER A 1 664 ? 51.244 -35.002 -0.301 1.00 90.31 664 SER A CA 1
ATOM 4911 C C . SER A 1 664 ? 50.281 -33.900 -0.740 1.00 90.31 664 SER A C 1
ATOM 4913 O O . SER A 1 664 ? 49.162 -34.183 -1.166 1.00 90.31 664 SER A O 1
ATOM 4915 N N . SER A 1 665 ? 50.744 -32.656 -0.649 1.00 91.62 665 SER A N 1
ATOM 4916 C CA . SER A 1 665 ? 50.045 -31.473 -1.151 1.00 91.62 665 SER A CA 1
ATOM 4917 C C . SER A 1 665 ? 50.847 -30.867 -2.297 1.00 91.62 665 SER A C 1
ATOM 4919 O O . SER A 1 665 ? 52.084 -30.868 -2.253 1.00 91.62 665 SER A O 1
ATOM 4921 N N . PHE A 1 666 ? 50.167 -30.357 -3.318 1.00 92.75 666 PHE A N 1
ATOM 4922 C CA . PHE A 1 666 ? 50.806 -29.652 -4.427 1.00 92.75 666 PHE A CA 1
ATOM 4923 C C . PHE A 1 666 ? 50.004 -28.424 -4.849 1.00 92.75 666 PHE A C 1
ATOM 4925 O O . PHE A 1 666 ? 48.805 -28.326 -4.597 1.00 92.75 666 PHE A O 1
ATOM 4932 N N . GLU A 1 667 ? 50.696 -27.491 -5.495 1.00 92.69 667 GLU A N 1
ATOM 4933 C CA . GLU A 1 667 ? 50.104 -26.278 -6.045 1.00 92.69 667 GLU A CA 1
ATOM 4934 C C . GLU A 1 667 ? 49.657 -26.524 -7.491 1.00 92.69 667 GLU A C 1
ATOM 4936 O O . GLU A 1 667 ? 50.415 -27.055 -8.307 1.00 92.69 667 GLU A O 1
ATOM 4941 N N . LEU A 1 668 ? 48.418 -26.145 -7.783 1.00 90.19 668 LEU A N 1
ATOM 4942 C CA . LEU A 1 668 ? 47.819 -26.069 -9.104 1.00 90.19 668 LEU A CA 1
ATOM 4943 C C . LEU A 1 668 ? 47.787 -24.598 -9.512 1.00 90.19 668 LEU A C 1
ATOM 4945 O O . LEU A 1 668 ? 46.977 -23.826 -8.992 1.00 90.19 668 LEU A O 1
ATOM 4949 N N . ALA A 1 669 ? 48.659 -24.222 -10.441 1.00 88.56 669 ALA A N 1
ATOM 4950 C CA . ALA A 1 669 ? 48.699 -22.870 -10.975 1.00 88.56 669 ALA A CA 1
ATOM 4951 C C . ALA A 1 669 ? 47.656 -22.739 -12.087 1.00 88.56 669 ALA A C 1
ATOM 4953 O O . ALA A 1 669 ? 47.667 -23.510 -13.047 1.00 88.56 669 ALA A O 1
ATOM 4954 N N . THR A 1 670 ? 46.755 -21.763 -11.980 1.00 86.75 670 THR A N 1
ATOM 4955 C CA . THR A 1 670 ? 45.791 -21.451 -13.047 1.00 86.75 670 THR A CA 1
ATOM 4956 C C . THR A 1 670 ? 46.073 -20.083 -13.637 1.00 86.75 670 THR A C 1
ATOM 4958 O O . THR A 1 670 ? 46.501 -19.167 -12.932 1.00 86.75 670 THR A O 1
ATOM 4961 N N . ALA A 1 671 ? 45.824 -19.931 -14.932 1.00 84.50 671 ALA A N 1
ATOM 4962 C CA . ALA A 1 671 ? 45.923 -18.669 -15.643 1.00 84.50 671 ALA A CA 1
ATOM 4963 C C . ALA A 1 671 ? 44.649 -18.455 -16.467 1.00 84.50 671 ALA A C 1
ATOM 4965 O O . ALA A 1 671 ? 44.305 -19.286 -17.305 1.00 84.50 671 ALA A O 1
ATOM 4966 N N . ILE A 1 672 ? 43.944 -17.352 -16.205 1.00 81.44 672 ILE A N 1
ATOM 4967 C CA . ILE A 1 672 ? 42.684 -16.991 -16.866 1.00 81.44 672 ILE A CA 1
ATOM 4968 C C . ILE A 1 672 ? 42.891 -15.716 -17.680 1.00 81.44 672 ILE A C 1
ATOM 4970 O O . ILE A 1 672 ? 43.334 -14.698 -17.137 1.00 81.44 672 ILE A O 1
ATOM 4974 N N . GLY A 1 673 ? 42.578 -15.762 -18.974 1.00 73.12 673 GLY A N 1
ATOM 4975 C CA . GLY A 1 673 ? 42.657 -14.625 -19.890 1.00 73.12 673 GLY A CA 1
ATOM 4976 C C . GLY A 1 673 ? 41.287 -14.253 -20.451 1.00 73.12 673 GLY A C 1
ATOM 4977 O O . GLY A 1 673 ? 40.535 -15.127 -20.866 1.00 73.12 673 GLY A O 1
ATOM 4978 N N . ALA A 1 674 ? 40.973 -12.958 -20.494 1.00 66.44 674 ALA A N 1
ATOM 4979 C CA . ALA A 1 674 ? 39.846 -12.457 -21.281 1.00 66.44 674 ALA A CA 1
ATOM 4980 C C . ALA A 1 674 ? 40.304 -12.281 -22.738 1.00 66.44 674 ALA A C 1
ATOM 4982 O O . ALA A 1 674 ? 41.278 -11.564 -22.991 1.00 66.44 674 ALA A O 1
ATOM 4983 N N . LEU A 1 675 ? 39.635 -12.950 -23.680 1.00 57.56 675 LEU A N 1
ATOM 4984 C CA . LEU A 1 675 ? 39.931 -12.865 -25.117 1.00 57.56 675 LEU A CA 1
ATOM 4985 C C . LEU A 1 675 ? 39.185 -11.712 -25.810 1.00 57.56 675 LEU A C 1
ATOM 4987 O O . LEU A 1 675 ? 39.565 -11.327 -26.916 1.00 57.56 675 LEU A O 1
ATOM 4991 N N . ALA A 1 676 ? 38.157 -11.155 -25.163 1.00 56.31 676 ALA A N 1
ATOM 4992 C CA . ALA A 1 676 ? 37.357 -10.033 -25.652 1.00 56.31 676 ALA A CA 1
ATOM 4993 C C . ALA A 1 676 ? 37.748 -8.683 -25.009 1.00 56.31 676 ALA A C 1
ATOM 4995 O O . ALA A 1 676 ? 38.469 -8.635 -24.010 1.00 56.31 676 ALA A O 1
ATOM 4996 N N . ASP A 1 677 ? 37.236 -7.585 -25.579 1.00 55.47 677 ASP A N 1
ATOM 4997 C CA . ASP A 1 677 ? 37.520 -6.187 -25.201 1.00 55.47 677 ASP A CA 1
ATOM 4998 C C . ASP A 1 677 ? 36.874 -5.725 -23.872 1.00 55.47 677 ASP A C 1
ATOM 5000 O O . ASP A 1 677 ? 37.018 -4.563 -23.500 1.00 55.47 677 ASP A O 1
ATOM 5004 N N . GLU A 1 678 ? 36.246 -6.623 -23.100 1.00 50.38 678 GLU A N 1
ATOM 5005 C CA . GLU A 1 678 ? 35.623 -6.313 -21.801 1.00 50.38 678 GLU A CA 1
ATOM 5006 C C . GLU A 1 678 ? 36.209 -7.124 -20.623 1.00 50.38 678 GLU A C 1
ATOM 5008 O O . GLU A 1 678 ? 36.636 -8.270 -20.798 1.00 50.38 678 GLU A O 1
ATOM 5013 N N . PRO A 1 679 ? 36.233 -6.574 -19.390 1.00 51.31 679 PRO A N 1
ATOM 5014 C CA . PRO A 1 679 ? 36.647 -7.315 -18.204 1.00 51.31 679 PRO A CA 1
ATOM 5015 C C . PRO A 1 679 ? 35.678 -8.462 -17.873 1.00 51.31 679 PRO A C 1
ATOM 5017 O O . PRO A 1 679 ? 34.490 -8.250 -17.631 1.00 51.31 679 PRO A O 1
ATOM 5020 N N . ALA A 1 680 ? 36.194 -9.683 -17.762 1.00 59.31 680 ALA A N 1
ATOM 5021 C CA . ALA A 1 680 ? 35.429 -10.855 -17.354 1.00 59.31 680 ALA A CA 1
ATOM 5022 C C . ALA A 1 680 ? 35.595 -11.104 -15.846 1.00 59.31 680 ALA A C 1
ATOM 5024 O O . ALA A 1 680 ? 36.641 -11.573 -15.389 1.00 59.31 680 ALA A O 1
ATOM 5025 N N . ALA A 1 681 ? 34.557 -10.785 -15.068 1.00 55.34 681 ALA A N 1
ATOM 5026 C CA . ALA A 1 681 ? 34.419 -11.272 -13.695 1.00 55.34 681 ALA A CA 1
ATOM 5027 C C . ALA A 1 681 ? 33.858 -12.701 -13.719 1.00 55.34 681 ALA A C 1
ATOM 5029 O O . ALA A 1 681 ? 32.776 -12.916 -14.272 1.00 55.34 681 ALA A O 1
ATOM 5030 N N . ALA A 1 682 ? 34.594 -13.652 -13.147 1.00 69.12 682 ALA A N 1
ATOM 5031 C CA . ALA A 1 682 ? 34.284 -15.077 -13.187 1.00 69.12 682 ALA A CA 1
ATOM 5032 C C . ALA A 1 682 ? 34.688 -15.789 -11.885 1.00 69.12 682 ALA A C 1
ATOM 5034 O O . ALA A 1 682 ? 35.564 -15.329 -11.144 1.00 69.12 682 ALA A O 1
ATOM 5035 N N . GLN A 1 683 ? 34.065 -16.937 -11.634 1.00 78.44 683 GLN A N 1
ATOM 5036 C CA . GLN A 1 683 ? 34.432 -17.872 -10.579 1.00 78.44 683 GLN A CA 1
ATOM 5037 C C . GLN A 1 683 ? 35.208 -19.045 -11.186 1.00 78.44 683 GLN A C 1
ATOM 5039 O O . GLN A 1 683 ? 34.788 -19.639 -12.177 1.00 78.44 683 GLN A O 1
ATOM 5044 N N . VAL A 1 684 ? 36.349 -19.378 -10.588 1.00 81.38 684 VAL A N 1
ATOM 5045 C CA . VAL A 1 684 ? 37.184 -20.523 -10.968 1.00 81.38 684 VAL A CA 1
ATOM 5046 C C . VAL A 1 684 ? 36.968 -21.619 -9.938 1.00 81.38 684 VAL A C 1
ATOM 5048 O O . VAL A 1 684 ? 37.224 -21.403 -8.753 1.00 81.38 684 VAL A O 1
ATOM 5051 N N . GLU A 1 685 ? 36.494 -22.775 -10.384 1.00 88.12 685 GLU A N 1
ATOM 5052 C CA . GLU A 1 685 ? 36.256 -23.973 -9.579 1.00 88.12 685 GLU A CA 1
ATOM 5053 C C . GLU A 1 685 ? 37.250 -25.069 -9.988 1.00 88.12 685 GLU A C 1
ATOM 5055 O O . GLU A 1 685 ? 37.484 -25.286 -11.179 1.00 88.12 685 GLU A O 1
ATOM 5060 N N . VAL A 1 686 ? 37.814 -25.788 -9.013 1.00 88.38 686 VAL A N 1
ATOM 5061 C CA . VAL A 1 686 ? 38.661 -26.962 -9.272 1.00 88.38 686 VAL A CA 1
ATOM 5062 C C . VAL A 1 686 ? 37.916 -28.220 -8.851 1.00 88.38 686 VAL A C 1
ATOM 5064 O O . VAL A 1 686 ? 37.610 -28.421 -7.677 1.00 88.38 686 VAL A O 1
ATOM 5067 N N . ARG A 1 687 ? 37.666 -29.104 -9.814 1.00 91.00 687 ARG A N 1
ATOM 5068 C CA . ARG A 1 687 ? 37.071 -30.421 -9.595 1.00 91.00 687 ARG A CA 1
ATOM 5069 C C . ARG A 1 687 ? 38.182 -31.456 -9.555 1.00 91.00 687 ARG A C 1
ATOM 5071 O O . ARG A 1 687 ? 38.749 -31.818 -10.587 1.00 91.00 687 ARG A O 1
ATOM 5078 N N . ALA A 1 688 ? 38.505 -31.887 -8.343 1.00 90.75 688 ALA A N 1
ATOM 5079 C CA . ALA A 1 688 ? 39.502 -32.913 -8.081 1.00 90.75 688 ALA A CA 1
ATOM 5080 C C . ALA A 1 688 ? 38.852 -34.310 -7.961 1.00 90.75 688 ALA A C 1
ATOM 5082 O O . ALA A 1 688 ? 37.639 -34.410 -7.745 1.00 90.75 688 ALA A O 1
ATOM 5083 N N . PRO A 1 689 ? 39.638 -35.396 -8.083 1.00 91.56 689 PRO A N 1
ATOM 5084 C CA . PRO A 1 689 ? 39.167 -36.753 -7.833 1.00 91.56 689 PRO A CA 1
ATOM 5085 C C . PRO A 1 689 ? 38.553 -36.929 -6.442 1.00 91.56 689 PRO A C 1
ATOM 5087 O O . PRO A 1 689 ? 38.910 -36.237 -5.487 1.00 91.56 689 PRO A O 1
ATOM 5090 N N . GLU A 1 690 ? 37.667 -37.915 -6.313 1.00 84.94 690 GLU A N 1
ATOM 5091 C CA . GLU A 1 690 ? 36.993 -38.219 -5.050 1.00 84.94 690 GLU A CA 1
ATOM 5092 C C . GLU A 1 690 ? 38.003 -38.425 -3.903 1.00 84.94 690 GLU A C 1
ATOM 5094 O O . GLU A 1 690 ? 38.961 -39.193 -4.013 1.00 84.94 690 GLU A O 1
ATOM 5099 N N . GLY A 1 691 ? 37.788 -37.704 -2.799 1.00 85.44 691 GLY A N 1
ATOM 5100 C CA . GLY A 1 691 ? 38.635 -37.737 -1.606 1.00 85.44 691 GLY A CA 1
ATOM 5101 C C . GLY A 1 691 ? 39.766 -36.703 -1.574 1.00 85.44 691 GLY A C 1
ATOM 5102 O O . GLY A 1 691 ? 40.307 -36.471 -0.496 1.00 85.44 691 GLY A O 1
ATOM 5103 N N . TRP A 1 692 ? 40.109 -36.053 -2.690 1.00 92.75 692 TRP A N 1
ATOM 5104 C CA . TRP A 1 692 ? 41.125 -34.994 -2.712 1.00 92.75 692 TRP A CA 1
ATOM 5105 C C . TRP A 1 692 ? 40.536 -33.684 -2.178 1.00 92.75 692 TRP A C 1
ATOM 5107 O O . TRP A 1 692 ? 39.414 -33.318 -2.529 1.00 92.75 692 TRP A O 1
ATOM 5117 N N . ALA A 1 693 ? 41.282 -32.965 -1.337 1.00 91.69 693 ALA A N 1
ATOM 5118 C CA . ALA A 1 693 ? 40.848 -31.660 -0.832 1.00 91.69 693 ALA A CA 1
ATOM 5119 C C . ALA A 1 693 ? 41.447 -30.529 -1.677 1.00 91.69 693 ALA A C 1
ATOM 5121 O O . ALA A 1 693 ? 42.623 -30.585 -2.021 1.00 91.69 693 ALA A O 1
ATOM 5122 N N . VAL A 1 694 ? 40.653 -29.497 -1.980 1.00 92.06 694 VAL A N 1
ATOM 5123 C CA . VAL A 1 694 ? 41.079 -28.302 -2.731 1.00 92.06 694 VAL A CA 1
ATOM 5124 C C . VAL A 1 694 ? 40.972 -27.074 -1.828 1.00 92.06 694 VAL A C 1
ATOM 5126 O O . VAL A 1 694 ? 39.938 -26.859 -1.189 1.00 92.06 694 VAL A O 1
ATOM 5129 N N . ARG A 1 695 ? 42.027 -26.254 -1.765 1.00 87.38 695 ARG A N 1
ATOM 5130 C CA . ARG A 1 695 ? 42.079 -25.048 -0.929 1.00 87.38 695 ARG A CA 1
ATOM 5131 C C . ARG A 1 695 ? 42.589 -23.829 -1.719 1.00 87.38 695 ARG A C 1
ATOM 5133 O O . ARG A 1 695 ? 43.742 -23.840 -2.142 1.00 87.38 695 ARG A O 1
ATOM 5140 N N . PRO A 1 696 ? 41.783 -22.756 -1.870 1.00 83.62 696 PRO A N 1
ATOM 5141 C CA . PRO A 1 696 ? 40.332 -22.698 -1.622 1.00 83.62 696 PRO A CA 1
ATOM 5142 C C . PRO A 1 696 ? 39.553 -23.574 -2.631 1.00 83.62 696 PRO A C 1
ATOM 5144 O O . PRO A 1 696 ? 40.088 -23.875 -3.684 1.00 83.62 696 PRO A O 1
ATOM 5147 N N . PRO A 1 697 ? 38.296 -23.981 -2.381 1.00 74.38 697 PRO A N 1
ATOM 5148 C CA . PRO A 1 697 ? 37.535 -24.797 -3.343 1.00 74.38 697 PRO A CA 1
ATOM 5149 C C . PRO A 1 697 ? 37.159 -24.032 -4.626 1.00 74.38 697 PRO A C 1
ATOM 5151 O O . PRO A 1 697 ? 36.955 -24.628 -5.681 1.00 74.38 697 PRO A O 1
ATOM 5154 N N . SER A 1 698 ? 37.080 -22.702 -4.544 1.00 82.19 698 SER A N 1
ATOM 5155 C CA . SER A 1 698 ? 36.911 -21.812 -5.690 1.00 82.19 698 SER A CA 1
ATOM 5156 C C . SER A 1 698 ? 37.540 -20.444 -5.420 1.00 82.19 698 SER A C 1
ATOM 5158 O O . SER A 1 698 ? 37.842 -20.101 -4.272 1.00 82.19 698 SER A O 1
ATOM 5160 N N . ALA A 1 699 ? 37.745 -19.653 -6.471 1.00 77.81 699 ALA A N 1
ATOM 5161 C CA . ALA A 1 699 ? 38.259 -18.292 -6.369 1.00 77.81 699 ALA A CA 1
ATOM 5162 C C . ALA A 1 699 ? 37.562 -17.348 -7.354 1.00 77.81 699 ALA A C 1
ATOM 5164 O O . ALA A 1 699 ? 37.317 -17.705 -8.504 1.00 77.81 699 ALA A O 1
ATOM 5165 N N . HIS A 1 700 ? 37.305 -16.115 -6.918 1.00 74.50 700 HIS A N 1
ATOM 5166 C CA . HIS A 1 700 ? 36.829 -15.051 -7.799 1.00 74.50 700 HIS A CA 1
ATOM 5167 C C . HIS A 1 700 ? 38.003 -14.363 -8.506 1.00 74.50 700 HIS A C 1
ATOM 5169 O O . HIS A 1 700 ? 39.033 -14.031 -7.897 1.00 74.50 700 HIS A O 1
ATOM 5175 N N . VAL A 1 701 ? 37.832 -14.121 -9.803 1.00 70.62 701 VAL A N 1
ATOM 5176 C CA . VAL A 1 701 ? 38.801 -13.437 -10.661 1.00 70.62 701 VAL A CA 1
ATOM 5177 C C . VAL A 1 701 ? 38.118 -12.401 -11.534 1.00 70.62 701 VAL A C 1
ATOM 5179 O O . VAL A 1 701 ? 36.975 -12.560 -11.942 1.00 70.62 701 VAL A O 1
ATOM 5182 N N . VAL A 1 702 ? 38.855 -11.333 -11.828 1.00 68.75 702 VAL A N 1
ATOM 5183 C CA . VAL A 1 702 ? 38.461 -10.313 -12.800 1.00 68.75 702 VAL A CA 1
ATOM 5184 C C . VAL A 1 702 ? 39.587 -10.209 -13.817 1.00 68.75 702 VAL A C 1
ATOM 5186 O O . VAL A 1 702 ? 40.606 -9.569 -13.548 1.00 68.75 702 VAL A O 1
ATOM 5189 N N . ALA A 1 703 ? 39.433 -10.876 -14.957 1.00 63.72 703 ALA A N 1
ATOM 5190 C CA . ALA A 1 703 ? 40.390 -10.808 -16.054 1.00 63.72 703 ALA A CA 1
ATOM 5191 C C . ALA A 1 703 ? 40.084 -9.576 -16.909 1.00 63.72 703 ALA A C 1
ATOM 5193 O O . ALA A 1 703 ? 38.969 -9.426 -17.396 1.00 63.72 703 ALA A O 1
ATOM 5194 N N . ARG A 1 704 ? 41.052 -8.669 -17.075 1.00 66.62 704 ARG A N 1
ATOM 5195 C CA . ARG A 1 704 ? 40.902 -7.509 -17.970 1.00 66.62 704 ARG A CA 1
ATOM 5196 C C . ARG A 1 704 ? 41.364 -7.868 -19.388 1.00 66.62 704 ARG A C 1
ATOM 5198 O O . ARG A 1 704 ? 42.263 -8.707 -19.507 1.00 66.62 704 ARG A O 1
ATOM 5205 N N . PRO A 1 705 ? 40.850 -7.198 -20.430 1.00 61.78 705 PRO A N 1
ATOM 5206 C CA . PRO A 1 705 ? 41.290 -7.401 -21.809 1.00 61.78 705 PRO A CA 1
ATOM 5207 C C . PRO A 1 705 ? 42.812 -7.307 -21.942 1.00 61.78 705 PRO A C 1
ATOM 5209 O O . PRO A 1 705 ? 43.440 -6.386 -21.410 1.00 61.78 705 PRO A O 1
ATOM 5212 N N . GLY A 1 706 ? 43.424 -8.287 -22.610 1.00 60.78 706 GLY A N 1
ATOM 5213 C CA . GLY A 1 706 ? 44.878 -8.345 -22.804 1.00 60.78 706 GLY A CA 1
ATOM 5214 C C . GLY A 1 706 ? 45.699 -8.612 -21.533 1.00 60.78 706 GLY A C 1
ATOM 5215 O O . GLY A 1 706 ? 46.921 -8.453 -21.557 1.00 60.78 706 GLY A O 1
ATOM 5216 N N . SER A 1 707 ? 45.059 -9.011 -20.429 1.00 64.56 707 SER A N 1
ATOM 5217 C CA . SER A 1 707 ? 45.721 -9.415 -19.187 1.00 64.56 707 SER A CA 1
ATOM 5218 C C . SER A 1 707 ? 45.375 -10.853 -18.810 1.00 64.56 707 SER A C 1
ATOM 5220 O O . SER A 1 707 ? 44.280 -11.340 -19.086 1.00 64.56 707 SER A O 1
ATOM 5222 N N . THR A 1 708 ? 46.315 -11.515 -18.144 1.00 74.88 708 THR A N 1
ATOM 5223 C CA . THR A 1 708 ? 46.127 -12.848 -17.574 1.00 74.88 708 THR A CA 1
ATOM 5224 C C . THR A 1 708 ? 46.158 -12.732 -16.058 1.00 74.88 708 THR A C 1
ATOM 5226 O O . THR A 1 708 ? 47.072 -12.116 -15.502 1.00 74.88 708 THR A O 1
ATOM 5229 N N . VAL A 1 709 ? 45.163 -13.302 -15.386 1.00 79.19 709 VAL A N 1
ATOM 5230 C CA . VAL A 1 709 ? 45.102 -13.367 -13.923 1.00 79.19 709 VAL A CA 1
ATOM 5231 C C . VAL A 1 709 ? 45.440 -14.779 -13.486 1.00 79.19 709 VAL A C 1
ATOM 5233 O O . VAL A 1 709 ? 44.840 -15.732 -13.977 1.00 79.19 709 VAL A O 1
ATOM 5236 N N . SER A 1 710 ? 46.376 -14.899 -12.546 1.00 81.62 710 SER A N 1
ATOM 5237 C CA . SER A 1 710 ? 46.737 -16.185 -11.957 1.00 81.62 710 SER A CA 1
ATOM 5238 C C . SER A 1 710 ? 46.069 -16.402 -10.605 1.00 81.62 710 SER A C 1
ATOM 5240 O O . SER A 1 710 ? 45.976 -15.480 -9.781 1.00 81.62 710 SER A O 1
ATOM 5242 N N . ARG A 1 711 ? 45.610 -17.633 -10.380 1.00 82.31 711 ARG A N 1
ATOM 5243 C CA . ARG A 1 711 ? 45.126 -18.114 -9.084 1.00 82.31 711 ARG A CA 1
ATOM 5244 C C . ARG A 1 711 ? 45.679 -19.500 -8.821 1.00 82.31 711 ARG A C 1
ATOM 5246 O O . ARG A 1 711 ? 45.491 -20.403 -9.631 1.00 82.31 711 ARG A O 1
ATOM 5253 N N . ASP A 1 712 ? 46.305 -19.649 -7.669 1.00 86.25 712 ASP A N 1
ATOM 5254 C CA . ASP A 1 712 ? 46.911 -20.909 -7.276 1.00 86.25 712 ASP A CA 1
ATOM 5255 C C . ASP A 1 712 ? 45.989 -21.614 -6.280 1.00 86.25 712 ASP A C 1
ATOM 5257 O O . ASP A 1 712 ? 45.414 -20.983 -5.385 1.00 86.25 712 ASP A O 1
ATOM 5261 N N . PHE A 1 713 ? 45.831 -22.918 -6.467 1.00 90.25 713 PHE A N 1
ATOM 5262 C CA . PHE A 1 713 ? 45.031 -23.795 -5.622 1.00 90.25 713 PHE A CA 1
ATOM 5263 C C . PHE A 1 713 ? 45.939 -24.851 -4.999 1.00 90.25 713 PHE A C 1
ATOM 5265 O O . PHE A 1 713 ? 46.793 -25.407 -5.679 1.00 90.25 713 PHE A O 1
ATOM 5272 N N . GLU A 1 714 ? 45.758 -25.163 -3.720 1.00 93.38 714 GLU A N 1
ATOM 5273 C CA . GLU A 1 714 ? 46.468 -26.267 -3.072 1.00 93.38 714 GLU A CA 1
ATOM 5274 C C . GLU A 1 714 ? 45.583 -27.517 -3.087 1.00 93.38 714 GLU A C 1
ATOM 5276 O O . GLU A 1 714 ? 44.446 -27.480 -2.608 1.00 93.38 714 GLU A O 1
ATOM 5281 N N . LEU A 1 715 ? 46.090 -28.613 -3.657 1.00 94.38 715 LEU A N 1
ATOM 5282 C CA . LEU A 1 715 ? 45.407 -29.905 -3.698 1.00 94.38 715 LEU A CA 1
ATOM 5283 C C . LEU A 1 715 ? 46.100 -30.893 -2.763 1.00 94.38 715 LEU A C 1
ATOM 5285 O O . LEU A 1 715 ? 47.296 -31.151 -2.902 1.00 94.38 715 LEU A O 1
ATOM 5289 N N . ASP A 1 716 ? 45.332 -31.479 -1.845 1.00 92.88 716 ASP A N 1
ATOM 5290 C CA . ASP A 1 716 ? 45.793 -32.515 -0.924 1.00 92.88 716 ASP A CA 1
ATOM 5291 C C . ASP A 1 716 ? 45.389 -33.900 -1.431 1.00 92.88 716 ASP A C 1
ATOM 5293 O O . ASP A 1 716 ? 44.202 -34.230 -1.522 1.00 92.88 716 ASP A O 1
ATOM 5297 N N . VAL A 1 717 ? 46.390 -34.733 -1.714 1.00 92.12 717 VAL A N 1
ATOM 5298 C CA . VAL A 1 717 ? 46.198 -36.119 -2.142 1.00 92.12 717 VAL A CA 1
ATOM 5299 C C . VAL A 1 717 ? 46.042 -37.010 -0.905 1.00 92.12 717 VAL A C 1
ATOM 5301 O O . VAL A 1 717 ? 46.933 -37.011 -0.049 1.00 92.12 717 VAL A O 1
ATOM 5304 N N . PRO A 1 718 ? 44.977 -37.826 -0.794 1.00 89.75 718 PRO A N 1
ATOM 5305 C CA . PRO A 1 718 ? 44.802 -38.759 0.316 1.00 89.75 718 PRO A CA 1
ATOM 5306 C C . PRO A 1 718 ? 45.990 -39.709 0.479 1.00 89.75 718 PRO A C 1
ATOM 5308 O O . PRO A 1 718 ? 46.619 -40.130 -0.494 1.00 89.75 718 PRO A O 1
ATOM 5311 N N . SER A 1 719 ? 46.308 -40.078 1.721 1.00 86.88 719 SER A N 1
ATOM 5312 C CA . SER A 1 719 ? 47.405 -41.013 2.015 1.00 86.88 719 SER A CA 1
ATOM 5313 C C . SER A 1 719 ? 47.126 -42.446 1.551 1.00 86.88 719 SER A C 1
ATOM 5315 O O . SER A 1 719 ? 48.058 -43.239 1.429 1.00 86.88 719 SER A O 1
ATOM 5317 N N . ASP A 1 720 ? 45.866 -42.765 1.268 1.00 86.62 720 ASP A N 1
ATOM 5318 C CA . ASP A 1 720 ? 45.380 -44.031 0.725 1.00 86.62 720 ASP A CA 1
ATOM 5319 C C . ASP A 1 720 ? 45.051 -43.972 -0.778 1.00 86.62 720 ASP A C 1
ATOM 5321 O O . ASP A 1 720 ? 44.536 -44.952 -1.323 1.00 86.62 720 ASP A O 1
ATOM 5325 N N . ALA A 1 721 ? 45.382 -42.870 -1.466 1.00 85.38 721 ALA A N 1
ATOM 5326 C CA . ALA A 1 721 ? 45.205 -42.751 -2.911 1.00 85.38 721 ALA A CA 1
ATOM 5327 C C . ALA A 1 721 ? 45.961 -43.869 -3.653 1.00 85.38 721 ALA A C 1
ATOM 5329 O O . ALA A 1 721 ? 47.146 -44.118 -3.405 1.00 85.38 721 ALA A O 1
ATOM 5330 N N . SER A 1 722 ? 45.271 -44.562 -4.565 1.00 85.69 722 SER A N 1
ATOM 5331 C CA . SER A 1 722 ? 45.869 -45.634 -5.362 1.00 85.69 722 SER A CA 1
ATOM 5332 C C . SER A 1 722 ? 46.851 -45.093 -6.401 1.00 85.69 722 SER A C 1
ATOM 5334 O O . SER A 1 722 ? 46.687 -43.994 -6.918 1.00 85.69 722 SER A O 1
ATOM 5336 N N . GLU A 1 723 ? 47.858 -45.894 -6.748 1.00 87.38 723 GLU A N 1
ATOM 5337 C CA . GLU A 1 723 ? 48.751 -45.585 -7.866 1.00 87.38 723 GLU A CA 1
ATOM 5338 C C . GLU A 1 723 ? 47.948 -45.517 -9.173 1.00 87.38 723 GLU A C 1
ATOM 5340 O O . GLU A 1 723 ? 47.215 -46.451 -9.513 1.00 87.38 723 GLU A O 1
ATOM 5345 N N . GLY A 1 724 ? 48.085 -44.413 -9.904 1.00 88.50 724 GLY A N 1
ATOM 5346 C CA . GLY A 1 724 ? 47.330 -44.182 -11.129 1.00 88.50 724 GLY A CA 1
ATOM 5347 C C . GLY A 1 724 ? 47.390 -42.736 -11.603 1.00 88.50 724 GLY A C 1
ATOM 5348 O O . GLY A 1 724 ? 47.938 -41.866 -10.930 1.00 88.50 724 GLY A O 1
ATOM 5349 N N . THR A 1 725 ? 46.827 -42.500 -12.783 1.00 90.50 725 THR A N 1
ATOM 5350 C CA . THR A 1 725 ? 46.648 -41.165 -13.358 1.00 90.50 725 THR A CA 1
ATOM 5351 C C . THR A 1 725 ? 45.236 -40.687 -13.059 1.00 90.50 725 THR A C 1
ATOM 5353 O O . THR A 1 725 ? 44.278 -41.443 -13.229 1.00 90.50 725 THR A O 1
ATOM 5356 N N . TYR A 1 726 ? 45.125 -39.448 -12.598 1.00 91.56 726 TYR A N 1
ATOM 5357 C CA . TYR A 1 726 ? 43.882 -38.826 -12.174 1.00 91.56 726 TYR A CA 1
ATOM 5358 C C . TYR A 1 726 ? 43.650 -37.529 -12.938 1.00 91.56 726 TYR A C 1
ATOM 5360 O O . TYR A 1 726 ? 44.582 -36.751 -13.126 1.00 91.56 726 TYR A O 1
ATOM 5368 N N . GLU A 1 727 ? 42.407 -37.284 -13.341 1.00 93.19 727 GLU A N 1
ATOM 5369 C CA . GLU A 1 727 ? 42.016 -36.027 -13.973 1.00 93.19 727 GLU A CA 1
ATOM 5370 C C . GLU A 1 727 ? 41.660 -34.986 -12.907 1.00 93.19 727 GLU A C 1
ATOM 5372 O O . GLU A 1 727 ? 40.900 -35.258 -11.975 1.00 93.19 727 GLU A O 1
ATOM 5377 N N . VAL A 1 728 ? 42.195 -33.780 -13.069 1.00 90.69 728 VAL A N 1
ATOM 5378 C CA . VAL A 1 728 ? 41.786 -32.579 -12.341 1.00 90.69 728 VAL A CA 1
ATOM 5379 C C . VAL A 1 728 ? 41.228 -31.608 -13.372 1.00 90.69 728 VAL A C 1
ATOM 5381 O O . VAL A 1 728 ? 41.886 -31.304 -14.365 1.00 90.69 728 VAL A O 1
ATOM 5384 N N . THR A 1 729 ? 40.002 -31.138 -13.159 1.00 90.81 729 THR A N 1
ATOM 5385 C CA . THR A 1 729 ? 39.333 -30.211 -14.081 1.00 90.81 729 THR A CA 1
ATOM 5386 C C . THR A 1 729 ? 39.254 -28.824 -13.462 1.00 90.81 729 THR A C 1
ATOM 5388 O O . THR A 1 729 ? 38.765 -28.676 -12.344 1.00 90.81 729 THR A O 1
ATOM 5391 N N . VAL A 1 730 ? 39.681 -27.804 -14.198 1.00 87.81 730 VAL A N 1
ATOM 5392 C CA . VAL A 1 730 ? 39.485 -26.397 -13.842 1.00 87.81 730 VAL A CA 1
ATOM 5393 C C . VAL A 1 730 ? 38.345 -25.845 -14.683 1.00 87.81 730 VAL A C 1
ATOM 5395 O O . VAL A 1 730 ? 38.402 -25.880 -15.910 1.00 87.81 730 VAL A O 1
ATOM 5398 N N . VAL A 1 731 ? 37.303 -25.341 -14.028 1.00 84.50 731 VAL A N 1
ATOM 5399 C CA . VAL A 1 731 ? 36.110 -24.790 -14.676 1.00 84.50 731 VAL A CA 1
ATOM 5400 C C . VAL A 1 731 ? 36.023 -23.305 -14.362 1.00 84.50 731 VAL A C 1
ATOM 5402 O O . VAL A 1 731 ? 36.054 -22.907 -13.199 1.00 84.50 731 VAL A O 1
ATOM 5405 N N . VAL A 1 732 ? 35.890 -22.478 -15.396 1.00 77.50 732 VAL A N 1
ATOM 5406 C CA . VAL A 1 732 ? 35.598 -21.051 -15.243 1.00 77.50 732 VAL A CA 1
ATOM 5407 C C . VAL A 1 732 ? 34.118 -20.838 -15.506 1.00 77.50 732 VAL A C 1
ATOM 5409 O O . VAL A 1 732 ? 33.602 -21.257 -16.541 1.00 77.50 732 VAL A O 1
ATOM 5412 N N . THR A 1 733 ? 33.433 -20.191 -14.573 1.00 70.19 733 THR A N 1
ATOM 5413 C CA . THR A 1 733 ? 31.984 -19.989 -14.606 1.00 70.19 733 THR A CA 1
ATOM 5414 C C . THR A 1 733 ? 31.605 -18.542 -14.322 1.00 70.19 733 THR A C 1
ATOM 5416 O O . THR A 1 733 ? 32.368 -17.781 -13.722 1.00 70.19 733 THR A O 1
ATOM 5419 N N . ARG A 1 734 ? 30.404 -18.159 -14.750 1.00 65.50 734 ARG A N 1
ATOM 5420 C CA . ARG A 1 734 ? 29.714 -16.939 -14.324 1.00 65.50 734 ARG A CA 1
ATOM 5421 C C . ARG A 1 734 ? 28.254 -17.313 -14.079 1.00 65.50 734 ARG A C 1
ATOM 5423 O O . ARG A 1 734 ? 27.524 -17.599 -15.026 1.00 65.50 734 ARG A O 1
ATOM 5430 N N . GLY A 1 735 ? 27.861 -17.398 -12.809 1.00 61.94 735 GLY A N 1
ATOM 5431 C CA . GLY A 1 735 ? 26.599 -18.039 -12.427 1.00 61.94 735 GLY A CA 1
ATOM 5432 C C . GLY A 1 735 ? 26.568 -19.504 -12.881 1.00 61.94 735 GLY A C 1
ATOM 5433 O O . GLY A 1 735 ? 27.539 -20.234 -12.699 1.00 61.94 735 GLY A O 1
ATOM 5434 N N . ALA A 1 736 ? 25.477 -19.926 -13.527 1.00 51.19 736 ALA A N 1
ATOM 5435 C CA . ALA A 1 736 ? 25.329 -21.282 -14.069 1.00 51.19 736 ALA A CA 1
ATOM 5436 C C . ALA A 1 736 ? 26.057 -21.514 -15.412 1.00 51.19 736 ALA A C 1
ATOM 5438 O O . ALA A 1 736 ? 26.119 -22.647 -15.897 1.00 51.19 736 ALA A O 1
ATOM 5439 N N . LEU A 1 737 ? 26.598 -20.461 -16.035 1.00 55.06 737 LEU A N 1
ATOM 5440 C CA . LEU A 1 737 ? 27.232 -20.543 -17.348 1.00 55.06 737 LEU A CA 1
ATOM 5441 C C . LEU A 1 737 ? 28.694 -20.990 -17.225 1.00 55.06 737 LEU A C 1
ATOM 5443 O O . LEU A 1 737 ? 29.490 -20.346 -16.541 1.00 55.06 737 LEU A O 1
ATOM 5447 N N . VAL A 1 738 ? 29.066 -22.056 -17.940 1.00 70.88 738 VAL A N 1
ATOM 5448 C CA . VAL A 1 738 ? 30.467 -22.472 -18.108 1.00 70.88 738 VAL A CA 1
ATOM 5449 C C . VAL A 1 738 ? 31.101 -21.639 -19.219 1.00 70.88 738 VAL A C 1
ATOM 5451 O O . VAL A 1 738 ? 30.677 -21.719 -20.369 1.00 70.88 738 VAL A O 1
ATOM 5454 N N . LEU A 1 739 ? 32.111 -20.846 -18.862 1.00 69.12 739 LEU A N 1
ATOM 5455 C CA . LEU A 1 739 ? 32.841 -19.959 -19.769 1.00 69.12 739 LEU A CA 1
ATOM 5456 C C . LEU A 1 739 ? 34.011 -20.675 -20.446 1.00 69.12 739 LEU A C 1
ATOM 5458 O O . LEU A 1 739 ? 34.219 -20.528 -21.644 1.00 69.12 739 LEU A O 1
ATOM 5462 N N . ALA A 1 740 ? 34.768 -21.459 -19.675 1.00 76.62 740 ALA A N 1
ATOM 5463 C CA . ALA A 1 740 ? 35.940 -22.184 -20.153 1.00 76.62 740 ALA A CA 1
ATOM 5464 C C . ALA A 1 740 ? 36.215 -23.410 -19.275 1.00 76.62 740 ALA A C 1
ATOM 5466 O O . ALA A 1 740 ? 35.783 -23.483 -18.120 1.00 76.62 740 ALA A O 1
ATOM 5467 N N . THR A 1 741 ? 36.937 -24.394 -19.804 1.00 83.81 741 THR A N 1
ATOM 5468 C CA . THR A 1 741 ? 37.360 -25.575 -19.044 1.00 83.81 741 THR A CA 1
ATOM 5469 C C . THR A 1 741 ? 38.726 -26.037 -19.521 1.00 83.81 741 THR A C 1
ATOM 5471 O O . THR A 1 741 ? 38.952 -26.114 -20.726 1.00 83.81 741 THR A O 1
ATOM 5474 N N . ASP A 1 742 ? 39.595 -26.389 -18.577 1.00 88.81 742 ASP A N 1
ATOM 5475 C CA . ASP A 1 742 ? 40.849 -27.088 -18.851 1.00 88.81 742 ASP A CA 1
ATOM 5476 C C . ASP A 1 742 ? 40.935 -28.358 -17.998 1.00 88.81 742 ASP A C 1
ATOM 5478 O O . ASP A 1 742 ? 40.471 -28.391 -16.854 1.00 88.81 742 ASP A O 1
ATOM 5482 N N . VAL A 1 743 ? 41.483 -29.424 -18.574 1.00 89.25 743 VAL A N 1
ATOM 5483 C CA . VAL A 1 743 ? 41.587 -30.743 -17.939 1.00 89.25 743 VAL A CA 1
ATOM 5484 C C . VAL A 1 743 ? 43.042 -31.165 -17.961 1.00 89.25 743 VAL A C 1
ATOM 5486 O O . VAL A 1 743 ? 43.649 -31.263 -19.027 1.00 89.25 743 VAL A O 1
ATOM 5489 N N . ILE A 1 744 ? 43.580 -31.469 -16.784 1.00 90.19 744 ILE A N 1
ATOM 5490 C CA . ILE A 1 744 ? 44.957 -31.927 -16.632 1.00 90.19 744 ILE A CA 1
ATOM 5491 C C . ILE A 1 744 ? 45.015 -33.295 -15.965 1.00 90.19 744 ILE A C 1
ATOM 5493 O O . ILE A 1 744 ? 44.170 -33.653 -15.144 1.00 90.19 744 ILE A O 1
ATOM 5497 N N . GLU A 1 745 ? 46.052 -34.052 -16.304 1.00 91.06 745 GLU A N 1
ATOM 5498 C CA . GLU A 1 745 ? 46.322 -35.366 -15.734 1.00 91.06 745 GLU A CA 1
ATOM 5499 C C . GLU A 1 745 ? 47.455 -35.278 -14.705 1.00 91.06 745 GLU A C 1
ATOM 5501 O O . GLU A 1 745 ? 48.545 -34.792 -15.004 1.00 91.06 745 GLU A O 1
ATOM 5506 N N . VAL A 1 746 ? 47.219 -35.797 -13.499 1.00 89.88 746 VAL A N 1
ATOM 5507 C CA . VAL A 1 746 ? 48.205 -35.869 -12.413 1.00 89.88 746 VAL A CA 1
ATOM 5508 C C . VAL A 1 746 ? 48.431 -37.331 -12.041 1.00 89.88 746 VAL A C 1
ATOM 5510 O O . VAL A 1 746 ? 47.488 -38.059 -11.725 1.00 89.88 746 VAL A O 1
ATOM 5513 N N . SER A 1 747 ? 49.685 -37.789 -12.062 1.00 90.38 747 SER A N 1
ATOM 5514 C CA . SER A 1 747 ? 50.013 -39.171 -11.685 1.00 90.38 747 SER A CA 1
ATOM 5515 C C . SER A 1 747 ? 50.340 -39.288 -10.195 1.00 90.38 747 SER A C 1
ATOM 5517 O O . SER A 1 747 ? 51.232 -38.612 -9.691 1.00 90.38 747 SER A O 1
ATOM 5519 N N . VAL A 1 748 ? 49.681 -40.194 -9.474 1.00 88.56 748 VAL A N 1
ATOM 5520 C CA . VAL A 1 748 ? 50.039 -40.524 -8.087 1.00 88.56 748 VAL A CA 1
ATOM 5521 C C . VAL A 1 748 ? 51.073 -41.647 -8.092 1.00 88.56 748 VAL A C 1
ATOM 5523 O O . VAL A 1 748 ? 50.801 -42.767 -8.526 1.00 88.56 748 VAL A O 1
ATOM 5526 N N . ALA A 1 749 ? 52.278 -41.335 -7.618 1.00 80.44 749 ALA A N 1
ATOM 5527 C CA . ALA A 1 749 ? 53.401 -42.257 -7.536 1.00 80.44 749 ALA A CA 1
ATOM 5528 C C . ALA A 1 749 ? 53.235 -43.266 -6.380 1.00 80.44 749 ALA A C 1
ATOM 5530 O O . ALA A 1 749 ? 52.639 -42.940 -5.348 1.00 80.44 749 ALA A O 1
ATOM 5531 N N . PRO A 1 750 ? 53.817 -44.476 -6.495 1.00 62.28 750 PRO A N 1
ATOM 5532 C CA . PRO A 1 750 ? 53.753 -45.485 -5.443 1.00 62.28 750 PRO A CA 1
ATOM 5533 C C . PRO A 1 750 ? 54.426 -44.979 -4.159 1.00 62.28 750 PRO A C 1
ATOM 5535 O O . PRO A 1 750 ? 55.613 -44.645 -4.150 1.00 62.28 750 PRO A O 1
ATOM 5538 N N . GLY A 1 751 ? 53.664 -44.931 -3.063 1.00 57.12 751 GLY A N 1
ATOM 5539 C CA . GLY A 1 751 ? 54.150 -44.492 -1.756 1.00 57.12 751 GLY A CA 1
ATOM 5540 C C . GLY A 1 751 ? 55.324 -45.345 -1.262 1.00 57.12 751 GLY A C 1
ATOM 5541 O O . GLY A 1 751 ? 55.208 -46.563 -1.113 1.00 57.12 751 GLY A O 1
ATOM 5542 N N . GLY A 1 752 ? 56.467 -44.707 -1.002 1.00 50.62 752 GLY A N 1
ATOM 5543 C CA . GLY A 1 752 ? 57.576 -45.324 -0.276 1.00 50.62 752 GLY A CA 1
ATOM 5544 C C . GLY A 1 752 ? 57.247 -45.402 1.215 1.00 50.62 752 GLY A C 1
ATOM 5545 O O . GLY A 1 752 ? 56.991 -44.370 1.830 1.00 50.62 752 GLY A O 1
ATOM 5546 N N . ALA A 1 753 ? 57.239 -46.617 1.769 1.00 36.66 753 ALA A N 1
ATOM 5547 C CA . ALA A 1 753 ? 57.140 -46.874 3.208 1.00 36.66 753 ALA A CA 1
ATOM 5548 C C . ALA A 1 753 ? 58.358 -46.365 3.995 1.00 36.66 753 ALA A C 1
ATOM 5550 O O . ALA A 1 753 ? 59.487 -46.430 3.447 1.00 36.66 753 ALA A O 1
#

pLDDT: mean 89.04, std 15.14, range [24.03, 98.94]

Foldseek 3Di:
DDDDDDDDDDPPDDPPPDDPPDDFAWDADDPPAFQKAWEFEFLFFDDFDFLQAQAAEWAFFDCRQQQHDLVVLAGQPLLLVLCLLLSHAEYEPNGDQQQQFDDQVLQAADQVSHDFTAGSFQAFDTGHGSCGPLRVLVSCVSSNHAYAYEHHQQADALQSLQLVLLLQANAPPDDLPDDDNNLVVNVVSVHRHHGRHQHYEHDAPCVDQRRLHQPVAADPDHSLLCQAAFFKHWDDFAFWADDSGNHQCRQFFQQAFWDKTFDRHDQFPPPFKWKDWLNHTFDEDCFLPPPFAGRYWYADNGGRIITAHRVPGSHHGRHGGIGMTMITMHDSGGHLLSNVVSNCSSPVSHFYEYNALDQSNLQSCFQPGDGQEYEDAQEPDQVQAPLQDDPVQRLQSLLVCLLVSLVVVVVSLVSLVVGNPPCSLRYAYEYSEYFYALVNHHPVCNLQLQWLSRLLSLLSNSQSDLVSDRHNHHHYPHAEHAAADDRPPRVVVVGNGNNHCWYDNDDLIAGGSNSLSSSCPSVFAARIWRDIAMRPADWDQHPVRDIDGQKDKTWHAYPLGKIKMKIFGSAFADWRKYKHAHDQWWFPQKKKKKKWDAPTRGFGADSVRRVNTHIDIDMHRAGIGMIITTHGHSMIMMIMTRTHRHQFQKEKDWDWDQEDAAQDKTKIKMKMAGQDQAWDWWKKAKDWPPPKDKVPRIDIDTHHHPGIDMDMIMIGHHNPDDFDKTKMKIFIGSVVDTNYIDIDIYTHDDDDD

Sequence (753 aa):
MGVRATGSLIAVGALAVVSATLAPGAARAGDDDPATSVILHPAAAGDEISPLLYGANHRYAYDGFGMWDSEKQQAYPDFVEQVTAAGITATRFPGGTIGNRFDWQASIGPVEDRAPSPHGGSLGEPLTADFGPDEFGGFVEDVGAVGSIVVNFATGDAAEAADWVEYMTAPVGSNPRGGTAWAEVRASNGHPQPYDIPYWEVANEPNLNSQLYWRAGESDVSAAELYAIGGSTRFTGQRAVREADYQQSAAVSDGSADQVFFAAYPPVAPDTGEVFVDGQAWRRVTDLAGVGAVDVYTLDEASGRIEFGDGAGNGNVPPAGSVVTVSYTSGPHDGFDDFYREMKAANPEIDVCIGAADEEYVEAMGADRPYDCAVLHAYVGGNRVPSDLPIETFRDQFLARADNTVAQVASAQERIRQHAGDNAEDIAVVLTEYGHLASSNPVEAPYYHRTLDQGLYDAEFLRGLIELGGIDVAMRHALVDYVFEDPPPGSLNVGLPDNAMIAGPGPDTVPQAQALVYQLFTEMMGDTHIASQVVESPEKGLTNGDTLPALTTVASTDADGNLYAVVINRDAELDVNASVVPVGYRHDGRAEIMTVTGADYLSFNSPDDRDAVALASQSVVVGAGDFTYTFPAHSVTAIRLSGTTEAPDVDVTAEAPDAVGAGSSFELATAIGALADEPAAAQVEVRAPEGWAVRPPSAHVVARPGSTVSRDFELDVPSDASEGTYEVTVVVTRGALVLATDVIEVSVAPGGA

Organism: NCBI:txid2530372

InterPro domains:
  IPR010720 Alpha-L-arabinofuranosidase, C-terminal [SM00813] (490-635)
  IPR013780 Glycosyl hydrolase, all-beta [G3DSA:2.60.40.1180] (521-643)
  IPR013783 Immunoglobulin-like fold [G3DSA:2.60.40.10] (647-748)
  IPR017853 Glycoside hydrolase superfamily [SSF51445] (60-222)
  IPR017853 Glycoside hydrolase superfamily [SSF51445] (337-524)
  IPR018905 Alpha-galactosidase, NEW3 domain [PF10633] (680-733)
  IPR055235 Alpha-L-arabinofuranosidase 1, catalytic domain [PF22848] (88-209)

Radius of gyration: 32.29 Å; chains: 1; bounding box: 104×74×82 Å

Secondary structure (DSSP, 8-state):
--------------------S-PPPPEE--SS--S-EEEEEEEEEEEE--GGGSEEE---HHHHHHTEETTTTEE-HHHHHHHHHHT--EEEES-HHHHTT--SGGGSS-GGG--PBPPSSTTPPPB--SS-HHHHHHHHHHHT-EEEEEE--SS--HHHHHHHHHHHHPPTT--SS-SS-HHHHHHHTT--SPP---EEEESSSTTSGGG-GGGGSB-SS-HHHHHHH-EEEEEEEEEPB-SS--STTTTB--S-TT-EEE-SSPPBPTT--EEEETTEEPEE-S--TT-BSSSEEEE-TTT-EEE---SSSBSPPPPTTPBEEEEEEEEEEP-HHHHHHHHHHH-TTSEEEES--SHHHHHHHTTTS--SEEEEEEEE-TTSS-TTS-HHHHHHHHHTTHHHHHHHHHHHHHHHHHHSGGGGGS-EEEEEEEEE-GGG--TT-TTGGGSHHHHHHHHHHHHHHHHH--EEEEEEE-SEEE-SSPPPTTGGGT--TT--SEEESSSS-EE-HHHHHHHHHHHS--SEEEEEEEES--EEEPTTS-EEESEEEEEEE-TT--EEEEEEE--SS--EEEEEEETTEEE-SEEEEEEEEESSTT----SS-TTSEEEEEEEEE--SS-EEEEE-SSEEEEEEE-EEEPPP-EEEEEE--SEEETT-EEEEEEEEEE-SSS-EEEEEEEEPPTT-EEESSEEEEEEPBT-EEEEEEEEEPPTTPPSEEEEEEEEEEETTEEEEEEEEEEEEEPPP-